Protein AF-A0A8S3RGH5-F1 (afdb_monomer_lite)

InterPro domains:
  IPR052387 Fibrocystin [PTHR46769] (108-368)

Organism: Mytilus edulis (NCBI:txid6550)

Radius of gyration: 41.74 Å; chains: 1; bounding box: 97×54×116 Å

Structure (mmCIF, N/CA/C/O backbone):
data_AF-A0A8S3RGH5-F1
#
_entry.id   AF-A0A8S3RGH5-F1
#
loop_
_atom_site.group_PDB
_atom_site.id
_atom_site.type_symbol
_atom_site.label_atom_id
_atom_site.label_alt_id
_atom_site.label_comp_id
_atom_site.label_asym_id
_atom_site.label_entity_id
_atom_site.label_seq_id
_atom_site.pdbx_PDB_ins_code
_atom_site.Cartn_x
_atom_site.Cartn_y
_atom_site.Cartn_z
_atom_site.occupancy
_atom_site.B_iso_or_equiv
_atom_site.auth_seq_id
_atom_site.auth_comp_id
_atom_site.auth_asym_id
_atom_site.auth_atom_id
_atom_site.pdbx_PDB_model_num
ATOM 1 N N . MET A 1 1 ? 25.984 -30.548 -32.272 1.00 23.84 1 MET A N 1
ATOM 2 C CA . MET A 1 1 ? 27.019 -29.523 -32.543 1.00 23.84 1 MET A CA 1
ATOM 3 C C . MET A 1 1 ? 27.060 -28.577 -31.352 1.00 23.84 1 MET A C 1
ATOM 5 O O . MET A 1 1 ? 26.000 -28.393 -30.760 1.00 23.84 1 MET A O 1
ATOM 9 N N . PRO A 1 2 ? 28.222 -28.032 -30.956 1.00 25.22 2 PRO A N 1
ATOM 10 C CA . PRO A 1 2 ? 28.280 -27.006 -29.917 1.00 25.22 2 PRO A CA 1
ATOM 11 C C . PRO A 1 2 ? 27.635 -25.709 -30.428 1.00 25.22 2 PRO A C 1
ATOM 13 O O . PRO A 1 2 ? 27.922 -25.274 -31.542 1.00 25.22 2 PRO A O 1
ATOM 16 N N . LEU A 1 3 ? 26.748 -25.113 -29.630 1.00 28.52 3 LEU A N 1
ATOM 17 C CA . LEU A 1 3 ? 26.069 -23.859 -29.961 1.00 28.52 3 LEU A CA 1
ATOM 18 C C . LEU A 1 3 ? 26.864 -22.680 -29.391 1.00 28.52 3 LEU A C 1
ATOM 20 O O . LEU A 1 3 ? 26.852 -22.428 -28.185 1.00 28.52 3 LEU A O 1
ATOM 24 N N . PHE A 1 4 ? 27.568 -21.961 -30.264 1.00 30.80 4 PHE A N 1
ATOM 25 C CA . PHE A 1 4 ? 28.218 -20.703 -29.898 1.00 30.80 4 PHE A CA 1
ATOM 26 C C . PHE A 1 4 ? 27.169 -19.620 -29.616 1.00 30.80 4 PHE A C 1
ATOM 28 O O . PHE A 1 4 ? 26.112 -19.594 -30.244 1.00 30.80 4 PHE A O 1
ATOM 35 N N . HIS A 1 5 ? 27.445 -18.754 -28.641 1.00 34.25 5 HIS A N 1
ATOM 36 C CA . HIS A 1 5 ? 26.517 -17.709 -28.197 1.00 34.25 5 HIS A CA 1
ATOM 37 C C . HIS A 1 5 ? 26.607 -16.506 -29.148 1.00 34.25 5 HIS A C 1
ATOM 39 O O . HIS A 1 5 ? 27.719 -16.071 -29.451 1.00 34.25 5 HIS A O 1
ATOM 45 N N . ARG A 1 6 ? 25.461 -16.010 -29.640 1.00 36.88 6 ARG A N 1
ATOM 46 C CA . ARG A 1 6 ? 25.374 -15.086 -30.785 1.00 36.88 6 ARG A CA 1
ATOM 47 C C . ARG A 1 6 ? 24.217 -14.076 -30.656 1.00 36.88 6 ARG A C 1
ATOM 49 O O . ARG A 1 6 ? 23.070 -14.441 -30.903 1.00 36.88 6 ARG A O 1
ATOM 56 N N . SER A 1 7 ? 24.504 -12.811 -30.344 1.00 32.81 7 SER A N 1
ATOM 57 C CA . SER A 1 7 ? 23.564 -11.682 -30.557 1.00 32.81 7 SER A CA 1
ATOM 58 C C . SER A 1 7 ? 23.490 -11.306 -32.049 1.00 32.81 7 SER A C 1
ATOM 60 O O . SER A 1 7 ? 24.319 -11.780 -32.811 1.00 32.81 7 SER A O 1
ATOM 62 N N . ASN A 1 8 ? 22.551 -10.466 -32.516 1.00 37.69 8 ASN A N 1
ATOM 63 C CA . ASN A 1 8 ? 22.485 -10.045 -33.937 1.00 37.69 8 ASN A CA 1
ATOM 64 C C . ASN A 1 8 ? 21.727 -8.689 -34.133 1.00 37.69 8 ASN A C 1
ATOM 66 O O . ASN A 1 8 ? 20.501 -8.668 -34.213 1.00 37.69 8 ASN A O 1
ATOM 70 N N . TYR A 1 9 ? 22.430 -7.541 -34.203 1.00 38.34 9 TYR A N 1
ATOM 71 C CA . TYR A 1 9 ? 21.860 -6.178 -34.026 1.00 38.34 9 TYR A CA 1
ATOM 72 C C . TYR A 1 9 ? 21.554 -5.341 -35.284 1.00 38.34 9 TYR A C 1
ATOM 74 O O . TYR A 1 9 ? 22.350 -5.276 -36.218 1.00 38.34 9 TYR A O 1
ATOM 82 N N . SER A 1 10 ? 20.424 -4.618 -35.217 1.00 35.62 10 SER A N 1
ATOM 83 C CA . SER A 1 10 ? 19.813 -3.729 -36.227 1.00 35.62 10 SER A CA 1
ATOM 84 C C . SER A 1 10 ? 20.419 -2.323 -36.525 1.00 35.62 10 SER A C 1
ATOM 86 O O . SER A 1 10 ? 20.189 -1.438 -35.705 1.00 35.62 10 SER A O 1
ATOM 88 N N . VAL A 1 11 ? 21.056 -2.012 -37.681 1.00 38.09 11 VAL A N 1
ATOM 89 C CA . VAL A 1 11 ? 21.415 -0.599 -38.092 1.00 38.09 11 VAL A CA 1
ATOM 90 C C . VAL A 1 11 ? 21.276 -0.323 -39.621 1.00 38.09 11 VAL A C 1
ATOM 92 O O . VAL A 1 11 ? 21.762 -1.131 -40.392 1.00 38.09 11 VAL A O 1
ATOM 95 N N . TYR A 1 12 ? 20.626 0.752 -40.131 1.00 39.12 12 TYR A N 1
ATOM 96 C CA . TYR A 1 12 ? 20.130 0.823 -41.549 1.00 39.12 12 TYR A CA 1
ATOM 97 C C . TYR A 1 12 ? 20.396 2.160 -42.366 1.00 39.12 12 TYR A C 1
ATOM 99 O O . TYR A 1 12 ? 19.944 3.219 -41.948 1.00 39.12 12 TYR A O 1
ATOM 107 N N . PHE A 1 13 ? 21.055 2.129 -43.567 1.00 38.34 13 PHE A N 1
ATOM 108 C CA . PHE A 1 13 ? 21.366 3.280 -44.511 1.00 38.34 13 PHE A CA 1
ATOM 109 C C . PHE A 1 13 ? 20.245 3.687 -45.519 1.00 38.34 13 PHE A C 1
ATOM 111 O O . PHE A 1 13 ? 19.287 2.952 -45.669 1.00 38.34 13 PHE A O 1
ATOM 118 N N . THR A 1 14 ? 20.364 4.791 -46.293 1.00 39.22 14 THR A N 1
ATOM 119 C CA . THR A 1 14 ? 19.200 5.434 -46.966 1.00 39.22 14 THR A CA 1
ATOM 120 C C . THR A 1 14 ? 19.248 5.767 -48.485 1.00 39.22 14 THR A C 1
ATOM 122 O O . THR A 1 14 ? 18.370 6.494 -48.950 1.00 39.22 14 THR A O 1
ATOM 125 N N . SER A 1 15 ? 20.195 5.289 -49.311 1.00 43.91 15 SER A N 1
ATOM 126 C CA . SER A 1 15 ? 20.224 5.632 -50.763 1.00 43.91 15 SER A CA 1
ATOM 127 C C . SER A 1 15 ? 21.034 4.644 -51.635 1.00 43.91 15 SER A C 1
ATOM 129 O O . SER A 1 15 ? 21.316 3.527 -51.212 1.00 43.91 15 SER A O 1
ATOM 131 N N . THR A 1 16 ? 21.390 5.048 -52.862 1.00 44.56 16 THR A N 1
ATOM 132 C CA . THR A 1 16 ? 22.330 4.373 -53.779 1.00 44.56 16 THR A CA 1
ATOM 133 C C . THR A 1 16 ? 23.601 3.910 -53.064 1.00 44.56 16 THR A C 1
ATOM 135 O O . THR A 1 16 ? 24.194 4.678 -52.306 1.00 44.56 16 THR A O 1
ATOM 138 N N . SER A 1 17 ? 24.056 2.688 -53.364 1.00 43.72 17 SER A N 1
ATOM 139 C CA . SER A 1 17 ? 25.315 2.117 -52.871 1.00 43.72 17 SER A CA 1
ATOM 140 C C . SER A 1 17 ? 26.488 3.094 -53.072 1.00 43.72 17 SER A C 1
ATOM 142 O O . SER A 1 17 ? 26.769 3.455 -54.220 1.00 43.72 17 SER A O 1
ATOM 144 N N . PRO A 1 18 ? 27.192 3.535 -52.011 1.00 48.62 18 PRO A N 1
ATOM 145 C CA . PRO A 1 18 ? 28.349 4.407 -52.172 1.00 48.62 18 PRO A CA 1
ATOM 146 C C . PRO A 1 18 ? 29.470 3.668 -52.911 1.00 48.62 18 PRO A C 1
ATOM 148 O O . PRO A 1 18 ? 29.864 2.578 -52.506 1.00 48.62 18 PRO A O 1
ATOM 151 N N . GLN A 1 19 ? 30.018 4.275 -53.969 1.00 47.53 19 GLN A N 1
ATOM 152 C CA . GLN A 1 19 ? 31.101 3.678 -54.773 1.00 47.53 19 GLN A CA 1
ATOM 153 C C . GLN A 1 19 ? 32.383 3.416 -53.964 1.00 47.53 19 GLN A C 1
ATOM 155 O O . GLN A 1 19 ? 33.195 2.573 -54.339 1.00 47.53 19 GLN A O 1
ATOM 160 N N . HIS A 1 20 ? 32.554 4.120 -52.843 1.00 50.00 20 HIS A N 1
ATOM 161 C CA . HIS A 1 20 ? 33.618 3.888 -51.878 1.00 50.00 20 HIS A CA 1
ATOM 162 C C . HIS A 1 20 ? 33.025 3.850 -50.468 1.00 50.00 20 HIS A C 1
ATOM 164 O O . HIS A 1 20 ? 32.566 4.870 -49.953 1.00 50.00 20 HIS A O 1
ATOM 170 N N . LEU A 1 21 ? 33.068 2.677 -49.839 1.00 54.34 21 LEU A N 1
ATOM 171 C CA . LEU A 1 21 ? 32.770 2.488 -48.422 1.00 54.34 21 LEU A CA 1
ATOM 172 C C . LEU A 1 21 ? 34.065 2.260 -47.641 1.00 54.34 21 LEU A C 1
ATOM 174 O O . LEU A 1 21 ? 35.040 1.717 -48.159 1.00 54.34 21 LEU A O 1
ATOM 178 N N . ARG A 1 22 ? 34.080 2.711 -46.386 1.00 59.66 22 ARG A N 1
ATOM 179 C CA . ARG A 1 22 ? 35.169 2.476 -45.436 1.00 59.66 22 ARG A CA 1
ATOM 180 C C . ARG A 1 22 ? 34.560 2.141 -44.091 1.00 59.66 22 ARG A C 1
ATOM 182 O O . ARG A 1 22 ? 33.944 2.999 -43.465 1.00 59.66 22 ARG A O 1
ATOM 189 N N . TYR A 1 23 ? 34.756 0.906 -43.667 1.00 59.31 23 TYR A N 1
ATOM 190 C CA . TYR A 1 23 ? 34.338 0.431 -42.360 1.00 59.31 23 TYR A CA 1
ATOM 191 C C . TYR A 1 23 ? 35.530 0.478 -41.401 1.00 59.31 23 TYR A C 1
ATOM 193 O O . TYR A 1 23 ? 36.686 0.443 -41.826 1.00 59.31 23 TYR A O 1
ATOM 201 N N . ARG A 1 24 ? 35.253 0.593 -40.103 1.00 59.47 24 ARG A N 1
ATOM 202 C CA . ARG A 1 24 ? 36.266 0.709 -39.052 1.00 59.47 24 ARG A CA 1
ATOM 203 C C . ARG A 1 24 ? 35.654 0.285 -37.725 1.00 59.47 24 ARG A C 1
ATOM 205 O O . ARG A 1 24 ? 34.559 0.726 -37.396 1.00 59.47 24 ARG A O 1
ATOM 212 N N . MET A 1 25 ? 36.401 -0.486 -36.944 1.00 54.09 25 MET A N 1
ATOM 213 C CA . MET A 1 25 ? 36.100 -0.693 -35.531 1.00 54.09 25 MET A CA 1
ATOM 214 C C . MET A 1 25 ? 36.577 0.499 -34.685 1.00 54.09 25 MET A C 1
ATOM 216 O O . MET A 1 25 ? 37.604 1.124 -34.976 1.00 54.09 25 MET A O 1
ATOM 220 N N . LEU A 1 26 ? 35.833 0.814 -33.626 1.00 46.81 26 LEU A N 1
ATOM 221 C CA . LEU A 1 26 ? 36.223 1.794 -32.613 1.00 46.81 26 LEU A CA 1
ATOM 222 C C . LEU A 1 26 ? 36.700 1.060 -31.356 1.00 46.81 26 LEU A C 1
ATOM 224 O O . LEU A 1 26 ? 36.092 0.080 -30.946 1.00 46.81 26 LEU A O 1
ATOM 228 N N . ASN A 1 27 ? 37.789 1.553 -30.759 1.00 46.53 27 ASN A N 1
ATOM 229 C CA . ASN A 1 27 ? 38.380 1.050 -29.511 1.00 46.53 27 ASN A CA 1
ATOM 230 C C . ASN A 1 27 ? 38.724 -0.463 -29.474 1.00 46.53 27 ASN A C 1
ATOM 232 O O . ASN A 1 27 ? 38.830 -1.058 -28.405 1.00 46.53 27 ASN A O 1
ATOM 236 N N . SER A 1 28 ? 38.911 -1.070 -30.646 1.00 49.81 28 SER A N 1
ATOM 237 C CA . SER A 1 28 ? 39.378 -2.441 -30.867 1.00 49.81 28 SER A CA 1
ATOM 238 C C . SER A 1 28 ? 40.906 -2.550 -30.883 1.00 49.81 28 SER A C 1
ATOM 240 O O . SER A 1 28 ? 41.613 -1.558 -31.059 1.00 49.81 28 SER A O 1
ATOM 242 N N . ASP A 1 29 ? 41.406 -3.783 -30.801 1.00 53.47 29 ASP A N 1
ATOM 243 C CA . ASP A 1 29 ? 42.773 -4.170 -31.159 1.00 53.47 29 ASP A CA 1
ATOM 244 C C . ASP A 1 29 ? 42.777 -5.119 -32.383 1.00 53.47 29 ASP A C 1
ATOM 246 O O . ASP A 1 29 ? 41.737 -5.390 -32.989 1.00 53.47 29 ASP A O 1
ATOM 250 N N . ASN A 1 30 ? 43.951 -5.637 -32.757 1.00 51.53 30 ASN A N 1
ATOM 251 C CA . ASN A 1 30 ? 44.121 -6.554 -33.894 1.00 51.53 30 ASN A CA 1
ATOM 252 C C . ASN A 1 30 ? 43.647 -7.999 -33.632 1.00 51.53 30 ASN A C 1
ATOM 254 O O . ASN A 1 30 ? 43.697 -8.815 -34.550 1.00 51.53 30 ASN A O 1
ATOM 258 N N . THR A 1 31 ? 43.163 -8.319 -32.427 1.00 50.56 31 THR A N 1
ATOM 259 C CA . THR A 1 31 ? 42.526 -9.610 -32.107 1.00 50.56 31 THR A CA 1
ATOM 260 C C . THR A 1 31 ? 41.028 -9.608 -32.410 1.00 50.56 31 THR A C 1
ATOM 262 O O . THR A 1 31 ? 40.456 -10.667 -32.661 1.00 50.56 31 THR A O 1
ATOM 265 N N . LYS A 1 32 ? 40.379 -8.435 -32.416 1.00 50.78 32 LYS A N 1
ATOM 266 C CA . LYS A 1 32 ? 38.932 -8.324 -32.641 1.00 50.78 32 LYS A CA 1
ATOM 267 C C . LYS A 1 32 ? 38.593 -8.402 -34.127 1.00 50.78 32 LYS A C 1
ATOM 269 O O . LYS A 1 32 ? 39.278 -7.807 -34.960 1.00 50.78 32 LYS A O 1
ATOM 274 N N . ALA A 1 33 ? 37.515 -9.120 -34.434 1.00 58.19 33 ALA A N 1
ATOM 275 C CA . ALA A 1 33 ? 36.996 -9.319 -35.780 1.00 58.19 33 ALA A CA 1
ATOM 276 C C . ALA A 1 33 ? 35.470 -9.175 -35.814 1.00 58.19 33 ALA A C 1
ATOM 278 O O . ALA A 1 33 ? 34.803 -9.471 -34.826 1.00 58.19 33 ALA A O 1
ATOM 279 N N . VAL A 1 34 ? 34.923 -8.708 -36.937 1.00 58.47 34 VAL A N 1
ATOM 280 C CA . VAL A 1 34 ? 33.475 -8.702 -37.193 1.00 58.47 34 VAL A CA 1
ATOM 281 C C . VAL A 1 34 ? 33.222 -8.933 -38.677 1.00 58.47 34 VAL A C 1
ATOM 283 O O . VAL A 1 34 ? 33.941 -8.395 -39.525 1.00 58.47 34 VAL A O 1
ATOM 286 N N . GLY A 1 35 ? 32.207 -9.738 -38.984 1.00 56.47 35 GLY A N 1
ATOM 287 C CA . GLY A 1 35 ? 31.678 -9.886 -40.333 1.00 56.47 35 GLY A CA 1
ATOM 288 C C . GLY A 1 35 ? 30.554 -8.880 -40.532 1.00 56.47 35 GLY A C 1
ATOM 289 O O . GLY A 1 35 ? 29.617 -8.846 -39.739 1.00 56.47 35 GLY A O 1
ATOM 290 N N . ILE A 1 36 ? 30.645 -8.049 -41.568 1.00 59.25 36 ILE A N 1
ATOM 291 C CA . ILE A 1 36 ? 29.578 -7.115 -41.946 1.00 59.25 36 ILE A CA 1
ATOM 292 C C . ILE A 1 36 ? 28.974 -7.577 -43.265 1.00 59.25 36 ILE A C 1
ATOM 294 O O . ILE A 1 36 ? 29.672 -7.617 -44.275 1.00 59.25 36 ILE A O 1
ATOM 298 N N . ALA A 1 37 ? 27.672 -7.864 -43.266 1.00 55.59 37 ALA A N 1
ATOM 299 C CA . ALA A 1 37 ? 26.874 -8.032 -44.478 1.00 55.59 37 ALA A CA 1
ATOM 300 C C . ALA A 1 37 ? 26.210 -6.695 -44.843 1.00 55.59 37 ALA A C 1
ATOM 302 O O . ALA A 1 37 ? 25.433 -6.151 -44.061 1.00 55.59 37 ALA A O 1
ATOM 303 N N . THR A 1 38 ? 26.522 -6.147 -46.019 1.00 53.84 38 THR A N 1
ATOM 304 C CA . THR A 1 38 ? 25.979 -4.868 -46.507 1.00 53.84 38 THR A CA 1
ATOM 305 C C . THR A 1 38 ? 25.034 -5.104 -47.681 1.00 53.84 38 THR A C 1
ATOM 307 O O . THR A 1 38 ? 25.485 -5.514 -48.749 1.00 53.84 38 THR A O 1
ATOM 310 N N . TYR A 1 39 ? 23.739 -4.817 -47.519 1.00 54.03 39 TYR A N 1
ATOM 311 C CA . TYR A 1 39 ? 22.771 -4.913 -48.618 1.00 54.03 39 TYR A CA 1
ATOM 312 C C . TYR A 1 39 ? 22.917 -3.775 -49.638 1.00 54.03 39 TYR A C 1
ATOM 314 O O . TYR A 1 39 ? 22.907 -2.590 -49.277 1.00 54.03 39 TYR A O 1
ATOM 322 N N . TYR A 1 40 ? 22.950 -4.134 -50.926 1.00 52.81 40 TYR A N 1
ATOM 323 C CA . TYR A 1 40 ? 22.956 -3.204 -52.055 1.00 52.81 40 TYR A CA 1
ATOM 324 C C . TYR A 1 40 ? 21.780 -3.447 -53.002 1.00 52.81 40 TYR A C 1
ATOM 326 O O . TYR A 1 40 ? 21.605 -4.528 -53.548 1.00 52.81 40 TYR A O 1
ATOM 334 N N . ASN A 1 41 ? 21.006 -2.403 -53.314 1.00 46.94 41 ASN A N 1
ATOM 335 C CA . ASN A 1 41 ? 19.850 -2.551 -54.210 1.00 46.94 41 ASN A CA 1
ATOM 336 C C . ASN A 1 41 ? 20.237 -2.977 -55.649 1.00 46.94 41 ASN A C 1
ATOM 338 O O . ASN A 1 41 ? 19.467 -3.668 -56.325 1.00 46.94 41 ASN A O 1
ATOM 342 N N . VAL A 1 42 ? 21.440 -2.595 -56.093 1.00 54.97 42 VAL A N 1
ATOM 343 C CA . VAL A 1 42 ? 22.078 -3.041 -57.341 1.00 54.97 42 VAL A CA 1
ATOM 344 C C . VAL A 1 42 ? 23.474 -3.585 -56.993 1.00 54.97 42 VAL A C 1
ATOM 346 O O . VAL A 1 42 ? 24.334 -2.783 -56.616 1.00 54.97 42 VAL A O 1
ATOM 349 N N . PRO A 1 43 ? 23.719 -4.907 -57.094 1.00 53.72 43 PRO A N 1
ATOM 350 C CA . PRO A 1 43 ? 25.019 -5.514 -56.813 1.00 53.72 43 PRO A CA 1
ATOM 351 C C . PRO A 1 43 ? 25.979 -5.312 -57.998 1.00 53.72 43 PRO A C 1
ATOM 353 O O . PRO A 1 43 ? 26.227 -6.205 -58.807 1.00 53.72 43 PRO A O 1
ATOM 356 N N . ASN A 1 44 ? 26.524 -4.102 -58.116 1.00 54.78 44 ASN A N 1
ATOM 357 C CA . ASN A 1 44 ? 27.730 -3.884 -58.914 1.00 54.78 44 ASN A CA 1
ATOM 358 C C . ASN A 1 44 ? 28.923 -4.514 -58.180 1.00 54.78 44 ASN A C 1
ATOM 360 O O . ASN A 1 44 ? 28.989 -4.429 -56.955 1.00 54.78 44 ASN A O 1
ATOM 364 N N . ARG A 1 45 ? 29.894 -5.081 -58.911 1.00 55.53 45 ARG A N 1
ATOM 365 C CA . ARG A 1 45 ? 31.163 -5.515 -58.306 1.00 55.53 45 ARG A CA 1
ATOM 366 C C . ARG A 1 45 ? 31.836 -4.317 -57.630 1.00 55.53 45 ARG A C 1
ATOM 368 O O . ARG A 1 45 ? 32.087 -3.304 -58.282 1.00 55.53 45 ARG A O 1
ATOM 375 N N . LEU A 1 46 ? 32.152 -4.464 -56.348 1.00 60.09 46 LEU A N 1
ATOM 376 C CA . LEU A 1 46 ? 32.952 -3.518 -55.579 1.00 60.09 46 LEU A CA 1
ATOM 377 C C . LEU A 1 46 ? 34.288 -4.175 -55.252 1.00 60.09 46 LEU A C 1
ATOM 379 O O . LEU A 1 46 ? 34.327 -5.257 -54.675 1.00 60.09 46 LEU A O 1
ATOM 383 N N . ASP A 1 47 ? 35.383 -3.519 -55.627 1.00 61.75 47 ASP A N 1
ATOM 384 C CA . ASP A 1 47 ? 36.714 -4.002 -55.284 1.00 61.75 47 ASP A CA 1
ATOM 385 C C . ASP A 1 47 ? 37.070 -3.578 -53.856 1.00 61.75 47 ASP A C 1
ATOM 387 O O . ASP A 1 47 ? 37.029 -2.396 -53.505 1.00 61.75 47 ASP A O 1
ATOM 391 N N . ILE A 1 48 ? 37.381 -4.568 -53.019 1.00 62.75 48 ILE A N 1
ATOM 392 C CA . ILE A 1 48 ? 37.590 -4.404 -51.581 1.00 62.75 48 ILE A CA 1
ATOM 393 C C . ILE A 1 48 ? 39.081 -4.385 -51.266 1.00 62.75 48 ILE A C 1
ATOM 395 O O . ILE A 1 48 ? 39.870 -5.132 -51.841 1.00 62.75 48 ILE A O 1
ATOM 399 N N . TYR A 1 49 ? 39.458 -3.505 -50.339 1.00 54.94 49 TYR A N 1
ATOM 400 C CA . TYR A 1 49 ? 40.843 -3.275 -49.956 1.00 54.94 49 TYR A CA 1
ATOM 401 C C . TYR A 1 49 ? 40.975 -3.262 -48.431 1.00 54.94 49 TYR A C 1
ATOM 403 O O . TYR A 1 49 ? 40.323 -2.447 -47.776 1.00 54.94 49 TYR A O 1
ATOM 411 N N . CYS A 1 50 ? 41.854 -4.100 -47.873 1.00 60.16 50 CYS A N 1
ATOM 412 C CA . CYS A 1 50 ? 42.344 -3.942 -46.498 1.00 60.16 50 CYS A CA 1
ATOM 413 C C . CYS A 1 50 ? 43.783 -3.408 -46.543 1.00 60.16 50 CYS A C 1
ATOM 415 O O . CYS A 1 50 ? 44.578 -3.828 -47.381 1.00 60.16 50 CYS A O 1
ATOM 417 N N . ASP A 1 51 ? 44.083 -2.395 -45.722 1.00 61.31 51 ASP A N 1
ATOM 418 C CA . ASP A 1 51 ? 45.363 -1.660 -45.680 1.00 61.31 51 ASP A CA 1
ATOM 419 C C . ASP A 1 51 ? 45.928 -1.193 -47.044 1.00 61.31 51 ASP A C 1
ATOM 421 O O . ASP A 1 51 ? 47.115 -0.909 -47.194 1.00 61.31 51 ASP A O 1
ATOM 425 N N . GLY A 1 52 ? 45.052 -1.041 -48.046 1.00 52.56 52 GLY A N 1
ATOM 426 C CA . GLY A 1 52 ? 45.394 -0.621 -49.409 1.00 52.56 52 GLY A CA 1
ATOM 427 C C . GLY A 1 52 ? 45.723 -1.760 -50.382 1.00 52.56 52 GLY A C 1
ATOM 428 O O . GLY A 1 52 ? 45.870 -1.495 -51.573 1.00 52.56 52 GLY A O 1
ATOM 429 N N . ALA A 1 53 ? 45.782 -3.013 -49.923 1.00 51.22 53 ALA A N 1
ATOM 430 C CA . ALA A 1 53 ? 45.904 -4.192 -50.780 1.00 51.22 53 ALA A CA 1
ATOM 431 C C . ALA A 1 53 ? 44.517 -4.691 -51.218 1.00 51.22 53 ALA A C 1
ATOM 433 O O . ALA A 1 53 ? 43.609 -4.786 -50.394 1.00 51.22 53 ALA A O 1
ATOM 434 N N . TYR A 1 54 ? 44.353 -5.010 -52.506 1.00 56.66 54 TYR A N 1
ATOM 435 C CA . TYR A 1 54 ? 43.114 -5.586 -53.041 1.00 56.66 54 TYR A CA 1
ATOM 436 C C . TYR A 1 54 ? 42.911 -7.016 -52.529 1.00 56.66 54 TYR A C 1
ATOM 438 O O . TYR A 1 54 ? 43.836 -7.827 -52.597 1.00 56.66 54 TYR A O 1
ATOM 446 N N . VAL A 1 55 ? 41.696 -7.333 -52.077 1.00 64.38 55 VAL A N 1
ATOM 447 C CA . VAL A 1 55 ? 41.306 -8.673 -51.628 1.00 64.38 55 VAL A CA 1
ATOM 448 C C . VAL A 1 55 ? 40.233 -9.229 -52.561 1.00 64.38 55 VAL A C 1
ATOM 450 O O . VAL A 1 55 ? 39.137 -8.679 -52.680 1.00 64.38 55 VAL A O 1
ATOM 453 N N . LEU A 1 56 ? 40.568 -10.334 -53.229 1.00 62.56 56 LEU A N 1
ATOM 454 C CA . LEU A 1 56 ? 39.668 -11.056 -54.126 1.00 62.56 56 LEU A CA 1
ATOM 455 C C . LEU A 1 56 ? 38.462 -11.619 -53.339 1.00 62.56 56 LEU A C 1
ATOM 457 O O . LEU A 1 56 ? 38.660 -12.077 -52.211 1.00 62.56 56 LEU A O 1
ATOM 461 N N . PRO A 1 57 ? 37.238 -11.625 -53.902 1.00 73.06 57 PRO A N 1
ATOM 462 C CA . PRO A 1 57 ? 36.104 -12.307 -53.283 1.00 73.06 57 PRO A CA 1
ATOM 463 C C . PRO A 1 57 ? 36.361 -13.808 -53.091 1.00 73.06 57 PRO A C 1
ATOM 465 O O . PRO A 1 57 ? 37.047 -14.427 -53.902 1.00 73.06 57 PRO A O 1
ATOM 468 N N . SER A 1 58 ? 35.761 -14.412 -52.067 1.00 75.81 58 SER A N 1
ATOM 469 C CA . SER A 1 58 ? 35.872 -15.840 -51.721 1.00 75.81 58 SER A CA 1
ATOM 470 C C . SER A 1 58 ? 35.346 -16.783 -52.811 1.00 75.81 58 SER A C 1
ATOM 472 O O . SER A 1 58 ? 35.865 -17.884 -52.980 1.00 75.81 58 SER A O 1
ATOM 474 N N . ASN A 1 59 ? 34.356 -16.342 -53.593 1.00 76.12 59 ASN A N 1
ATOM 475 C CA . ASN A 1 59 ? 33.881 -17.037 -54.792 1.00 76.12 59 ASN A CA 1
ATOM 476 C C . ASN A 1 59 ? 34.633 -16.627 -56.074 1.00 76.12 59 ASN A C 1
ATOM 478 O O . ASN A 1 59 ? 34.315 -17.127 -57.155 1.00 76.12 59 ASN A O 1
ATOM 482 N N . GLY A 1 60 ? 35.596 -15.709 -55.982 1.00 70.00 60 GLY A N 1
ATOM 483 C CA . GLY A 1 60 ? 36.306 -15.130 -57.115 1.00 70.00 60 GLY A CA 1
ATOM 484 C C . GLY A 1 60 ? 37.516 -15.942 -57.570 1.00 70.00 60 GLY A C 1
ATOM 485 O O . GLY A 1 60 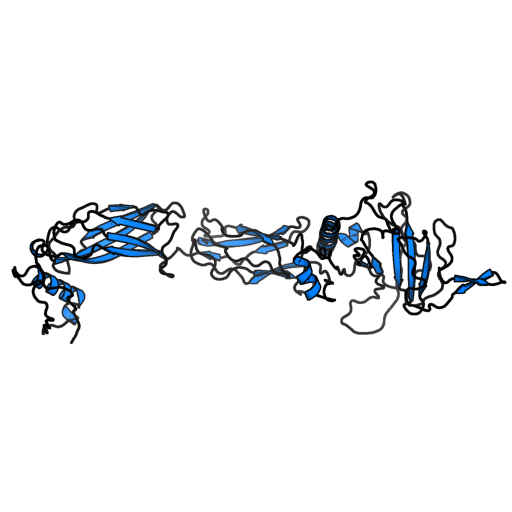? 38.272 -16.487 -56.772 1.00 70.00 60 GLY A O 1
ATOM 486 N N . TYR A 1 61 ? 37.738 -15.969 -58.881 1.00 72.31 61 TYR A N 1
ATOM 487 C CA . TYR A 1 61 ? 38.944 -16.504 -59.509 1.00 72.31 61 TYR A CA 1
ATOM 488 C C . TYR A 1 61 ? 39.388 -15.599 -60.662 1.00 72.31 61 TYR A C 1
ATOM 490 O O . TYR A 1 61 ? 38.637 -14.733 -61.109 1.00 72.31 61 TYR A O 1
ATOM 498 N N . LYS A 1 62 ? 40.619 -15.785 -61.141 1.00 72.25 62 LYS A N 1
ATOM 499 C CA . LYS A 1 62 ? 41.155 -15.088 -62.316 1.00 72.25 62 LYS A CA 1
ATOM 500 C C . LYS A 1 62 ? 41.279 -16.049 -63.491 1.00 72.25 62 LYS A C 1
ATOM 502 O O . LYS A 1 62 ? 41.692 -17.192 -63.300 1.00 72.25 62 LYS A O 1
ATOM 507 N N . ASP A 1 63 ? 40.924 -15.590 -64.687 1.00 71.06 63 ASP A N 1
ATOM 508 C CA . ASP A 1 63 ? 41.127 -16.344 -65.926 1.00 71.06 63 ASP A CA 1
ATOM 509 C C . ASP A 1 63 ? 42.515 -16.094 -66.552 1.00 71.06 63 ASP A C 1
ATOM 511 O O . ASP A 1 63 ? 43.356 -15.377 -66.005 1.00 71.06 63 ASP A O 1
ATOM 515 N N . SER A 1 64 ? 42.772 -16.697 -67.717 1.00 70.44 64 SER A N 1
ATOM 516 C CA . SER A 1 64 ? 44.036 -16.556 -68.457 1.00 70.44 64 SER A CA 1
ATOM 517 C C . SER A 1 64 ? 44.298 -15.153 -69.030 1.00 70.44 64 SER A C 1
ATOM 519 O O . SER A 1 64 ? 45.360 -14.928 -69.604 1.00 70.44 64 SER A O 1
ATOM 521 N N . GLU A 1 65 ? 43.350 -14.223 -68.899 1.00 73.62 65 GLU A N 1
ATOM 522 C CA . GLU A 1 65 ? 43.456 -12.813 -69.298 1.00 73.62 65 GLU A CA 1
ATOM 523 C C . GLU A 1 65 ? 43.458 -11.878 -68.063 1.00 73.62 65 GLU A C 1
ATOM 525 O O . GLU A 1 65 ? 43.229 -10.676 -68.184 1.00 73.62 65 GLU A O 1
ATOM 530 N N . ASP A 1 66 ? 43.722 -12.433 -66.869 1.00 64.25 66 ASP A N 1
ATOM 531 C CA . ASP A 1 66 ? 43.712 -11.776 -65.549 1.00 64.25 66 ASP A CA 1
ATOM 532 C C . ASP A 1 66 ? 42.346 -11.193 -65.122 1.00 64.25 66 ASP A C 1
ATOM 534 O O . ASP A 1 66 ? 42.240 -10.481 -64.115 1.00 64.25 66 ASP A O 1
ATOM 538 N N . ARG A 1 67 ? 41.264 -11.521 -65.844 1.00 60.19 67 ARG A N 1
ATOM 539 C CA . ARG A 1 67 ? 39.911 -11.041 -65.534 1.00 60.19 67 ARG A CA 1
ATOM 540 C C . ARG A 1 67 ? 39.369 -11.791 -64.325 1.00 60.19 67 ARG A C 1
ATOM 542 O O . ARG A 1 67 ? 39.369 -13.020 -64.298 1.00 60.19 67 ARG A O 1
ATOM 549 N N . VAL A 1 68 ? 38.863 -11.047 -63.341 1.00 62.78 68 VAL A N 1
ATOM 550 C CA . VAL A 1 68 ? 38.172 -11.637 -62.187 1.00 62.78 68 VAL A CA 1
ATOM 551 C C . VAL A 1 68 ? 36.767 -12.074 -62.598 1.00 62.78 68 VAL A C 1
ATOM 553 O O . VAL A 1 68 ? 35.940 -11.242 -62.979 1.00 62.78 68 VAL A O 1
ATOM 556 N N . LEU A 1 69 ? 36.515 -13.372 -62.475 1.00 63.78 69 LEU A N 1
ATOM 557 C CA . LEU A 1 69 ? 35.230 -14.040 -62.649 1.00 63.78 69 LEU A CA 1
ATOM 558 C C . LEU A 1 69 ? 34.768 -14.595 -61.296 1.00 63.78 69 LEU A C 1
ATOM 560 O O . LEU A 1 69 ? 35.579 -14.803 -60.394 1.00 63.78 69 LEU A O 1
ATOM 564 N N . LEU A 1 70 ? 33.463 -14.819 -61.141 1.00 70.31 70 LEU A N 1
ATOM 565 C CA . LEU A 1 70 ? 32.855 -15.254 -59.882 1.00 70.31 70 LEU A CA 1
ATOM 566 C C . LEU A 1 70 ? 32.135 -16.592 -60.073 1.00 70.31 70 LEU A C 1
ATOM 568 O O . LEU A 1 70 ? 31.401 -16.774 -61.045 1.00 70.31 70 LEU A O 1
ATOM 572 N N . ASN A 1 71 ? 32.335 -17.518 -59.139 1.00 71.88 71 ASN A N 1
ATOM 573 C CA . ASN A 1 71 ? 31.587 -18.767 -59.060 1.00 71.88 71 ASN A CA 1
ATOM 574 C C . ASN A 1 71 ? 30.207 -18.526 -58.435 1.00 71.88 71 ASN A C 1
ATOM 576 O O . ASN A 1 71 ? 30.069 -17.740 -57.493 1.00 71.88 71 ASN A O 1
ATOM 580 N N . ALA A 1 72 ? 29.192 -19.227 -58.940 1.00 62.91 72 ALA A N 1
ATOM 581 C CA . ALA A 1 72 ? 27.870 -19.245 -58.324 1.00 62.91 72 ALA A CA 1
ATOM 582 C C . ALA A 1 72 ? 27.879 -20.113 -57.046 1.00 62.91 72 ALA A C 1
ATOM 584 O O . ALA A 1 72 ? 28.544 -21.155 -57.037 1.00 62.91 72 ALA A O 1
ATOM 585 N N . PRO A 1 73 ? 27.153 -19.722 -55.983 1.00 66.06 73 PRO A N 1
ATOM 586 C CA . PRO A 1 73 ? 26.959 -20.563 -54.806 1.00 66.06 73 PRO A CA 1
ATOM 587 C C . PRO A 1 73 ? 26.157 -21.830 -55.142 1.00 66.06 73 PRO A C 1
ATOM 589 O O . PRO A 1 73 ? 25.255 -21.818 -55.979 1.00 66.06 73 PRO A O 1
ATOM 592 N N . THR A 1 74 ? 26.468 -22.925 -54.450 1.00 68.00 74 THR A N 1
ATOM 593 C CA . THR A 1 74 ? 25.687 -24.178 -54.458 1.00 68.00 74 THR A CA 1
ATOM 594 C C . THR A 1 74 ? 24.891 -24.379 -53.166 1.00 68.00 74 THR A C 1
ATOM 596 O O . THR A 1 74 ? 23.866 -25.060 -53.178 1.00 68.00 74 THR A O 1
ATOM 599 N N . THR A 1 75 ? 25.301 -23.721 -52.078 1.00 55.12 75 THR A N 1
ATOM 600 C CA . THR A 1 75 ? 24.509 -23.486 -50.863 1.00 55.12 75 THR A CA 1
ATOM 601 C C . THR A 1 75 ? 24.580 -22.002 -50.493 1.00 55.12 75 THR A C 1
ATOM 603 O O . THR A 1 75 ? 25.532 -21.314 -50.861 1.00 55.12 75 THR A O 1
ATOM 606 N N . TRP A 1 76 ? 23.560 -21.495 -49.794 1.00 51.12 76 TRP A N 1
ATOM 607 C CA . TRP A 1 76 ? 23.391 -20.064 -49.479 1.00 51.12 76 TRP A CA 1
ATOM 608 C C . TRP A 1 76 ? 24.509 -19.470 -48.601 1.00 51.12 76 TRP A C 1
ATOM 610 O O . TRP A 1 76 ? 24.685 -18.259 -48.552 1.00 51.12 76 TRP A O 1
ATOM 620 N N . ASP A 1 77 ? 25.257 -20.330 -47.916 1.00 61.09 77 ASP A N 1
ATOM 621 C CA . ASP A 1 77 ? 26.326 -20.024 -46.971 1.00 61.09 77 ASP A CA 1
ATOM 622 C C . ASP A 1 77 ? 27.740 -20.263 -47.533 1.00 61.09 77 ASP A C 1
ATOM 624 O O . ASP A 1 77 ? 28.700 -19.743 -46.970 1.00 61.09 77 ASP A O 1
ATOM 628 N N . GLN A 1 78 ? 27.880 -20.989 -48.654 1.00 69.75 78 GLN A N 1
ATOM 629 C CA . GLN A 1 78 ? 29.139 -21.591 -49.140 1.00 69.75 78 GLN A CA 1
ATOM 630 C C . GLN A 1 78 ? 30.359 -20.657 -49.162 1.00 69.75 78 GLN A C 1
ATOM 632 O O . GLN A 1 78 ? 31.493 -21.111 -48.999 1.00 69.75 78 GLN A O 1
ATOM 637 N N . PHE A 1 79 ? 30.133 -19.377 -49.445 1.00 69.94 79 PHE A N 1
ATOM 638 C CA . PHE A 1 79 ? 31.178 -18.384 -49.663 1.00 69.94 79 PHE A CA 1
ATOM 639 C C . PHE A 1 79 ? 31.139 -17.228 -48.654 1.00 69.94 79 PHE A C 1
ATOM 641 O O . PHE A 1 79 ? 31.976 -16.330 -48.752 1.00 69.94 79 PHE A O 1
ATOM 648 N N . ILE A 1 80 ? 30.211 -17.233 -47.688 1.00 70.12 80 ILE A N 1
ATOM 649 C CA . ILE A 1 80 ? 30.119 -16.190 -46.659 1.00 70.12 80 ILE A CA 1
ATOM 650 C C . ILE A 1 80 ? 31.387 -16.243 -45.781 1.00 70.12 80 ILE A C 1
ATOM 652 O O . ILE A 1 80 ? 31.628 -17.272 -45.154 1.00 70.12 80 ILE A O 1
ATOM 656 N N . PRO A 1 81 ? 32.194 -15.163 -45.707 1.00 65.31 81 PRO A N 1
ATOM 657 C CA . PRO A 1 81 ? 33.413 -15.145 -44.906 1.00 65.31 81 PRO A CA 1
ATOM 658 C C . PRO A 1 81 ? 33.127 -15.298 -43.412 1.00 65.31 81 PRO A C 1
ATOM 660 O O . PRO A 1 81 ? 32.206 -14.662 -42.885 1.00 65.31 81 PRO A O 1
ATOM 663 N N . ASP A 1 82 ? 33.957 -16.073 -42.720 1.00 66.19 82 ASP A N 1
ATOM 664 C CA . ASP A 1 82 ? 33.834 -16.317 -41.282 1.00 66.19 82 ASP A CA 1
ATOM 665 C C . ASP A 1 82 ? 34.712 -15.331 -40.482 1.00 66.19 82 ASP A C 1
ATOM 667 O O . ASP A 1 82 ? 35.942 -15.368 -40.594 1.00 66.19 82 ASP A O 1
ATOM 671 N N . PRO A 1 83 ? 34.140 -14.454 -39.631 1.00 57.31 83 PRO A N 1
ATOM 672 C CA . PRO A 1 83 ? 34.930 -13.558 -38.789 1.00 57.31 83 PRO A CA 1
ATOM 673 C C . PRO A 1 83 ? 35.830 -14.276 -37.775 1.00 57.31 83 PRO A C 1
ATOM 675 O O . PRO A 1 83 ? 36.754 -13.644 -37.257 1.00 57.31 83 PRO A O 1
ATOM 678 N N . ALA A 1 84 ? 35.616 -15.564 -37.484 1.00 51.06 84 ALA A N 1
ATOM 679 C CA . ALA A 1 84 ? 36.547 -16.335 -36.670 1.00 51.06 84 ALA A CA 1
ATOM 680 C C . ALA A 1 84 ? 37.851 -16.612 -37.439 1.00 51.06 84 ALA A C 1
ATOM 682 O O . ALA A 1 84 ? 38.922 -16.208 -36.970 1.00 51.06 84 ALA A O 1
ATOM 683 N N . THR A 1 85 ? 37.781 -17.220 -38.630 1.00 62.03 85 THR A N 1
ATOM 684 C CA . THR A 1 85 ? 38.964 -17.678 -39.388 1.00 62.03 85 THR A CA 1
ATOM 685 C C . THR A 1 85 ? 39.561 -16.648 -40.344 1.00 62.03 85 THR A C 1
ATOM 687 O O . THR A 1 85 ? 40.782 -16.597 -40.491 1.00 62.03 85 THR A O 1
ATOM 690 N N . ASP A 1 86 ? 38.744 -15.816 -40.990 1.00 65.50 86 ASP A N 1
ATOM 691 C CA . ASP A 1 86 ? 39.161 -15.148 -42.226 1.00 65.50 86 ASP A CA 1
ATOM 692 C C . ASP A 1 86 ? 39.878 -13.809 -42.005 1.00 65.50 86 ASP A C 1
ATOM 694 O O . ASP A 1 86 ? 39.650 -13.077 -41.035 1.00 65.50 86 ASP A O 1
ATOM 698 N N . ALA A 1 87 ? 40.780 -13.466 -42.925 1.00 71.38 87 ALA A N 1
ATOM 699 C CA . ALA A 1 87 ? 41.601 -12.261 -42.842 1.00 71.38 87 ALA A CA 1
ATOM 700 C C . ALA A 1 87 ? 40.794 -10.970 -43.087 1.00 71.38 87 ALA A C 1
ATOM 702 O O . ALA A 1 87 ? 39.727 -10.987 -43.703 1.00 71.38 87 ALA A O 1
ATOM 703 N N . CYS A 1 88 ? 41.332 -9.824 -42.657 1.00 69.19 88 CYS A N 1
ATOM 704 C CA . CYS A 1 88 ? 40.750 -8.515 -42.968 1.00 69.19 88 CYS A CA 1
ATOM 705 C C . CYS A 1 88 ? 40.571 -8.319 -44.484 1.00 69.19 88 CYS A C 1
ATOM 707 O O . CYS A 1 88 ? 41.484 -8.576 -45.266 1.00 69.19 88 CYS A O 1
ATOM 709 N N . GLY A 1 89 ? 39.397 -7.840 -44.893 1.00 64.31 89 GLY A N 1
ATOM 710 C CA . GLY A 1 89 ? 39.033 -7.636 -46.293 1.00 64.31 89 GLY A CA 1
ATOM 711 C C . GLY A 1 89 ? 38.567 -8.898 -47.024 1.00 64.31 89 GLY A C 1
ATOM 712 O O . GLY A 1 89 ? 38.110 -8.767 -48.158 1.00 64.31 89 GLY A O 1
ATOM 713 N N . THR A 1 90 ? 38.619 -10.090 -46.412 1.00 74.69 90 THR A N 1
ATOM 714 C CA . THR A 1 90 ? 37.989 -11.295 -46.989 1.00 74.69 90 THR A CA 1
ATOM 715 C C . THR A 1 90 ? 36.501 -11.027 -47.162 1.00 74.69 90 THR A C 1
ATOM 717 O O . THR A 1 90 ? 35.856 -10.505 -46.249 1.00 74.69 90 THR A O 1
ATOM 720 N N . ASN A 1 91 ? 35.979 -11.284 -48.359 1.00 71.38 91 ASN A N 1
ATOM 721 C CA . ASN A 1 91 ? 34.695 -10.745 -48.785 1.00 71.38 91 ASN A CA 1
ATOM 722 C C . ASN A 1 91 ? 33.946 -11.680 -49.739 1.00 71.38 91 ASN A C 1
ATOM 724 O O . ASN A 1 91 ? 34.558 -12.510 -50.401 1.00 71.38 91 ASN A O 1
ATOM 728 N N . TYR A 1 92 ? 32.629 -11.515 -49.827 1.00 74.94 92 TYR A N 1
ATOM 729 C CA . TYR A 1 92 ? 31.752 -12.240 -50.749 1.00 74.94 92 TYR A CA 1
ATOM 730 C C . TYR A 1 92 ? 30.641 -11.315 -51.227 1.00 74.94 92 TYR A C 1
ATOM 732 O O . TYR A 1 92 ? 30.016 -10.649 -50.402 1.00 74.94 92 TYR A O 1
ATOM 740 N N . LEU A 1 93 ? 30.400 -11.276 -52.538 1.00 67.06 93 LEU A N 1
ATOM 741 C CA . LEU A 1 93 ? 29.233 -10.610 -53.107 1.00 67.06 93 LEU A CA 1
ATOM 742 C C . LEU A 1 93 ? 28.190 -11.665 -53.472 1.00 67.06 93 LEU A C 1
ATOM 744 O O . LEU A 1 93 ? 28.277 -12.307 -54.519 1.00 67.06 93 LEU A O 1
ATOM 748 N N . ASP A 1 94 ? 27.206 -11.810 -52.595 1.00 66.00 94 ASP A N 1
ATOM 749 C CA . ASP A 1 94 ? 25.977 -12.533 -52.876 1.00 66.00 94 ASP A CA 1
ATOM 750 C C . ASP A 1 94 ? 25.133 -11.711 -53.864 1.00 66.00 94 ASP A C 1
ATOM 752 O O . ASP A 1 94 ? 24.890 -10.523 -53.636 1.00 66.00 94 ASP A O 1
ATOM 756 N N . TYR A 1 95 ? 24.694 -12.320 -54.966 1.00 59.47 95 TYR A N 1
ATOM 757 C CA . TYR A 1 95 ? 23.868 -11.661 -55.986 1.00 59.47 95 TYR A CA 1
ATOM 758 C C . TYR A 1 95 ? 22.364 -11.906 -55.810 1.00 59.47 95 TYR A C 1
ATOM 760 O O . TYR A 1 95 ? 21.567 -11.088 -56.280 1.00 59.47 95 TYR A O 1
ATOM 768 N N . ASP A 1 96 ? 21.980 -12.983 -55.126 1.00 60.19 96 ASP A N 1
ATOM 769 C CA . ASP A 1 96 ? 20.590 -13.405 -54.941 1.00 60.19 96 ASP A CA 1
ATOM 770 C C . ASP A 1 96 ? 19.952 -12.639 -53.771 1.00 60.19 96 ASP A C 1
ATOM 772 O O . ASP A 1 96 ? 18.877 -12.047 -53.907 1.00 60.19 96 ASP A O 1
ATOM 776 N N . TRP A 1 97 ? 20.679 -12.545 -52.656 1.00 57.44 97 TRP A N 1
ATOM 777 C CA . TRP A 1 97 ? 20.361 -11.719 -51.485 1.00 57.44 97 TRP A CA 1
ATOM 778 C C . TRP A 1 97 ? 20.947 -10.303 -51.583 1.00 57.44 97 TRP A C 1
ATOM 780 O O . TRP A 1 97 ? 20.553 -9.413 -50.829 1.00 57.44 97 TRP A O 1
ATOM 790 N N . LYS A 1 98 ? 21.844 -10.061 -52.552 1.00 57.81 98 LYS A N 1
ATOM 791 C CA . LYS A 1 98 ? 22.511 -8.769 -52.814 1.00 57.81 98 LYS A CA 1
ATOM 792 C C . LYS A 1 98 ? 23.340 -8.240 -51.635 1.00 57.81 98 LYS A C 1
ATOM 794 O O . LYS A 1 98 ? 23.419 -7.026 -51.409 1.00 57.81 98 LYS A O 1
ATOM 799 N N . HIS A 1 99 ? 23.936 -9.147 -50.869 1.00 61.00 99 HIS A N 1
ATOM 800 C CA . HIS A 1 99 ? 24.770 -8.831 -49.716 1.00 61.00 99 HIS A CA 1
ATOM 801 C C . HIS A 1 99 ? 26.253 -8.847 -50.086 1.00 61.00 99 HIS A C 1
ATOM 803 O O . HIS A 1 99 ? 26.784 -9.851 -50.549 1.00 61.00 99 HIS A O 1
ATOM 809 N N . GLN A 1 100 ? 26.951 -7.750 -49.801 1.00 65.19 100 GLN A N 1
ATOM 810 C CA . GLN A 1 100 ? 28.407 -7.744 -49.739 1.00 65.19 100 GLN A CA 1
ATOM 811 C C . GLN A 1 100 ? 28.840 -8.041 -48.305 1.00 65.19 100 GLN A C 1
ATOM 813 O O . GLN A 1 100 ? 28.752 -7.179 -47.428 1.00 65.19 100 GLN A O 1
ATOM 818 N N . HIS A 1 101 ? 29.312 -9.259 -48.075 1.00 68.06 101 HIS A N 1
ATOM 819 C CA . HIS A 1 101 ? 29.947 -9.668 -46.829 1.00 68.06 101 HIS A CA 1
ATOM 820 C C . HIS A 1 101 ? 31.417 -9.236 -46.840 1.00 68.06 101 HIS A C 1
ATOM 822 O O . HIS A 1 101 ? 32.068 -9.344 -47.884 1.00 68.06 101 HIS A O 1
ATOM 828 N N . ILE A 1 102 ? 31.936 -8.745 -45.710 1.00 68.25 102 ILE A N 1
ATOM 829 C CA . ILE A 1 102 ? 33.340 -8.334 -45.522 1.00 68.25 102 ILE A CA 1
ATOM 830 C C . ILE A 1 102 ? 33.770 -8.593 -44.070 1.00 68.25 102 ILE A C 1
ATOM 832 O O . ILE A 1 102 ? 33.046 -8.213 -43.149 1.00 68.25 102 ILE A O 1
ATOM 836 N N . ILE A 1 103 ? 34.964 -9.152 -43.852 1.00 69.38 103 ILE A N 1
ATOM 837 C CA . ILE A 1 103 ? 35.593 -9.217 -42.522 1.00 69.38 103 ILE A CA 1
ATOM 838 C C . ILE A 1 103 ? 36.429 -7.969 -42.242 1.00 69.38 103 ILE A C 1
ATOM 840 O O . ILE A 1 103 ? 37.263 -7.560 -43.053 1.00 69.38 103 ILE A O 1
ATOM 844 N N . LEU A 1 104 ? 36.265 -7.400 -41.050 1.00 64.25 104 LEU A N 1
ATOM 845 C CA . LEU A 1 104 ? 37.106 -6.326 -40.519 1.00 64.25 104 LEU A CA 1
ATOM 846 C C . LEU A 1 104 ? 37.881 -6.824 -39.305 1.00 64.25 104 LEU A C 1
ATOM 848 O O . LEU A 1 104 ? 37.324 -7.557 -38.491 1.00 64.25 104 LEU A O 1
ATOM 852 N N . ARG A 1 105 ? 39.126 -6.367 -39.151 1.00 65.19 105 ARG A N 1
ATOM 853 C CA . ARG A 1 105 ? 39.947 -6.568 -37.948 1.00 65.19 105 ARG A CA 1
ATOM 854 C C . ARG A 1 105 ? 40.745 -5.294 -37.645 1.00 65.19 105 ARG A C 1
ATOM 856 O O . ARG A 1 105 ? 41.069 -4.554 -38.573 1.00 65.19 105 ARG A O 1
ATOM 863 N N . GLY A 1 106 ? 41.109 -5.064 -36.384 1.00 59.31 106 GLY A N 1
ATOM 864 C CA . GLY A 1 106 ? 42.160 -4.100 -36.025 1.00 59.31 106 GLY A CA 1
ATOM 865 C C . GLY A 1 106 ? 41.751 -2.702 -35.564 1.00 59.31 106 GLY A C 1
ATOM 866 O O . GLY A 1 106 ? 40.581 -2.314 -35.556 1.00 59.31 106 GLY A O 1
ATOM 867 N N . ALA A 1 107 ? 42.775 -1.961 -35.133 1.00 47.34 107 ALA A N 1
ATOM 868 C CA . ALA A 1 107 ? 42.687 -0.645 -34.503 1.00 47.34 107 ALA A CA 1
ATOM 869 C C . ALA A 1 107 ? 43.088 0.502 -35.444 1.00 47.34 107 ALA A C 1
ATOM 871 O O . ALA A 1 107 ? 44.017 0.380 -36.241 1.00 47.34 107 ALA A O 1
ATOM 872 N N . VAL A 1 108 ? 42.494 1.687 -35.258 1.00 38.12 108 VAL A N 1
ATOM 873 C CA . VAL A 1 108 ? 43.021 2.949 -35.812 1.00 38.12 108 VAL A CA 1
ATOM 874 C C . VAL A 1 108 ? 42.930 4.051 -34.742 1.00 38.12 108 VAL A C 1
ATOM 876 O O . VAL A 1 108 ? 41.877 4.170 -34.111 1.00 38.12 108 VAL A O 1
ATOM 879 N N . PRO A 1 109 ? 43.960 4.902 -34.547 1.00 37.66 109 PRO A N 1
ATOM 880 C CA . PRO A 1 109 ? 43.899 6.033 -33.613 1.00 37.66 109 PRO A CA 1
ATOM 881 C C . PRO A 1 109 ? 42.853 7.103 -33.975 1.00 37.66 109 PRO A C 1
ATOM 883 O O . PRO A 1 109 ? 42.449 7.255 -35.134 1.00 37.66 109 PRO A O 1
ATOM 886 N N . ALA A 1 110 ? 42.440 7.910 -32.994 1.00 33.34 110 ALA A N 1
ATOM 887 C CA . ALA A 1 110 ? 41.494 9.016 -33.200 1.00 33.34 110 ALA A CA 1
ATOM 888 C C . ALA A 1 110 ? 42.014 10.089 -34.187 1.00 33.34 110 ALA A C 1
ATOM 890 O O . ALA A 1 110 ? 41.248 10.648 -34.967 1.00 33.34 110 ALA A O 1
ATOM 891 N N . SER A 1 111 ? 43.331 10.312 -34.242 1.00 32.25 111 SER A N 1
ATOM 892 C CA . SER A 1 111 ? 43.983 11.351 -35.060 1.00 32.25 111 SER A CA 1
ATOM 893 C C . SER A 1 111 ? 43.938 11.142 -36.585 1.00 32.25 111 SER A C 1
ATOM 895 O O . SER A 1 111 ? 44.444 11.982 -37.327 1.00 32.25 111 SER A O 1
ATOM 897 N N . LYS A 1 112 ? 43.330 10.052 -37.081 1.00 31.45 112 LYS A N 1
ATOM 898 C CA . LYS A 1 112 ? 43.144 9.779 -38.524 1.00 31.45 112 LYS A CA 1
ATOM 899 C C . LYS A 1 112 ? 41.689 9.913 -39.012 1.00 31.45 112 LYS A C 1
ATOM 901 O O . LYS A 1 112 ? 41.372 9.475 -40.115 1.00 31.45 112 LYS A O 1
ATOM 906 N N . ILE A 1 113 ? 40.793 10.507 -38.218 1.00 33.72 113 ILE A N 1
ATOM 907 C CA . ILE A 1 113 ? 39.397 10.761 -38.619 1.00 33.72 113 ILE A CA 1
ATOM 908 C C . ILE A 1 113 ? 39.325 11.912 -39.642 1.00 33.72 113 ILE A C 1
ATOM 910 O O . ILE A 1 113 ? 39.878 12.987 -39.421 1.00 33.72 113 ILE A O 1
ATOM 914 N N . ARG A 1 114 ? 38.599 11.699 -40.749 1.00 27.52 114 ARG A N 1
ATOM 915 C CA . ARG A 1 114 ? 38.090 12.751 -41.650 1.00 27.52 114 ARG A CA 1
ATOM 916 C C . ARG A 1 114 ? 36.695 12.359 -42.141 1.00 27.52 114 ARG A C 1
ATOM 918 O O . ARG A 1 114 ? 36.523 11.257 -42.651 1.00 27.52 114 ARG A O 1
ATOM 925 N N . VAL A 1 115 ? 35.731 13.267 -42.005 1.00 29.20 115 VAL A N 1
ATOM 926 C CA . VAL A 1 115 ? 34.329 13.114 -42.436 1.00 29.20 115 VAL A CA 1
ATOM 927 C C . VAL A 1 115 ? 34.104 13.970 -43.683 1.00 29.20 115 VAL A C 1
ATOM 929 O O . VAL A 1 115 ? 34.527 15.121 -43.673 1.00 29.20 115 VAL A O 1
ATOM 932 N N . MET A 1 116 ? 33.440 13.454 -44.728 1.00 23.67 116 MET A N 1
ATOM 933 C CA . MET A 1 116 ? 33.011 14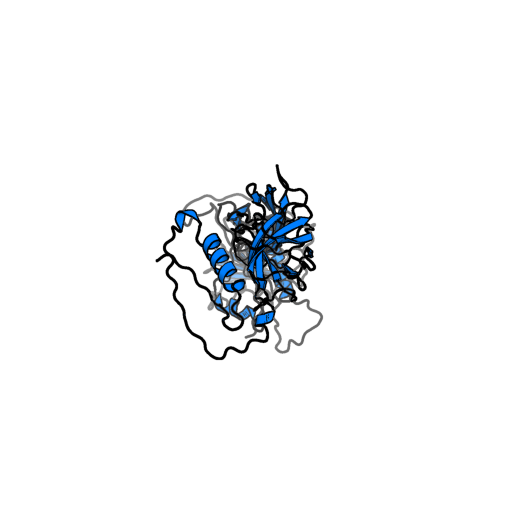.256 -45.891 1.00 23.67 116 MET A CA 1
ATOM 934 C C . MET A 1 116 ? 31.704 13.755 -46.539 1.00 23.67 116 MET A C 1
ATOM 936 O O . MET A 1 116 ? 31.738 12.911 -47.423 1.00 23.67 116 MET A O 1
ATOM 940 N N . ASN A 1 117 ? 30.603 14.398 -46.135 1.00 22.45 117 ASN A N 1
ATOM 941 C CA . ASN A 1 117 ? 29.444 14.859 -46.927 1.00 22.45 117 ASN A CA 1
ATOM 942 C C . ASN A 1 117 ? 28.546 13.891 -47.751 1.00 22.45 117 ASN A C 1
ATOM 944 O O . ASN A 1 117 ? 28.935 12.812 -48.179 1.00 22.45 117 ASN A O 1
ATOM 948 N N . VAL A 1 118 ? 27.299 14.335 -47.979 1.00 27.97 118 VAL A N 1
ATOM 949 C CA . VAL A 1 118 ? 26.151 13.570 -48.521 1.00 27.97 118 VAL A CA 1
ATOM 950 C C . VAL A 1 118 ? 25.389 14.405 -49.564 1.00 27.97 118 VAL A C 1
ATOM 952 O O . VAL A 1 118 ? 25.315 15.621 -49.417 1.00 27.97 118 VAL A O 1
ATOM 955 N N . GLN A 1 119 ? 24.743 13.767 -50.555 1.00 23.36 119 GLN A N 1
ATOM 956 C CA . GLN A 1 119 ? 23.531 14.290 -51.221 1.00 23.36 119 GLN A CA 1
ATOM 957 C C . GLN A 1 119 ? 22.545 13.164 -51.607 1.00 23.36 119 GLN A C 1
ATOM 959 O O . GLN A 1 119 ? 22.831 11.982 -51.422 1.00 23.36 119 GLN A O 1
ATOM 964 N N . THR A 1 120 ? 21.334 13.543 -52.025 1.00 24.06 120 THR A N 1
ATOM 965 C CA . THR A 1 120 ? 20.088 12.773 -51.849 1.00 24.06 120 THR A CA 1
ATOM 966 C C . THR A 1 120 ? 19.496 12.179 -53.138 1.00 24.06 120 THR A C 1
ATOM 968 O O . THR A 1 120 ? 19.844 12.574 -54.248 1.00 24.06 120 THR A O 1
ATOM 971 N N . GLY A 1 121 ? 18.567 11.222 -52.991 1.00 26.12 121 GLY A N 1
ATOM 972 C CA . GLY A 1 121 ? 17.798 10.610 -54.087 1.00 26.12 121 GLY A CA 1
ATOM 973 C C . GLY A 1 121 ? 16.289 10.637 -53.814 1.00 26.12 121 GLY A C 1
ATOM 974 O O . GLY A 1 121 ? 15.871 10.570 -52.658 1.00 26.12 121 GLY A O 1
ATOM 975 N N . ALA A 1 122 ? 15.463 10.762 -54.860 1.00 25.94 122 ALA A N 1
ATOM 976 C CA . ALA A 1 122 ? 14.048 11.123 -54.721 1.00 25.94 122 ALA A CA 1
ATOM 977 C C . ALA A 1 122 ? 13.033 10.067 -55.221 1.00 25.94 122 ALA A C 1
ATOM 979 O O . ALA A 1 122 ? 12.873 9.868 -56.422 1.00 25.94 122 ALA A O 1
ATOM 980 N N . ASP A 1 123 ? 12.219 9.589 -54.269 1.00 32.12 123 ASP A N 1
ATOM 981 C CA . ASP A 1 123 ? 10.757 9.385 -54.383 1.00 32.12 123 ASP A CA 1
ATOM 982 C C . ASP A 1 123 ? 10.169 8.173 -55.172 1.00 32.12 123 ASP A C 1
ATOM 984 O O . ASP A 1 123 ? 10.732 7.656 -56.128 1.00 32.12 123 ASP A O 1
ATOM 988 N N . LYS A 1 124 ? 8.933 7.806 -54.776 1.00 33.53 124 LYS A N 1
ATOM 989 C CA . LYS A 1 124 ? 7.972 6.809 -55.312 1.00 33.53 124 LYS A CA 1
ATOM 990 C C . LYS A 1 124 ? 8.327 5.314 -55.116 1.00 33.53 124 LYS A C 1
ATOM 992 O O . LYS A 1 124 ? 9.403 4.868 -55.462 1.00 33.53 124 LYS A O 1
ATOM 997 N N . ARG A 1 125 ? 7.425 4.438 -54.624 1.00 32.09 125 ARG A N 1
ATOM 998 C CA . ARG A 1 125 ? 6.010 4.573 -54.174 1.00 32.09 125 ARG A CA 1
ATOM 999 C C . ARG A 1 125 ? 5.643 3.488 -53.121 1.00 32.09 125 ARG A C 1
ATOM 1001 O O . ARG A 1 125 ? 6.037 2.346 -53.283 1.00 32.09 125 ARG A O 1
ATOM 1008 N N . ARG A 1 126 ? 4.854 3.880 -52.096 1.00 34.09 126 ARG A N 1
ATOM 1009 C CA . ARG A 1 126 ? 3.712 3.196 -51.393 1.00 34.09 126 ARG A CA 1
ATOM 1010 C C . ARG A 1 126 ? 3.772 1.679 -51.004 1.00 34.09 126 ARG A C 1
ATOM 1012 O O . ARG A 1 126 ? 4.357 0.878 -51.706 1.00 34.09 126 ARG A O 1
ATOM 1019 N N . ARG A 1 127 ? 3.110 1.168 -49.941 1.00 32.50 127 ARG A N 1
ATOM 1020 C CA . ARG A 1 127 ? 2.562 1.764 -48.685 1.00 32.50 127 ARG A CA 1
ATOM 1021 C C . ARG A 1 127 ? 2.197 0.684 -47.616 1.00 32.50 127 ARG A C 1
ATOM 1023 O O . ARG A 1 127 ? 1.020 0.483 -47.338 1.00 32.50 127 ARG A O 1
ATOM 1030 N N . ARG A 1 128 ? 3.172 0.073 -46.922 1.00 32.53 128 ARG A N 1
ATOM 1031 C CA . ARG A 1 128 ? 3.015 -0.133 -45.451 1.00 32.53 128 ARG A CA 1
ATOM 1032 C C . ARG A 1 128 ? 3.199 1.262 -44.814 1.00 32.53 128 ARG A C 1
ATOM 1034 O O . ARG A 1 128 ? 3.798 2.107 -45.483 1.00 32.53 128 ARG A O 1
ATOM 1041 N N . ARG A 1 129 ? 2.639 1.587 -43.640 1.00 34.19 129 ARG A N 1
ATOM 1042 C CA . ARG A 1 129 ? 2.678 2.971 -43.095 1.00 34.19 129 ARG A CA 1
ATOM 1043 C C . ARG A 1 129 ? 4.152 3.353 -42.843 1.00 34.19 129 ARG A C 1
ATOM 1045 O O . ARG A 1 129 ? 4.787 2.775 -41.975 1.00 34.19 129 ARG A O 1
ATOM 1052 N N . ARG A 1 130 ? 4.723 4.199 -43.712 1.00 30.38 130 ARG A N 1
ATOM 1053 C CA . ARG A 1 130 ? 6.178 4.316 -43.937 1.00 30.38 130 ARG A CA 1
ATOM 1054 C C . ARG A 1 130 ? 6.668 5.694 -43.498 1.00 30.38 130 ARG A C 1
ATOM 1056 O O . ARG A 1 130 ? 6.119 6.685 -43.979 1.00 30.38 130 ARG A O 1
ATOM 1063 N N . SER A 1 131 ? 7.725 5.744 -42.686 1.00 29.94 131 SER A N 1
ATOM 1064 C CA . SER A 1 131 ? 8.603 6.921 -42.673 1.00 29.94 131 SER A CA 1
ATOM 1065 C C . SER A 1 131 ? 9.230 7.087 -44.066 1.00 29.94 131 SER A C 1
ATOM 1067 O O . SER A 1 131 ? 9.419 6.106 -44.794 1.00 29.94 131 SER A O 1
ATOM 1069 N N . THR A 1 132 ? 9.461 8.320 -44.504 1.00 28.91 132 THR A N 1
ATOM 1070 C CA . THR A 1 132 ? 9.748 8.633 -45.912 1.00 28.91 132 THR A CA 1
ATOM 1071 C C . THR A 1 132 ? 11.240 8.609 -46.235 1.00 28.91 132 THR A C 1
ATOM 1073 O O . THR A 1 132 ? 11.853 9.652 -46.441 1.00 28.91 132 THR A O 1
ATOM 1076 N N . GLY A 1 133 ? 11.798 7.404 -46.349 1.00 34.62 133 GLY A N 1
ATOM 1077 C CA . GLY A 1 133 ? 13.141 7.155 -46.881 1.00 34.62 133 GLY A CA 1
ATOM 1078 C C . GLY A 1 133 ? 13.375 5.666 -47.182 1.00 34.62 133 GLY A C 1
ATOM 1079 O O . GLY A 1 133 ? 12.590 4.823 -46.733 1.00 34.62 133 GLY A O 1
ATOM 1080 N N . PRO A 1 134 ? 14.414 5.312 -47.959 1.00 38.69 134 PRO A N 1
ATOM 1081 C CA . PRO A 1 134 ? 14.995 3.971 -47.943 1.00 38.69 134 PRO A CA 1
ATOM 1082 C C . PRO A 1 134 ? 15.686 3.696 -46.596 1.00 38.69 134 PRO A C 1
ATOM 1084 O O . PRO A 1 134 ? 16.150 4.630 -45.953 1.00 38.69 134 PRO A O 1
ATOM 1087 N N . ASN A 1 135 ? 15.782 2.422 -46.213 1.00 41.34 135 ASN A N 1
ATOM 1088 C CA . ASN A 1 135 ? 16.530 1.894 -45.065 1.00 41.34 135 ASN A CA 1
ATOM 1089 C C . ASN A 1 135 ? 17.245 0.603 -45.573 1.00 41.34 135 ASN A C 1
ATOM 1091 O O . ASN A 1 135 ? 16.555 -0.210 -46.185 1.00 41.34 135 ASN A O 1
ATOM 1095 N N . THR A 1 136 ? 18.559 0.386 -45.356 1.00 39.81 136 THR A N 1
ATOM 1096 C CA . THR A 1 136 ? 19.367 -0.698 -46.010 1.00 39.81 136 THR A CA 1
ATOM 1097 C C . THR A 1 136 ? 19.564 -1.976 -45.181 1.00 39.81 136 THR A C 1
ATOM 1099 O O . THR A 1 136 ? 19.365 -3.058 -45.711 1.00 39.81 136 THR A O 1
ATOM 1102 N N . VAL A 1 137 ? 19.871 -1.782 -43.893 1.00 43.75 137 VAL A N 1
ATOM 1103 C CA . VAL A 1 137 ? 19.622 -2.647 -42.654 1.00 43.75 137 VAL A CA 1
ATOM 1104 C C . VAL A 1 137 ? 20.858 -3.686 -42.665 1.00 43.75 137 VAL A C 1
ATOM 1106 O O . VAL A 1 137 ? 21.027 -4.501 -43.565 1.00 43.75 137 VAL A O 1
ATOM 1109 N N . TYR A 1 138 ? 21.745 -3.570 -41.653 1.00 44.19 138 TYR A N 1
ATOM 1110 C CA . TYR A 1 138 ? 22.899 -4.402 -41.260 1.00 44.19 138 TYR A CA 1
ATOM 1111 C C . TYR A 1 138 ? 22.540 -5.287 -40.057 1.00 44.19 138 TYR A C 1
ATOM 1113 O O . TYR A 1 138 ? 21.810 -4.807 -39.190 1.00 44.19 138 TYR A O 1
ATOM 1121 N N . THR A 1 139 ? 23.152 -6.470 -39.928 1.00 43.06 139 THR A N 1
ATOM 1122 C CA . THR A 1 139 ? 23.113 -7.301 -38.704 1.00 43.06 139 THR A CA 1
ATOM 1123 C C . THR A 1 139 ? 24.516 -7.423 -38.087 1.00 43.06 139 THR A C 1
ATOM 1125 O O . THR A 1 139 ? 25.484 -7.593 -38.828 1.00 43.06 139 THR A O 1
ATOM 1128 N N . VAL A 1 140 ? 24.650 -7.316 -36.756 1.00 50.06 140 VAL A N 1
ATOM 1129 C CA . VAL A 1 140 ? 25.948 -7.322 -36.037 1.00 50.06 140 VAL A CA 1
ATOM 1130 C C . VAL A 1 140 ? 25.943 -8.300 -34.862 1.00 50.06 140 VAL A C 1
ATOM 1132 O O . VAL A 1 140 ? 25.116 -8.169 -33.968 1.00 50.06 140 VAL A O 1
ATOM 1135 N N . GLU A 1 141 ? 26.888 -9.233 -34.813 1.00 52.03 141 GLU A N 1
ATOM 1136 C CA . GLU A 1 141 ? 26.954 -10.265 -33.771 1.00 52.03 141 GLU A CA 1
ATOM 1137 C C . GLU A 1 141 ? 27.941 -9.912 -32.644 1.00 52.03 141 GLU A C 1
ATOM 1139 O O . GLU A 1 141 ? 29.066 -9.482 -32.901 1.00 52.03 141 GLU A O 1
ATOM 1144 N N . ILE A 1 142 ? 27.516 -10.103 -31.390 1.00 53.31 142 ILE A N 1
ATOM 1145 C CA . ILE A 1 142 ? 28.378 -10.103 -30.198 1.00 53.31 142 ILE A CA 1
ATOM 1146 C C . ILE A 1 142 ? 28.275 -11.488 -29.556 1.00 53.31 142 ILE A C 1
ATOM 1148 O O . ILE A 1 142 ? 27.193 -12.067 -29.466 1.00 53.31 142 ILE A O 1
ATOM 1152 N N . GLY A 1 143 ? 29.417 -12.030 -29.140 1.00 53.00 143 GLY A N 1
ATOM 1153 C CA . GLY A 1 143 ? 29.531 -13.392 -28.641 1.00 53.00 143 GLY A CA 1
ATOM 1154 C C . GLY A 1 143 ? 30.986 -13.796 -28.421 1.00 53.00 143 GLY A C 1
ATOM 1155 O O . GLY A 1 143 ? 31.910 -13.014 -28.655 1.00 53.00 143 GLY A O 1
ATOM 1156 N N . ASN A 1 144 ? 31.194 -15.032 -27.971 1.00 49.97 144 ASN A N 1
ATOM 1157 C CA . ASN A 1 144 ? 32.533 -15.610 -27.867 1.00 49.97 144 ASN A CA 1
ATOM 1158 C C . ASN A 1 144 ? 33.033 -16.103 -29.225 1.00 49.97 144 ASN A C 1
ATOM 1160 O O . ASN A 1 144 ? 32.262 -16.629 -30.026 1.00 49.97 144 ASN A O 1
ATOM 1164 N N . GLN A 1 145 ? 34.346 -16.001 -29.446 1.00 44.97 145 GLN A N 1
ATOM 1165 C CA . GLN A 1 145 ? 34.987 -16.606 -30.609 1.00 44.97 145 GLN A CA 1
ATOM 1166 C C . GLN A 1 145 ? 34.750 -18.133 -30.617 1.00 44.97 145 GLN A C 1
ATOM 1168 O O . GLN A 1 145 ? 34.920 -18.773 -29.574 1.00 44.97 145 GLN A O 1
ATOM 1173 N N . PRO A 1 146 ? 34.399 -18.738 -31.767 1.00 38.94 146 PRO A N 1
ATOM 1174 C CA . PRO A 1 146 ? 34.307 -20.187 -31.906 1.00 38.94 146 PRO A CA 1
ATOM 1175 C C . PRO A 1 146 ? 35.602 -20.919 -31.516 1.00 38.94 146 PRO A C 1
ATOM 1177 O O . PRO A 1 146 ? 36.683 -20.578 -31.997 1.00 38.94 146 PRO A O 1
ATOM 1180 N N . CYS A 1 147 ? 35.494 -21.965 -30.688 1.00 41.12 147 CYS A N 1
ATOM 1181 C CA . CYS A 1 147 ? 36.586 -22.923 -30.472 1.00 41.12 147 CYS A CA 1
ATOM 1182 C C . CYS A 1 147 ? 36.788 -23.749 -31.750 1.00 41.12 147 CYS A C 1
ATOM 1184 O O . CYS A 1 147 ? 35.889 -24.489 -32.150 1.00 41.12 147 CYS A O 1
ATOM 1186 N N . SER A 1 148 ? 37.969 -23.646 -32.361 1.00 43.62 148 SER A N 1
ATOM 1187 C CA . SER A 1 148 ? 38.360 -24.406 -33.557 1.00 43.62 148 SER A CA 1
ATOM 1188 C C . SER A 1 148 ? 38.893 -25.813 -33.261 1.00 43.62 148 SER A C 1
ATOM 1190 O O . SER A 1 148 ? 38.947 -26.641 -34.166 1.00 43.62 148 SER A O 1
ATOM 1192 N N . ASP A 1 149 ? 39.285 -26.092 -32.013 1.00 39.12 149 ASP A N 1
ATOM 1193 C CA . ASP A 1 149 ? 39.983 -27.320 -31.625 1.00 39.12 149 ASP A CA 1
ATOM 1194 C C . ASP A 1 149 ? 39.130 -28.277 -30.782 1.00 39.12 149 ASP A C 1
ATOM 1196 O O . ASP A 1 149 ? 38.397 -27.881 -29.875 1.00 39.12 149 ASP A O 1
ATOM 1200 N N . ILE A 1 150 ? 39.308 -29.578 -31.033 1.00 45.41 150 ILE A N 1
ATOM 1201 C CA . ILE A 1 150 ? 38.592 -30.681 -30.363 1.00 45.41 150 ILE A CA 1
ATOM 1202 C C . ILE A 1 150 ? 38.886 -30.754 -28.849 1.00 45.41 150 ILE A C 1
ATOM 1204 O O . ILE A 1 150 ? 38.060 -31.254 -28.089 1.00 45.41 150 ILE A O 1
ATOM 1208 N N . ASN A 1 151 ? 40.027 -30.220 -28.398 1.00 40.91 151 ASN A N 1
ATOM 1209 C CA . ASN A 1 151 ? 40.497 -30.284 -27.009 1.00 40.91 151 ASN A CA 1
ATOM 1210 C C . ASN A 1 151 ? 40.547 -28.896 -26.331 1.00 40.91 151 ASN A C 1
ATOM 1212 O O . ASN A 1 151 ? 41.557 -28.545 -25.722 1.00 40.91 151 ASN A O 1
ATOM 1216 N N . CYS A 1 152 ? 39.475 -28.098 -26.414 1.00 46.78 152 CYS A N 1
ATOM 1217 C CA . CYS A 1 152 ? 39.360 -26.818 -25.692 1.00 46.78 152 CYS A CA 1
ATOM 1218 C C . CYS A 1 152 ? 39.263 -26.999 -24.151 1.00 46.78 152 CYS A C 1
ATOM 1220 O O . CYS A 1 152 ? 38.219 -26.770 -23.541 1.00 46.78 152 CYS A O 1
ATOM 1222 N N . THR A 1 153 ? 40.368 -27.368 -23.493 1.00 40.50 153 THR A N 1
ATOM 1223 C CA . THR A 1 153 ? 40.568 -27.130 -22.051 1.00 40.50 153 THR A CA 1
ATOM 1224 C C . THR A 1 153 ? 40.954 -25.668 -21.833 1.00 40.50 153 THR A C 1
ATOM 1226 O O . THR A 1 153 ? 41.861 -25.174 -22.499 1.00 40.50 153 THR A O 1
ATOM 1229 N N . THR A 1 154 ? 40.280 -24.983 -20.908 1.00 41.56 154 THR A N 1
ATOM 1230 C CA . THR A 1 154 ? 40.335 -23.523 -20.704 1.00 41.56 154 THR A CA 1
ATOM 1231 C C . THR A 1 154 ? 41.753 -22.935 -20.668 1.00 41.56 154 THR A C 1
ATOM 1233 O O . THR A 1 154 ? 42.451 -23.044 -19.657 1.00 41.56 154 THR A O 1
ATOM 1236 N N . SER A 1 155 ? 42.150 -22.236 -21.737 1.00 38.72 155 SER A N 1
ATOM 1237 C CA . SER A 1 155 ? 43.329 -21.364 -21.719 1.00 38.72 155 SER A CA 1
ATOM 1238 C C . SER A 1 155 ? 42.998 -20.076 -20.964 1.00 38.72 155 SER A C 1
ATOM 1240 O O . SER A 1 155 ? 42.150 -19.297 -21.396 1.00 38.72 155 SER A O 1
ATOM 1242 N N . THR A 1 156 ? 43.681 -19.825 -19.850 1.00 43.62 156 THR A N 1
ATOM 1243 C CA . THR A 1 156 ? 43.434 -18.700 -18.925 1.00 43.62 156 THR A CA 1
ATOM 1244 C C . THR A 1 156 ? 43.863 -17.319 -19.447 1.00 43.62 156 THR A C 1
ATOM 1246 O O . THR A 1 156 ? 43.957 -16.371 -18.671 1.00 43.62 156 THR A O 1
ATOM 1249 N N . THR A 1 157 ? 44.124 -17.176 -20.750 1.00 42.69 157 THR A N 1
ATOM 1250 C CA . THR A 1 157 ? 44.639 -15.943 -21.379 1.00 42.69 157 THR A CA 1
ATOM 1251 C C . THR A 1 157 ? 43.698 -15.301 -22.404 1.00 42.69 157 THR A C 1
ATOM 1253 O O . THR A 1 157 ? 44.059 -14.286 -22.997 1.00 42.69 157 THR A O 1
ATOM 1256 N N . VAL A 1 158 ? 42.490 -15.843 -22.604 1.00 47.28 158 VAL A N 1
ATOM 1257 C CA . VAL A 1 158 ? 41.453 -15.242 -23.462 1.00 47.28 158 VAL A CA 1
ATOM 1258 C C . VAL A 1 158 ? 40.280 -14.797 -22.593 1.00 47.28 158 VAL A C 1
ATOM 1260 O O . VAL A 1 158 ? 39.668 -15.615 -21.911 1.00 47.28 158 VAL A O 1
ATOM 1263 N N . SER A 1 159 ? 39.947 -13.505 -22.623 1.00 46.25 159 SER A N 1
ATOM 1264 C CA . SER A 1 159 ? 38.747 -12.979 -21.969 1.00 46.25 159 SER A CA 1
ATOM 1265 C C . SER A 1 159 ? 37.496 -13.353 -22.766 1.00 46.25 159 SER A C 1
ATOM 1267 O O . SER A 1 159 ? 37.146 -12.708 -23.755 1.00 46.25 159 SER A O 1
ATOM 1269 N N . THR A 1 160 ? 36.829 -14.420 -22.333 1.00 58.47 160 THR A N 1
ATOM 1270 C CA . THR A 1 160 ? 35.509 -14.823 -22.828 1.00 58.47 160 THR A CA 1
ATOM 1271 C C . THR A 1 160 ? 34.416 -13.963 -22.202 1.00 58.47 160 THR A C 1
ATOM 1273 O O . THR A 1 160 ? 34.388 -13.820 -20.980 1.00 58.47 160 THR A O 1
ATOM 1276 N N . LEU A 1 161 ? 33.484 -13.465 -23.017 1.00 61.25 161 LEU A N 1
ATOM 1277 C CA . LEU A 1 161 ? 32.235 -12.869 -22.546 1.00 61.25 161 LEU A CA 1
ATOM 1278 C C . LEU A 1 161 ? 31.416 -13.943 -21.823 1.00 61.25 161 LEU A C 1
ATOM 1280 O O . LEU A 1 161 ? 31.070 -14.973 -22.408 1.00 61.25 161 LEU A O 1
ATOM 1284 N N . THR A 1 162 ? 31.114 -13.725 -20.550 1.00 76.25 162 THR A N 1
ATOM 1285 C CA . THR A 1 162 ? 30.166 -14.553 -19.804 1.00 76.25 162 THR A CA 1
ATOM 1286 C C . THR A 1 162 ? 28.727 -14.180 -20.170 1.00 76.25 162 THR A C 1
ATOM 1288 O O . THR A 1 162 ? 28.468 -13.146 -20.786 1.00 76.25 162 THR A O 1
ATOM 1291 N N . PHE A 1 163 ? 27.764 -15.001 -19.746 1.00 72.69 163 PHE A N 1
ATOM 1292 C CA . PHE A 1 163 ? 26.344 -14.652 -19.837 1.00 72.69 163 PHE A CA 1
ATOM 1293 C C . PHE A 1 163 ? 26.031 -13.303 -19.153 1.00 72.69 163 PHE A C 1
ATOM 1295 O O . PHE A 1 163 ? 25.306 -12.487 -19.714 1.00 72.69 163 PHE A O 1
ATOM 1302 N N . SER A 1 164 ? 26.664 -13.028 -18.005 1.00 80.75 164 SER A N 1
ATOM 1303 C CA . SER A 1 164 ? 26.535 -11.752 -17.286 1.00 80.75 164 SER A CA 1
ATOM 1304 C C . SER A 1 164 ? 27.091 -10.565 -18.087 1.00 80.75 164 SER A C 1
ATOM 1306 O O . SER A 1 164 ? 26.492 -9.493 -18.096 1.00 80.75 164 SER A O 1
ATOM 1308 N N . ASP A 1 165 ? 28.197 -10.745 -18.821 1.00 79.69 165 ASP A N 1
ATOM 1309 C CA . ASP A 1 165 ? 28.761 -9.672 -19.656 1.00 79.69 165 ASP A CA 1
ATOM 1310 C C . ASP A 1 165 ? 27.839 -9.330 -20.837 1.00 79.69 165 ASP A C 1
ATOM 1312 O O . ASP A 1 165 ? 27.666 -8.157 -21.164 1.00 79.69 165 ASP A O 1
ATOM 1316 N N . LEU A 1 166 ? 27.205 -10.339 -21.449 1.00 72.81 166 LEU A N 1
ATOM 1317 C CA . LEU A 1 166 ? 26.193 -10.130 -22.492 1.00 72.81 166 LEU A CA 1
ATOM 1318 C C . LEU A 1 166 ? 24.962 -9.401 -21.927 1.00 72.81 166 LEU A C 1
ATOM 1320 O O . LEU A 1 166 ? 24.544 -8.393 -22.490 1.00 72.81 166 LEU A O 1
ATOM 1324 N N . GLN A 1 167 ? 24.467 -9.824 -20.761 1.00 82.06 167 GLN A N 1
ATOM 1325 C CA . GLN A 1 167 ? 23.381 -9.146 -20.046 1.00 82.06 167 GLN A CA 1
ATOM 1326 C C . GLN A 1 167 ? 23.693 -7.665 -19.747 1.00 82.06 167 GLN A C 1
ATOM 1328 O O . GLN A 1 167 ? 22.839 -6.804 -19.953 1.00 82.06 167 GLN A O 1
ATOM 1333 N N . GLN A 1 168 ? 24.912 -7.328 -19.309 1.00 85.06 168 GLN A N 1
ATOM 1334 C CA . GLN A 1 168 ? 25.310 -5.928 -19.077 1.00 85.06 168 GLN A CA 1
ATOM 1335 C C . GLN A 1 168 ? 25.470 -5.122 -20.380 1.00 85.06 168 GLN A C 1
ATOM 1337 O O . GLN A 1 168 ? 25.235 -3.908 -20.392 1.00 85.06 168 GLN A O 1
ATOM 1342 N N . LEU A 1 169 ? 25.821 -5.769 -21.497 1.00 80.50 169 LEU A N 1
ATOM 1343 C CA . LEU A 1 169 ? 25.813 -5.131 -22.816 1.00 80.50 169 LEU A CA 1
ATOM 1344 C C . LEU A 1 169 ? 24.388 -4.831 -23.293 1.00 80.50 169 LEU A C 1
ATOM 1346 O O . LEU A 1 169 ? 24.166 -3.737 -23.811 1.00 80.50 169 LEU A O 1
ATOM 1350 N N . ASP A 1 170 ? 23.418 -5.716 -23.054 1.00 82.75 170 ASP A N 1
ATOM 1351 C CA . ASP A 1 170 ? 22.010 -5.448 -23.378 1.00 82.75 170 ASP A CA 1
ATOM 1352 C C . ASP A 1 170 ? 21.468 -4.259 -22.574 1.00 82.75 170 ASP A C 1
ATOM 1354 O O . ASP A 1 170 ? 20.914 -3.331 -23.164 1.00 82.75 170 ASP A O 1
ATOM 1358 N N . VAL A 1 171 ? 21.730 -4.204 -21.259 1.00 90.25 171 VAL A N 1
ATOM 1359 C CA . VAL A 1 171 ? 21.423 -3.031 -20.411 1.00 90.25 171 VAL A CA 1
ATOM 1360 C C . VAL A 1 171 ? 22.018 -1.754 -21.007 1.00 90.25 171 VAL A C 1
ATOM 1362 O O . VAL A 1 171 ? 21.321 -0.747 -21.153 1.00 90.25 171 VAL A O 1
ATOM 1365 N N . THR A 1 172 ? 23.294 -1.802 -21.399 1.00 88.50 172 THR A N 1
ATOM 1366 C CA . THR A 1 172 ? 24.011 -0.651 -21.963 1.00 88.50 172 THR A CA 1
ATOM 1367 C C . THR A 1 172 ? 23.396 -0.193 -23.289 1.00 88.50 172 THR A C 1
ATOM 1369 O O . THR A 1 172 ? 23.147 1.000 -23.471 1.00 88.50 172 THR A O 1
ATOM 1372 N N . ILE A 1 173 ? 23.125 -1.117 -24.217 1.00 83.19 173 ILE A N 1
ATOM 1373 C CA . ILE A 1 173 ? 22.602 -0.818 -25.560 1.00 83.19 173 ILE A CA 1
ATOM 1374 C C . ILE A 1 173 ? 21.150 -0.333 -25.485 1.00 83.19 173 ILE A C 1
ATOM 1376 O O . ILE A 1 173 ? 20.817 0.685 -26.098 1.00 83.19 173 ILE A O 1
ATOM 1380 N N . ILE A 1 174 ? 20.299 -1.018 -24.714 1.00 90.56 174 ILE A N 1
ATOM 1381 C CA . ILE A 1 174 ? 18.875 -0.691 -24.584 1.00 90.56 174 ILE A CA 1
ATOM 1382 C C . ILE A 1 174 ? 18.714 0.673 -23.908 1.00 90.56 174 ILE A C 1
ATOM 1384 O O . ILE A 1 174 ? 18.071 1.552 -24.485 1.00 90.56 174 ILE A O 1
ATOM 1388 N N . ASN A 1 175 ? 19.375 0.922 -22.770 1.00 93.56 175 ASN A N 1
ATOM 1389 C CA . ASN A 1 175 ? 19.295 2.229 -22.106 1.00 93.56 175 ASN A CA 1
ATOM 1390 C C . ASN A 1 175 ? 19.917 3.352 -22.951 1.00 93.56 175 ASN A C 1
ATOM 1392 O O . ASN A 1 175 ? 19.354 4.447 -23.009 1.00 93.56 175 ASN A O 1
ATOM 1396 N N . SER A 1 176 ? 21.013 3.097 -23.677 1.00 88.19 176 SER A N 1
ATOM 1397 C CA . SER A 1 176 ? 21.584 4.089 -24.605 1.00 88.19 176 SER A CA 1
ATOM 1398 C C . SER A 1 176 ? 20.615 4.442 -25.736 1.00 88.19 176 SER A C 1
ATOM 1400 O O . SER A 1 176 ? 20.525 5.606 -26.123 1.00 88.19 176 SER A O 1
ATOM 1402 N N . TYR A 1 177 ? 19.880 3.467 -26.284 1.00 88.88 177 TYR A N 1
ATOM 1403 C CA . TYR A 1 177 ? 18.900 3.737 -27.336 1.00 88.88 177 TYR A CA 1
ATOM 1404 C C . TYR A 1 177 ? 17.655 4.444 -26.790 1.00 88.88 177 TYR A C 1
ATOM 1406 O O . TYR A 1 177 ? 17.214 5.441 -27.360 1.00 88.88 177 TYR A O 1
ATOM 1414 N N . GLN A 1 178 ? 17.107 3.970 -25.669 1.00 94.00 178 GLN A N 1
ATOM 1415 C CA . GLN A 1 178 ? 15.891 4.527 -25.074 1.00 94.00 178 GLN A CA 1
ATOM 1416 C C . GLN A 1 178 ? 16.108 5.923 -24.471 1.00 94.00 178 GLN A C 1
ATOM 1418 O O . GLN A 1 178 ? 15.194 6.739 -24.504 1.00 94.00 178 GLN A O 1
ATOM 1423 N N . SER A 1 179 ? 17.324 6.258 -24.031 1.00 91.00 179 SER A N 1
ATOM 1424 C CA . SER A 1 179 ? 17.702 7.639 -23.685 1.00 91.00 179 SER A CA 1
ATOM 1425 C C . SER A 1 179 ? 18.017 8.532 -24.899 1.00 91.00 179 SER A C 1
ATOM 1427 O O . SER A 1 179 ? 18.341 9.703 -24.730 1.00 91.00 179 SER A O 1
ATOM 1429 N N . GLY A 1 180 ? 17.951 8.003 -26.127 1.00 87.06 180 GLY A N 1
ATOM 1430 C CA . GLY A 1 180 ? 18.284 8.700 -27.378 1.00 87.06 180 GLY A CA 1
ATOM 1431 C C . GLY A 1 180 ? 19.787 8.800 -27.685 1.00 87.06 180 GLY A C 1
ATOM 1432 O O . GLY A 1 180 ? 20.168 8.924 -28.852 1.00 87.06 180 GLY A O 1
ATOM 1433 N N . ASN A 1 181 ? 20.641 8.667 -26.667 1.00 86.50 181 ASN A N 1
ATOM 1434 C CA . ASN A 1 181 ? 22.087 8.902 -26.733 1.00 86.50 181 ASN A CA 1
ATOM 1435 C C . ASN A 1 181 ? 22.859 7.961 -27.681 1.00 86.50 181 ASN A C 1
ATOM 1437 O O . ASN A 1 181 ? 23.948 8.315 -28.131 1.00 86.50 181 ASN A O 1
ATOM 1441 N N . LEU A 1 182 ? 22.332 6.776 -28.026 1.00 79.56 182 LEU A N 1
ATOM 1442 C CA . LEU A 1 182 ? 23.051 5.795 -28.860 1.00 79.56 182 LEU A CA 1
ATOM 1443 C C . LEU A 1 182 ? 23.439 6.342 -30.246 1.00 79.56 182 LEU A C 1
ATOM 1445 O O . LEU A 1 182 ? 24.479 5.955 -30.780 1.00 79.56 182 LEU A O 1
ATOM 1449 N N . SER A 1 183 ? 22.644 7.260 -30.812 1.00 76.06 183 SER A N 1
ATOM 1450 C CA . SER A 1 183 ? 22.978 7.905 -32.094 1.00 76.06 183 SER A CA 1
ATOM 1451 C C . SER A 1 183 ? 24.247 8.760 -31.991 1.00 76.06 183 SER A C 1
ATOM 1453 O O . SER A 1 183 ? 25.086 8.727 -32.891 1.00 76.06 183 SER A O 1
ATOM 1455 N N . ASP A 1 184 ? 24.425 9.469 -30.875 1.00 76.19 184 ASP A N 1
ATOM 1456 C CA . ASP A 1 184 ? 25.586 10.329 -30.632 1.00 76.19 184 ASP A CA 1
ATOM 1457 C C . ASP A 1 184 ? 26.812 9.505 -30.209 1.00 76.19 184 ASP A C 1
ATOM 1459 O O . ASP A 1 184 ? 27.911 9.729 -30.717 1.00 76.19 184 ASP A O 1
ATOM 1463 N N . ILE A 1 185 ? 26.616 8.481 -29.365 1.00 73.50 185 ILE A N 1
ATOM 1464 C CA . ILE A 1 185 ? 27.658 7.524 -28.943 1.00 73.50 185 ILE A CA 1
ATOM 1465 C C . ILE A 1 185 ? 28.291 6.820 -30.154 1.00 73.50 185 ILE A C 1
ATOM 1467 O O . ILE A 1 185 ? 29.512 6.664 -30.214 1.00 73.50 185 ILE A O 1
ATOM 1471 N N . LEU A 1 186 ? 27.476 6.408 -31.131 1.00 67.00 186 LEU A N 1
ATOM 1472 C CA . LEU A 1 186 ? 27.944 5.756 -32.359 1.00 67.00 186 LEU A CA 1
ATOM 1473 C C . LEU A 1 186 ? 28.213 6.743 -33.514 1.00 67.00 186 LEU A C 1
ATOM 1475 O O . LEU A 1 186 ? 28.718 6.329 -34.559 1.00 67.00 186 LEU A O 1
ATOM 1479 N N . ASN A 1 187 ? 27.910 8.035 -33.333 1.00 73.12 187 ASN A N 1
ATOM 1480 C CA . ASN A 1 187 ? 28.010 9.102 -34.338 1.00 73.12 187 ASN A CA 1
ATOM 1481 C C . ASN A 1 187 ? 27.325 8.743 -35.682 1.00 73.12 187 ASN A C 1
ATOM 1483 O O . ASN A 1 187 ? 27.879 8.952 -36.767 1.00 73.12 187 ASN A O 1
ATOM 1487 N N . ILE A 1 188 ? 26.120 8.168 -35.602 1.00 67.75 188 ILE A N 1
ATOM 1488 C CA . ILE A 1 188 ? 25.268 7.767 -36.734 1.00 67.75 188 ILE A CA 1
ATOM 1489 C C . ILE A 1 188 ? 23.788 8.008 -36.412 1.00 67.75 188 ILE A C 1
ATOM 1491 O O . ILE A 1 188 ? 23.356 7.864 -35.276 1.00 67.75 188 ILE A O 1
ATOM 1495 N N . THR A 1 189 ? 22.968 8.320 -37.417 1.00 71.38 189 THR A N 1
ATOM 1496 C CA . THR A 1 189 ? 21.513 8.453 -37.224 1.00 71.38 189 THR A CA 1
ATOM 1497 C C . THR A 1 189 ? 20.847 7.078 -37.139 1.00 71.38 189 THR A C 1
ATOM 1499 O O . THR A 1 189 ? 20.843 6.334 -38.121 1.00 71.38 189 THR A O 1
ATOM 1502 N N . ILE A 1 190 ? 20.254 6.743 -35.988 1.00 68.62 190 ILE A N 1
ATOM 1503 C CA . ILE A 1 190 ? 19.608 5.443 -35.754 1.00 68.62 190 ILE A CA 1
ATOM 1504 C C . ILE A 1 190 ? 18.082 5.583 -35.856 1.00 68.62 190 ILE A C 1
ATOM 1506 O O . ILE A 1 190 ? 17.417 6.056 -34.939 1.00 68.62 190 ILE A O 1
ATOM 1510 N N . ASN A 1 191 ? 17.511 5.127 -36.976 1.00 68.19 191 ASN A N 1
ATOM 1511 C CA . ASN A 1 191 ? 16.066 5.211 -37.255 1.00 68.19 191 ASN A CA 1
ATOM 1512 C C . ASN A 1 191 ? 15.196 4.213 -36.456 1.00 68.19 191 ASN A C 1
ATOM 1514 O O . ASN A 1 191 ? 13.971 4.277 -36.537 1.00 68.19 191 ASN A O 1
ATOM 1518 N N . GLY A 1 192 ? 15.811 3.261 -35.753 1.00 71.44 192 GLY A N 1
ATOM 1519 C CA . GLY A 1 192 ? 15.152 2.164 -35.046 1.00 71.44 192 GLY A CA 1
ATOM 1520 C C . GLY A 1 192 ? 16.171 1.107 -34.625 1.00 71.44 192 GLY A C 1
ATOM 1521 O O . GLY A 1 192 ? 17.182 0.941 -35.308 1.00 71.44 192 GLY A O 1
ATOM 1522 N N . VAL A 1 193 ? 15.900 0.403 -33.527 1.00 75.75 193 VAL A N 1
ATOM 1523 C CA . VAL A 1 193 ? 16.679 -0.752 -33.054 1.00 75.75 193 VAL A CA 1
ATOM 1524 C C . VAL A 1 193 ? 15.713 -1.879 -32.708 1.00 75.75 193 VAL A C 1
ATOM 1526 O O . VAL A 1 193 ? 14.610 -1.645 -32.220 1.00 75.75 193 VAL A O 1
ATOM 1529 N N . SER A 1 194 ? 16.146 -3.110 -32.936 1.00 77.44 194 SER A N 1
ATOM 1530 C CA . SER A 1 194 ? 15.522 -4.318 -32.402 1.00 77.44 194 SER A CA 1
ATOM 1531 C C . SER A 1 194 ? 16.602 -5.188 -31.774 1.00 77.44 194 SER A C 1
ATOM 1533 O O . SER A 1 194 ? 17.715 -5.259 -32.307 1.00 77.44 194 SER A O 1
ATOM 1535 N N . VAL A 1 195 ? 16.269 -5.828 -30.659 1.00 72.38 195 VAL A N 1
ATOM 1536 C CA . VAL A 1 195 ? 17.184 -6.599 -29.818 1.00 72.38 195 VAL A CA 1
ATOM 1537 C C . VAL A 1 195 ? 16.601 -7.983 -29.546 1.00 72.38 195 VAL A C 1
ATOM 1539 O O . VAL A 1 195 ? 15.409 -8.122 -29.286 1.00 72.38 195 VAL A O 1
ATOM 1542 N N . ALA A 1 196 ? 17.456 -8.997 -29.610 1.00 74.38 196 ALA A N 1
ATOM 1543 C CA . ALA A 1 196 ? 17.279 -10.238 -28.870 1.00 74.38 196 ALA A CA 1
ATOM 1544 C C . ALA A 1 196 ? 18.278 -10.166 -27.713 1.00 74.38 196 ALA A C 1
ATOM 1546 O O . ALA A 1 196 ? 19.468 -9.966 -27.966 1.00 74.38 196 ALA A O 1
ATOM 1547 N N . GLU A 1 197 ? 17.793 -10.244 -26.475 1.00 77.12 197 GLU A N 1
ATOM 1548 C CA . GLU A 1 197 ? 18.648 -10.193 -25.282 1.00 77.12 197 GLU A CA 1
ATOM 1549 C C . GLU A 1 197 ? 19.445 -11.497 -25.123 1.00 77.12 197 GLU A C 1
ATOM 1551 O O . GLU A 1 197 ? 19.136 -12.520 -25.743 1.00 77.12 197 GLU A O 1
ATOM 1556 N N . ALA A 1 198 ? 20.459 -11.497 -24.264 1.00 72.69 198 ALA A N 1
ATOM 1557 C CA . ALA A 1 198 ? 21.232 -12.680 -23.925 1.00 72.69 198 ALA A CA 1
ATOM 1558 C C . ALA A 1 198 ? 20.311 -13.831 -23.478 1.00 72.69 198 ALA A C 1
ATOM 1560 O O . ALA A 1 198 ? 19.655 -13.756 -22.439 1.00 72.69 198 ALA A O 1
ATOM 1561 N N . MET A 1 199 ? 20.277 -14.918 -24.255 1.00 70.25 199 MET A N 1
ATOM 1562 C CA . MET A 1 199 ? 19.545 -16.126 -23.870 1.00 70.25 199 MET A CA 1
ATOM 1563 C C . MET A 1 199 ? 20.241 -16.808 -22.677 1.00 70.25 199 MET A C 1
ATOM 1565 O O . MET A 1 199 ? 21.459 -17.012 -22.743 1.00 70.25 199 MET A O 1
ATOM 1569 N N . PRO A 1 200 ? 19.512 -17.187 -21.608 1.00 70.00 200 PRO A N 1
ATOM 1570 C CA . PRO A 1 200 ? 20.075 -17.931 -20.484 1.00 70.00 200 PRO A CA 1
ATOM 1571 C C . PRO A 1 200 ? 20.666 -19.290 -20.905 1.00 70.00 200 PRO A C 1
ATOM 1573 O O . PRO A 1 200 ? 20.293 -19.842 -21.943 1.00 70.00 200 PRO A O 1
ATOM 1576 N N . PRO A 1 201 ? 21.581 -19.873 -20.109 1.00 66.38 201 PRO A N 1
ATOM 1577 C CA . PRO A 1 201 ? 22.093 -21.220 -20.354 1.00 66.38 201 PRO A CA 1
ATOM 1578 C C . PRO A 1 201 ? 20.982 -22.280 -20.353 1.00 66.38 201 PRO A C 1
ATOM 1580 O O . PRO A 1 201 ? 20.049 -22.205 -19.563 1.00 66.38 201 PRO A O 1
ATOM 1583 N N . VAL A 1 202 ? 21.139 -23.355 -21.133 1.00 65.75 202 VAL A N 1
ATOM 1584 C CA . VAL A 1 202 ? 20.159 -24.470 -21.206 1.00 65.75 202 VAL A CA 1
ATOM 1585 C C . VAL A 1 202 ? 19.961 -25.250 -19.892 1.00 65.75 202 VAL A C 1
ATOM 1587 O O . VAL A 1 202 ? 19.125 -26.147 -19.815 1.00 65.75 202 VAL A O 1
ATOM 1590 N N . THR A 1 203 ? 20.775 -24.955 -18.877 1.00 66.75 203 THR A N 1
ATOM 1591 C CA . THR A 1 203 ? 20.713 -25.504 -17.514 1.00 66.75 203 THR A CA 1
ATOM 1592 C C . THR A 1 203 ? 20.013 -24.572 -16.520 1.00 66.75 203 THR A C 1
ATOM 1594 O O . THR A 1 203 ? 19.862 -24.936 -15.356 1.00 66.75 203 THR A O 1
ATOM 1597 N N . ASP A 1 204 ? 19.647 -23.364 -16.945 1.00 68.56 204 ASP A N 1
ATOM 1598 C CA . ASP A 1 204 ? 18.931 -22.374 -16.146 1.00 68.56 204 ASP A CA 1
ATOM 1599 C C . ASP A 1 204 ? 17.414 -22.658 -16.191 1.00 68.56 204 ASP A C 1
ATOM 1601 O O . ASP A 1 204 ? 16.894 -22.949 -17.273 1.00 68.56 204 ASP A O 1
ATOM 1605 N N . PRO A 1 205 ? 16.672 -22.572 -15.070 1.00 72.00 205 PRO A N 1
ATOM 1606 C CA . PRO A 1 205 ? 15.213 -22.694 -15.076 1.00 72.00 205 PRO A CA 1
ATOM 1607 C C . PRO A 1 205 ? 14.503 -21.768 -16.080 1.00 72.00 205 PRO A C 1
ATOM 1609 O O . PRO A 1 205 ? 13.507 -22.180 -16.675 1.00 72.00 205 PRO A O 1
ATOM 1612 N N . LEU A 1 206 ? 15.038 -20.565 -16.327 1.00 66.56 206 LEU A N 1
ATOM 1613 C CA . LEU A 1 206 ? 14.486 -19.575 -17.264 1.00 66.56 206 LEU A CA 1
ATOM 1614 C C . LEU A 1 206 ? 14.593 -20.005 -18.740 1.00 66.56 206 LEU A C 1
ATOM 1616 O O . LEU A 1 206 ? 13.944 -19.423 -19.607 1.00 66.56 206 LEU A O 1
ATOM 1620 N N . TRP A 1 207 ? 15.360 -21.056 -19.056 1.00 67.50 207 TRP A N 1
ATOM 1621 C CA . TRP A 1 207 ? 15.397 -21.633 -20.405 1.00 67.50 207 TRP A CA 1
ATOM 1622 C C . TRP A 1 207 ? 14.021 -22.148 -20.866 1.00 67.50 207 TRP A C 1
ATOM 1624 O O . TRP A 1 207 ? 13.727 -22.142 -22.062 1.00 67.50 207 TRP A O 1
ATOM 1634 N N . ALA A 1 208 ? 13.150 -22.554 -19.934 1.00 65.69 208 ALA A N 1
ATOM 1635 C CA . ALA A 1 208 ? 11.788 -22.984 -20.250 1.00 65.69 208 ALA A CA 1
ATOM 1636 C C . ALA A 1 208 ? 10.950 -21.863 -20.898 1.00 65.69 208 ALA A C 1
ATOM 1638 O O . ALA A 1 208 ? 10.174 -22.130 -21.821 1.00 65.69 208 ALA A O 1
ATOM 1639 N N . ASP A 1 209 ? 11.151 -20.614 -20.474 1.00 65.06 209 ASP A N 1
ATOM 1640 C CA . ASP A 1 209 ? 10.436 -19.454 -21.010 1.00 65.06 209 ASP A CA 1
ATOM 1641 C C . ASP A 1 209 ? 10.936 -19.105 -22.423 1.00 65.06 209 ASP A C 1
ATOM 1643 O O . ASP A 1 209 ? 10.130 -18.865 -23.322 1.00 65.06 209 ASP A O 1
ATOM 1647 N N . VAL A 1 210 ? 12.251 -19.202 -22.667 1.00 63.59 210 VAL A N 1
ATOM 1648 C CA . VAL A 1 210 ? 12.864 -19.032 -24.005 1.00 63.59 210 VAL A CA 1
ATOM 1649 C C . VAL A 1 210 ? 12.307 -20.053 -25.002 1.00 63.59 210 VAL A C 1
ATOM 1651 O O . VAL A 1 210 ? 11.896 -19.694 -26.106 1.00 63.59 210 VAL A O 1
ATOM 1654 N N . VAL A 1 211 ? 12.239 -21.328 -24.603 1.00 60.66 211 VAL A N 1
ATOM 1655 C CA . VAL A 1 211 ? 11.671 -22.413 -25.426 1.00 60.66 211 VAL A CA 1
ATOM 1656 C C . VAL A 1 211 ? 10.177 -22.199 -25.700 1.00 60.66 211 VAL A C 1
ATOM 1658 O O . VAL A 1 211 ? 9.682 -22.627 -26.742 1.00 60.66 211 VAL A O 1
ATOM 1661 N N . THR A 1 212 ? 9.465 -21.517 -24.801 1.00 62.84 212 THR A N 1
ATOM 1662 C CA . THR A 1 212 ? 8.038 -21.194 -24.955 1.00 62.84 212 THR A CA 1
ATOM 1663 C C . THR A 1 212 ? 7.805 -19.970 -25.854 1.00 62.84 212 THR A C 1
ATOM 1665 O O . THR A 1 212 ? 6.792 -19.921 -26.549 1.00 62.84 212 THR A O 1
ATOM 1668 N N . ALA A 1 213 ? 8.737 -19.009 -25.891 1.00 58.94 213 ALA A N 1
ATOM 1669 C CA . ALA A 1 213 ? 8.656 -17.805 -26.727 1.00 58.94 213 ALA A CA 1
ATOM 1670 C C . ALA A 1 213 ? 8.955 -18.061 -28.221 1.00 58.94 213 ALA A C 1
ATOM 1672 O O . ALA A 1 213 ? 8.344 -17.438 -29.091 1.00 58.94 213 ALA A O 1
ATOM 1673 N N . GLY A 1 214 ? 9.869 -18.987 -28.533 1.00 56.84 214 GLY A N 1
ATOM 1674 C CA . GLY A 1 214 ? 10.207 -19.349 -29.915 1.00 56.84 214 GLY A CA 1
ATOM 1675 C C . GLY A 1 214 ? 10.798 -18.187 -30.730 1.00 56.84 214 GLY A C 1
ATOM 1676 O O . GLY A 1 214 ? 11.645 -17.443 -30.240 1.00 56.84 214 GLY A O 1
ATOM 1677 N N . ASP A 1 215 ? 10.357 -18.034 -31.983 1.00 44.03 215 ASP A N 1
ATOM 1678 C CA . ASP A 1 215 ? 10.879 -17.021 -32.919 1.00 44.03 215 ASP A CA 1
ATOM 1679 C C . ASP A 1 215 ? 10.541 -15.562 -32.525 1.00 44.03 215 ASP A C 1
ATOM 1681 O O . ASP A 1 215 ? 11.139 -14.631 -33.065 1.00 44.03 215 ASP A O 1
ATOM 1685 N N . ASP A 1 216 ? 9.609 -15.332 -31.588 1.00 53.22 216 ASP A N 1
ATOM 1686 C CA . ASP A 1 216 ? 9.115 -13.990 -31.207 1.00 53.22 216 ASP A CA 1
ATOM 1687 C C . ASP A 1 216 ? 9.997 -13.295 -30.138 1.00 53.22 216 ASP A C 1
ATOM 1689 O O . ASP A 1 216 ? 9.625 -12.291 -29.536 1.00 53.22 216 ASP A O 1
ATOM 1693 N N . TYR A 1 217 ? 11.208 -13.814 -29.910 1.00 62.66 217 TYR A N 1
ATOM 1694 C CA . TYR A 1 217 ? 12.190 -13.330 -28.926 1.00 62.66 217 TYR A CA 1
ATOM 1695 C C . TYR A 1 217 ? 12.901 -12.008 -29.331 1.00 62.66 217 TYR A C 1
ATOM 1697 O O . TYR A 1 217 ? 13.818 -11.545 -28.652 1.00 62.66 217 TYR A O 1
ATOM 1705 N N . VAL A 1 218 ? 12.496 -11.368 -30.438 1.00 67.69 218 VAL A N 1
ATOM 1706 C CA . VAL A 1 218 ? 13.094 -10.116 -30.945 1.00 67.69 218 VAL A CA 1
ATOM 1707 C C . VAL A 1 218 ? 12.211 -8.910 -30.613 1.00 67.69 218 VAL A C 1
ATOM 1709 O O . VAL A 1 218 ? 11.248 -8.600 -31.316 1.00 67.69 218 VAL A O 1
ATOM 1712 N N . SER A 1 219 ? 12.585 -8.156 -29.580 1.00 77.00 219 SER A N 1
ATOM 1713 C CA . SER A 1 219 ? 11.888 -6.927 -29.186 1.00 77.00 219 SER A CA 1
ATOM 1714 C C . SER A 1 219 ? 12.310 -5.726 -30.036 1.00 77.00 219 SER A C 1
ATOM 1716 O O . SER A 1 219 ? 13.489 -5.378 -30.116 1.00 77.00 219 SER A O 1
ATOM 1718 N N . VAL A 1 220 ? 11.341 -5.030 -30.638 1.00 80.25 220 VAL A N 1
ATOM 1719 C CA . VAL A 1 220 ? 11.571 -3.722 -31.278 1.00 80.25 220 VAL A CA 1
ATOM 1720 C C . VAL A 1 220 ? 11.622 -2.645 -30.197 1.00 80.25 220 VAL A C 1
ATOM 1722 O O . VAL A 1 220 ? 10.628 -2.400 -29.512 1.00 80.25 220 VAL A O 1
ATOM 1725 N N . LEU A 1 221 ? 12.765 -1.974 -30.064 1.00 85.62 221 LEU A N 1
ATOM 1726 C CA . LEU A 1 221 ? 12.928 -0.900 -29.094 1.00 85.62 221 LEU A CA 1
ATOM 1727 C C . LEU A 1 221 ? 12.182 0.358 -29.541 1.00 85.62 221 LEU A C 1
ATOM 1729 O O . LEU A 1 221 ? 12.232 0.767 -30.704 1.00 85.62 221 LEU A O 1
ATOM 1733 N N . LYS A 1 222 ? 11.544 1.017 -28.575 1.00 88.75 222 LYS A N 1
ATOM 1734 C CA . LYS A 1 222 ? 10.924 2.337 -28.723 1.00 88.75 222 LYS A CA 1
ATOM 1735 C C . LYS A 1 222 ? 11.602 3.328 -27.785 1.00 88.75 222 LYS A C 1
ATOM 1737 O O . LYS A 1 222 ? 11.964 2.958 -26.670 1.00 88.75 222 LYS A O 1
ATOM 1742 N N . ILE A 1 223 ? 11.740 4.576 -28.230 1.00 91.44 223 ILE A N 1
ATOM 1743 C CA . ILE A 1 223 ? 12.260 5.687 -27.422 1.00 91.44 223 ILE A CA 1
ATOM 1744 C C . ILE A 1 223 ? 11.110 6.240 -26.559 1.00 91.44 223 ILE A C 1
ATOM 1746 O O . ILE A 1 223 ? 10.116 6.705 -27.132 1.00 91.44 223 ILE A O 1
ATOM 1750 N N . PRO A 1 224 ? 11.201 6.194 -25.217 1.00 95.50 224 PRO A N 1
ATOM 1751 C CA . PRO A 1 224 ? 10.194 6.764 -24.330 1.00 95.50 224 PRO A CA 1
ATOM 1752 C C . PRO A 1 224 ? 10.104 8.284 -24.450 1.00 95.50 224 PRO A C 1
ATOM 1754 O O . PRO A 1 224 ? 11.110 8.977 -24.579 1.00 95.50 224 PRO A O 1
ATOM 1757 N N . HIS A 1 225 ? 8.877 8.800 -24.411 1.00 94.62 225 HIS A N 1
ATOM 1758 C CA . HIS A 1 225 ? 8.583 10.223 -24.566 1.00 94.62 225 HIS A CA 1
ATOM 1759 C C . HIS A 1 225 ? 7.756 10.796 -23.410 1.00 94.62 225 HIS A C 1
ATOM 1761 O O . HIS A 1 225 ? 7.887 11.976 -23.087 1.00 94.62 225 HIS A O 1
ATOM 1767 N N . THR A 1 226 ? 6.896 9.997 -22.773 1.00 96.25 226 THR A N 1
ATOM 1768 C CA . THR A 1 226 ? 6.054 10.479 -21.667 1.00 96.25 226 THR A CA 1
ATOM 1769 C C . THR A 1 226 ? 5.746 9.356 -20.682 1.00 96.25 226 THR A C 1
ATOM 1771 O O . THR A 1 226 ? 5.290 8.289 -21.090 1.00 96.25 226 THR A O 1
ATOM 1774 N N . LEU A 1 227 ? 5.958 9.609 -19.387 1.00 98.00 227 LEU A N 1
ATOM 1775 C CA . LEU A 1 227 ? 5.426 8.772 -18.310 1.00 98.00 227 LEU A CA 1
ATOM 1776 C C . LEU A 1 227 ? 3.950 9.124 -18.118 1.00 98.00 227 LEU A C 1
ATOM 1778 O O . LEU A 1 227 ? 3.615 10.284 -17.888 1.00 98.00 227 LEU A O 1
ATOM 1782 N N . HIS A 1 228 ? 3.064 8.140 -18.242 1.00 97.44 228 HIS A N 1
ATOM 1783 C CA . HIS A 1 228 ? 1.624 8.366 -18.241 1.00 97.44 228 HIS A CA 1
ATOM 1784 C C . HIS A 1 228 ? 0.919 7.477 -17.210 1.00 97.44 228 HIS A C 1
ATOM 1786 O O . HIS A 1 228 ? 1.082 6.255 -17.186 1.00 97.44 228 HIS A O 1
ATOM 1792 N N . MET A 1 229 ? 0.111 8.115 -16.360 1.00 97.94 229 MET A N 1
ATOM 1793 C CA . MET A 1 229 ? -0.720 7.458 -15.354 1.00 97.94 229 MET A CA 1
ATOM 1794 C C . MET A 1 229 ? -2.013 6.976 -16.010 1.00 97.94 229 MET A C 1
ATOM 1796 O O . MET A 1 229 ? -2.868 7.775 -16.382 1.00 97.94 229 MET A O 1
ATOM 1800 N N . LYS A 1 230 ? -2.147 5.660 -16.186 1.00 97.06 230 LYS A N 1
ATOM 1801 C CA . LYS A 1 230 ? -3.310 5.046 -16.838 1.00 97.06 230 LYS A CA 1
ATOM 1802 C C . LYS A 1 230 ? -4.474 4.830 -15.878 1.00 97.06 230 LYS A C 1
ATOM 1804 O O . LYS A 1 230 ? -5.631 4.907 -16.290 1.00 97.06 230 LYS A O 1
ATOM 1809 N N . GLU A 1 231 ? -4.152 4.526 -14.630 1.00 98.00 231 GLU A N 1
ATOM 1810 C CA . GLU A 1 231 ? -5.102 4.312 -13.548 1.00 98.00 231 GLU A CA 1
ATOM 1811 C C . GLU A 1 231 ? -4.669 5.204 -12.389 1.00 98.00 231 GLU A C 1
ATOM 1813 O O . GLU A 1 231 ? -3.511 5.160 -11.968 1.00 98.00 231 GLU A O 1
ATOM 1818 N N . HIS A 1 232 ? -5.573 6.075 -11.947 1.00 97.00 232 HIS A N 1
ATOM 1819 C CA . HIS A 1 232 ? -5.294 7.072 -10.919 1.00 97.00 232 HIS A CA 1
ATOM 1820 C C . HIS A 1 232 ? -5.576 6.496 -9.531 1.00 97.00 232 HIS A C 1
ATOM 1822 O O . HIS A 1 232 ? -6.561 5.782 -9.346 1.00 97.00 232 HIS A O 1
ATOM 1828 N N . ALA A 1 233 ? -4.736 6.844 -8.555 1.00 97.19 233 ALA A N 1
ATOM 1829 C CA . ALA A 1 233 ? -4.935 6.432 -7.171 1.00 97.19 233 ALA A CA 1
ATOM 1830 C C . ALA A 1 233 ? -6.274 6.961 -6.621 1.00 97.19 233 ALA A C 1
ATOM 1832 O O . ALA A 1 233 ? -6.556 8.157 -6.719 1.00 97.19 233 ALA A O 1
ATOM 1833 N N . GLN A 1 234 ? -7.070 6.086 -6.004 1.00 97.06 234 GLN A N 1
ATOM 1834 C CA . GLN A 1 234 ? -8.247 6.468 -5.219 1.00 97.06 234 GLN A CA 1
ATOM 1835 C C . GLN A 1 234 ? -7.989 6.098 -3.756 1.00 97.06 234 GLN A C 1
ATOM 1837 O O . GLN A 1 234 ? -7.910 4.907 -3.449 1.00 97.06 234 GLN A O 1
ATOM 1842 N N . PRO A 1 235 ? -7.823 7.076 -2.847 1.00 95.38 235 PRO A N 1
ATOM 1843 C CA . PRO A 1 235 ? -7.560 6.793 -1.444 1.00 95.38 235 PRO A CA 1
ATOM 1844 C C . PRO A 1 235 ? -8.611 5.891 -0.794 1.00 95.38 235 PRO A C 1
ATOM 1846 O O . PRO A 1 235 ? -9.768 5.831 -1.214 1.00 95.38 235 PRO A O 1
ATOM 1849 N N . ALA A 1 236 ? -8.187 5.195 0.254 1.00 93.31 236 ALA A N 1
ATOM 1850 C CA . ALA A 1 236 ? -9.080 4.723 1.303 1.00 93.31 236 ALA A CA 1
ATOM 1851 C C . ALA A 1 236 ? -9.052 5.744 2.461 1.00 93.31 236 ALA A C 1
ATOM 1853 O O . ALA A 1 236 ? -8.629 6.892 2.287 1.00 93.31 236 ALA A O 1
ATOM 1854 N N . SER A 1 237 ? -9.475 5.327 3.653 1.00 93.94 237 SER A N 1
ATOM 1855 C CA . SER A 1 237 ? -9.136 6.047 4.880 1.00 93.94 237 SER A CA 1
ATOM 1856 C C . SER A 1 237 ? -7.636 5.979 5.187 1.00 93.94 237 SER A C 1
ATOM 1858 O O . SER A 1 237 ? -6.911 5.168 4.610 1.00 93.94 237 SER A O 1
ATOM 1860 N N . GLU A 1 238 ? -7.181 6.763 6.164 1.00 93.06 238 GLU A N 1
ATOM 1861 C CA . GLU A 1 238 ? -5.817 6.650 6.688 1.00 93.06 238 GLU A CA 1
ATOM 1862 C C . GLU A 1 238 ? -5.485 5.226 7.167 1.00 93.06 238 GLU A C 1
ATOM 1864 O O . GLU A 1 238 ? -6.362 4.480 7.620 1.00 93.06 238 GLU A O 1
ATOM 1869 N N . GLY A 1 239 ? -4.213 4.843 7.028 1.00 90.31 239 GLY A N 1
ATOM 1870 C CA . GLY A 1 239 ? -3.691 3.534 7.442 1.00 90.31 239 GLY A CA 1
ATOM 1871 C C . GLY A 1 239 ? -4.173 2.334 6.613 1.00 90.31 239 GLY A C 1
ATOM 1872 O O . GLY A 1 239 ? -3.757 1.214 6.890 1.00 90.31 239 GLY A O 1
ATOM 1873 N N . ASN A 1 240 ? -5.025 2.545 5.604 1.00 91.50 240 ASN A N 1
ATOM 1874 C CA . ASN A 1 240 ? -5.503 1.508 4.689 1.00 91.50 240 ASN A CA 1
ATOM 1875 C C . ASN A 1 240 ? -4.920 1.723 3.269 1.00 91.50 240 ASN A C 1
ATOM 1877 O O . ASN A 1 240 ? -4.840 2.870 2.814 1.00 91.50 240 ASN A O 1
ATOM 1881 N N . PRO A 1 241 ? -4.551 0.651 2.533 1.00 95.38 241 PRO A N 1
ATOM 1882 C CA . PRO A 1 241 ? -4.195 0.724 1.113 1.00 95.38 241 PRO A CA 1
ATOM 1883 C C . PRO A 1 241 ? -5.249 1.444 0.271 1.00 95.38 241 PRO A C 1
ATOM 1885 O O . PRO A 1 241 ? -6.450 1.267 0.483 1.00 95.38 241 PRO A O 1
ATOM 1888 N N . PHE A 1 242 ? -4.805 2.234 -0.710 1.00 97.25 242 PHE A N 1
ATOM 1889 C CA . PHE A 1 242 ? -5.691 2.905 -1.662 1.00 97.25 242 PHE A CA 1
ATOM 1890 C C . PHE A 1 242 ? -6.646 1.904 -2.330 1.00 97.25 242 PHE A C 1
ATOM 1892 O O . PHE A 1 242 ? -6.219 0.855 -2.816 1.00 97.25 242 PHE A O 1
ATOM 1899 N N . SER A 1 243 ? -7.933 2.261 -2.371 1.00 95.94 243 SER A N 1
ATOM 1900 C CA . SER A 1 243 ? -9.017 1.441 -2.929 1.00 95.94 243 SER A CA 1
ATOM 1901 C C . SER A 1 243 ? -8.868 1.199 -4.435 1.00 95.94 243 SER A C 1
ATOM 1903 O O . SER A 1 243 ? -9.266 0.148 -4.936 1.00 95.94 243 SER A O 1
ATOM 1905 N N . VAL A 1 244 ? -8.218 2.131 -5.138 1.00 97.94 244 VAL A N 1
ATOM 1906 C CA . VAL A 1 244 ? -7.628 1.913 -6.463 1.00 97.94 244 VAL A CA 1
ATOM 1907 C C . VAL A 1 244 ? -6.156 2.300 -6.397 1.00 97.94 244 VAL A C 1
ATOM 1909 O O . VAL A 1 244 ? -5.819 3.424 -6.020 1.00 97.94 244 VAL A O 1
ATOM 1912 N N . GLN A 1 245 ? -5.279 1.371 -6.771 1.00 98.31 245 GLN A N 1
ATOM 1913 C CA . GLN A 1 245 ? -3.831 1.570 -6.798 1.00 98.31 245 GLN A CA 1
ATOM 1914 C C . GLN A 1 245 ? -3.376 2.130 -8.159 1.00 98.31 245 GLN A C 1
ATOM 1916 O O . GLN A 1 245 ? -3.910 1.724 -9.196 1.00 98.31 245 GLN A O 1
ATOM 1921 N N . PRO A 1 246 ? -2.395 3.051 -8.189 1.00 98.19 246 PRO A N 1
ATOM 1922 C CA . PRO A 1 246 ? -1.972 3.702 -9.422 1.00 98.19 246 PRO A CA 1
ATOM 1923 C C . PRO A 1 246 ? -1.203 2.751 -10.349 1.00 98.19 246 PRO A C 1
ATOM 1925 O O . PRO A 1 246 ? -0.355 1.969 -9.908 1.00 98.19 246 PRO A O 1
ATOM 1928 N N . LYS A 1 247 ? -1.469 2.858 -11.657 1.00 98.31 247 LYS A N 1
ATOM 1929 C CA . LYS A 1 247 ? -0.778 2.090 -12.709 1.00 98.31 247 LYS A CA 1
ATOM 1930 C C . LYS A 1 247 ? -0.220 3.020 -13.779 1.00 98.31 247 LYS A C 1
ATOM 1932 O O . LYS A 1 247 ? -0.952 3.845 -14.338 1.00 98.31 247 LYS A O 1
ATOM 1937 N N . LEU A 1 248 ? 1.071 2.879 -14.067 1.00 98.50 248 LEU A N 1
ATOM 1938 C CA . LEU A 1 248 ? 1.826 3.725 -14.992 1.00 98.50 248 LEU A CA 1
ATOM 1939 C C . LEU A 1 248 ? 2.326 2.920 -16.196 1.00 98.50 248 LEU A C 1
ATOM 1941 O O . LEU A 1 248 ? 2.640 1.735 -16.075 1.00 98.50 248 LEU A O 1
ATOM 1945 N N . HIS A 1 249 ? 2.491 3.592 -17.331 1.00 97.69 249 HIS A N 1
ATOM 1946 C CA . HIS A 1 249 ? 3.275 3.098 -18.465 1.00 97.69 249 HIS A CA 1
ATOM 1947 C C . HIS A 1 249 ? 4.063 4.234 -19.125 1.00 97.69 249 HIS A C 1
ATOM 1949 O O . HIS A 1 249 ? 3.732 5.411 -18.957 1.00 97.69 249 HIS A O 1
ATOM 1955 N N . MET A 1 250 ? 5.081 3.886 -19.913 1.00 97.38 250 MET A N 1
ATOM 1956 C CA . MET A 1 250 ? 5.712 4.835 -20.831 1.00 97.38 250 MET A CA 1
ATOM 1957 C C . MET A 1 250 ? 5.016 4.805 -22.193 1.00 97.38 250 MET A C 1
ATOM 1959 O O . MET A 1 250 ? 4.745 3.733 -22.744 1.00 97.38 250 MET A O 1
ATOM 1963 N N . LEU A 1 251 ? 4.783 5.992 -22.747 1.00 95.94 251 LEU A N 1
ATOM 1964 C CA . LEU A 1 251 ? 4.352 6.200 -24.126 1.00 95.94 251 LEU A CA 1
ATOM 1965 C C . LEU A 1 251 ? 5.528 6.671 -24.988 1.00 95.94 251 LEU A C 1
ATOM 1967 O O . LEU A 1 251 ? 6.423 7.374 -24.506 1.00 95.94 251 LEU A O 1
ATOM 1971 N N . ASP A 1 252 ? 5.508 6.303 -26.267 1.00 92.62 252 ASP A N 1
ATOM 1972 C CA . ASP A 1 252 ? 6.409 6.849 -27.285 1.00 92.62 252 ASP A CA 1
ATOM 1973 C C . ASP A 1 252 ? 5.880 8.164 -27.900 1.00 92.62 252 ASP A C 1
ATOM 1975 O O . ASP A 1 252 ? 4.810 8.669 -27.555 1.00 92.62 252 ASP A O 1
ATOM 1979 N N . ILE A 1 253 ? 6.641 8.728 -28.843 1.00 91.19 253 ILE A N 1
ATOM 1980 C CA . ILE A 1 253 ? 6.326 9.993 -29.533 1.00 91.19 253 ILE A CA 1
ATOM 1981 C C . ILE A 1 253 ? 5.037 9.961 -30.386 1.00 91.19 253 ILE A C 1
ATOM 1983 O O . ILE A 1 253 ? 4.569 11.016 -30.815 1.00 91.19 253 ILE A O 1
ATOM 1987 N N . ILE A 1 254 ? 4.449 8.786 -30.653 1.00 89.38 254 ILE A N 1
ATOM 1988 C CA . ILE A 1 254 ? 3.154 8.656 -31.348 1.00 89.38 254 ILE A CA 1
ATOM 1989 C C . ILE A 1 254 ? 1.997 8.276 -30.410 1.00 89.38 254 ILE A C 1
ATOM 1991 O O . ILE A 1 254 ? 0.857 8.197 -30.870 1.00 89.38 254 ILE A O 1
ATOM 1995 N N . GLY A 1 255 ? 2.264 8.115 -29.109 1.00 89.56 255 GLY A N 1
ATOM 1996 C CA . GLY A 1 255 ? 1.267 7.794 -28.087 1.00 89.56 255 GLY A CA 1
ATOM 1997 C C . GLY A 1 255 ? 0.964 6.300 -27.937 1.00 89.56 255 GLY A C 1
ATOM 1998 O O . GLY A 1 255 ? 0.005 5.950 -27.250 1.00 89.56 255 GLY A O 1
ATOM 1999 N N . ASP A 1 256 ? 1.757 5.420 -28.553 1.00 90.44 256 ASP A N 1
ATOM 2000 C CA . ASP A 1 256 ? 1.673 3.982 -28.295 1.00 90.44 256 ASP A CA 1
ATOM 2001 C C . ASP A 1 256 ? 2.390 3.644 -26.975 1.00 90.44 256 ASP A C 1
ATOM 2003 O O . ASP A 1 256 ? 3.428 4.228 -26.650 1.00 90.44 256 ASP A O 1
ATOM 2007 N N . GLN A 1 257 ? 1.915 2.615 -26.268 1.00 93.31 257 GLN A N 1
ATOM 2008 C CA . GLN A 1 257 ? 2.652 2.033 -25.145 1.00 93.31 257 GLN A CA 1
ATOM 2009 C C . GLN A 1 257 ? 3.984 1.404 -25.599 1.00 93.31 257 GLN A C 1
ATOM 2011 O O . GLN A 1 257 ? 4.096 0.828 -26.689 1.00 93.31 257 GLN A O 1
ATOM 2016 N N . ILE A 1 258 ? 4.982 1.481 -24.719 1.00 93.06 258 ILE A N 1
ATOM 2017 C CA . ILE A 1 258 ? 6.260 0.773 -24.817 1.00 93.06 258 ILE A CA 1
ATOM 2018 C C . ILE A 1 258 ? 6.235 -0.437 -23.877 1.00 93.06 258 ILE A C 1
ATOM 2020 O O . ILE A 1 258 ? 5.935 -0.284 -22.697 1.00 93.06 258 ILE A O 1
ATOM 2024 N N . THR A 1 259 ? 6.538 -1.631 -24.395 1.00 90.12 259 THR A N 1
ATOM 2025 C CA . THR A 1 259 ? 6.482 -2.908 -23.654 1.00 90.12 259 THR A CA 1
ATOM 2026 C C . THR A 1 259 ? 7.821 -3.358 -23.065 1.00 90.12 259 THR A C 1
ATOM 2028 O O . THR A 1 259 ? 7.819 -4.043 -22.046 1.00 90.12 259 THR A O 1
ATOM 2031 N N . LEU A 1 260 ? 8.952 -2.955 -23.655 1.00 89.81 260 LEU A N 1
ATOM 2032 C CA . LEU A 1 260 ? 10.297 -3.186 -23.116 1.00 89.81 260 LEU A CA 1
ATOM 2033 C C . LEU A 1 260 ? 10.913 -1.846 -22.691 1.00 89.81 260 LEU A C 1
ATOM 2035 O O . LEU A 1 260 ? 11.018 -0.923 -23.502 1.00 89.81 260 LEU A O 1
ATOM 2039 N N . LEU A 1 261 ? 11.272 -1.729 -21.414 1.00 93.31 261 LEU A N 1
ATOM 2040 C CA . LEU A 1 261 ? 11.809 -0.521 -20.783 1.00 93.31 261 LEU A CA 1
ATOM 2041 C C . LEU A 1 261 ? 13.012 -0.931 -19.933 1.00 93.31 261 LEU A C 1
ATOM 2043 O O . LEU A 1 261 ? 12.839 -1.454 -18.833 1.00 93.31 261 LEU A O 1
ATOM 2047 N N . GLY A 1 262 ? 14.216 -0.732 -20.468 1.00 93.62 262 GLY A N 1
ATOM 2048 C CA . GLY A 1 262 ? 15.428 -1.394 -19.980 1.00 93.62 262 GLY A CA 1
ATOM 2049 C C . GLY A 1 262 ? 15.504 -2.852 -20.430 1.00 93.62 262 GLY A C 1
ATOM 2050 O O . GLY A 1 262 ? 14.571 -3.368 -21.044 1.00 93.62 262 GLY A O 1
ATOM 2051 N N . ALA A 1 263 ? 16.632 -3.501 -20.141 1.00 91.12 263 ALA A N 1
ATOM 2052 C CA . ALA A 1 263 ? 16.801 -4.932 -20.400 1.00 91.12 263 ALA A CA 1
ATOM 2053 C C . ALA A 1 263 ? 16.108 -5.765 -19.311 1.00 91.12 263 ALA A C 1
ATOM 2055 O O . ALA A 1 263 ? 15.998 -5.297 -18.177 1.00 91.12 263 ALA A O 1
ATOM 2056 N N . SER A 1 264 ? 15.741 -7.021 -19.575 1.00 87.75 264 SER A N 1
ATOM 2057 C CA . SER A 1 264 ? 15.027 -7.864 -18.589 1.00 87.75 264 SER A CA 1
ATOM 2058 C C . SER A 1 264 ? 15.771 -8.048 -17.253 1.00 87.75 264 SER A C 1
ATOM 2060 O O . SER A 1 264 ? 15.144 -8.255 -16.217 1.00 87.75 264 SER A O 1
ATOM 2062 N N . ILE A 1 265 ? 17.107 -7.944 -17.259 1.00 88.06 265 ILE A N 1
ATOM 2063 C CA . ILE A 1 265 ? 17.973 -8.037 -16.068 1.00 88.06 265 ILE A CA 1
ATOM 2064 C C . ILE A 1 265 ? 18.075 -6.726 -15.262 1.00 88.06 265 ILE A C 1
ATOM 2066 O O . ILE A 1 265 ? 18.388 -6.752 -14.074 1.00 88.06 265 ILE A O 1
ATOM 2070 N N . ALA A 1 266 ? 17.817 -5.580 -15.897 1.00 94.25 266 ALA A N 1
ATOM 2071 C CA . ALA A 1 266 ? 17.769 -4.261 -15.266 1.00 94.25 266 ALA A CA 1
ATOM 2072 C C . ALA A 1 266 ? 16.667 -3.417 -15.939 1.00 94.25 266 ALA A C 1
ATOM 2074 O O . ALA A 1 266 ? 16.961 -2.511 -16.730 1.00 94.25 266 ALA A O 1
ATOM 2075 N N . PRO A 1 267 ? 15.387 -3.740 -15.671 1.00 96.31 267 PRO A N 1
ATOM 2076 C CA . PRO A 1 267 ? 14.265 -2.955 -16.161 1.00 96.31 267 PRO A CA 1
ATOM 2077 C C . PRO A 1 267 ? 14.284 -1.553 -15.549 1.00 96.31 267 PRO A C 1
ATOM 2079 O O . PRO A 1 267 ? 14.803 -1.338 -14.450 1.00 96.31 267 PRO A O 1
ATOM 2082 N N . TRP A 1 268 ? 13.677 -0.597 -16.248 1.00 97.38 268 TRP A N 1
ATOM 2083 C CA . TRP A 1 268 ? 13.474 0.759 -15.738 1.00 97.38 268 TRP A CA 1
ATOM 2084 C C . TRP A 1 268 ? 12.675 0.718 -14.431 1.00 97.38 268 TRP A C 1
ATOM 2086 O O . TRP A 1 268 ? 11.826 -0.157 -14.240 1.00 97.38 268 TRP A O 1
ATOM 2096 N N . GLN A 1 269 ? 12.923 1.674 -13.539 1.00 98.19 269 GLN A N 1
ATOM 2097 C CA . GLN A 1 269 ? 12.260 1.776 -12.240 1.00 98.19 269 GLN A CA 1
ATOM 2098 C C . GLN A 1 269 ? 11.630 3.151 -12.044 1.00 98.19 269 GLN A C 1
ATOM 2100 O O . GLN A 1 269 ? 12.103 4.157 -12.579 1.00 98.19 269 GLN A O 1
ATOM 2105 N N . VAL A 1 270 ? 10.553 3.192 -11.265 1.00 98.50 270 VAL A N 1
ATOM 2106 C CA . VAL A 1 270 ? 9.844 4.417 -10.893 1.00 98.50 270 VAL A CA 1
ATOM 2107 C C . VAL A 1 270 ? 9.603 4.444 -9.388 1.00 98.50 270 VAL A C 1
ATOM 2109 O O . VAL A 1 270 ? 8.983 3.540 -8.821 1.00 98.50 270 VAL A O 1
ATOM 2112 N N . SER A 1 271 ? 10.073 5.519 -8.759 1.00 98.19 271 SER A N 1
ATOM 2113 C CA . SER A 1 271 ? 9.789 5.837 -7.363 1.00 98.19 271 SER A CA 1
ATOM 2114 C C . SER A 1 271 ? 8.569 6.746 -7.266 1.00 98.19 271 SER A C 1
ATOM 2116 O O . SER A 1 271 ? 8.385 7.639 -8.092 1.00 98.19 271 SER A O 1
ATOM 2118 N N . VAL A 1 272 ? 7.771 6.572 -6.216 1.00 98.62 272 VAL A N 1
ATOM 2119 C CA . VAL A 1 272 ? 6.718 7.507 -5.811 1.00 98.62 272 VAL A CA 1
ATOM 2120 C C . VAL A 1 272 ? 7.123 8.249 -4.538 1.00 98.62 272 VAL A C 1
ATOM 2122 O O . VAL A 1 272 ? 7.698 7.675 -3.613 1.00 98.62 272 VAL A O 1
ATOM 2125 N N . SER A 1 273 ? 6.807 9.539 -4.483 1.00 97.81 273 SER A N 1
ATOM 2126 C CA . SER A 1 273 ? 7.011 10.399 -3.320 1.00 97.81 273 SER A CA 1
ATOM 2127 C C . SER A 1 273 ? 5.760 11.226 -3.018 1.00 97.81 273 SER A C 1
ATOM 2129 O O . SER A 1 273 ? 4.906 11.432 -3.883 1.00 97.81 273 SER A O 1
ATOM 2131 N N . LEU A 1 274 ? 5.640 11.686 -1.770 1.00 97.88 274 LEU A N 1
ATOM 2132 C CA . LEU A 1 274 ? 4.511 12.489 -1.310 1.00 97.88 274 LEU A CA 1
ATOM 2133 C C . LEU A 1 274 ? 4.855 13.980 -1.333 1.00 97.88 274 LEU A C 1
ATOM 2135 O O . LEU A 1 274 ? 5.724 14.434 -0.588 1.00 97.88 274 LEU A O 1
ATOM 2139 N N . LYS A 1 275 ? 4.114 14.751 -2.126 1.00 96.12 275 LYS A N 1
ATOM 2140 C CA . LYS A 1 275 ? 4.071 16.212 -2.050 1.00 96.12 275 LYS A CA 1
ATOM 2141 C C . LYS A 1 275 ? 2.884 16.652 -1.197 1.00 96.12 275 LYS A C 1
ATOM 2143 O O . LYS A 1 275 ? 1.756 16.192 -1.380 1.00 96.12 275 LYS A O 1
ATOM 2148 N N . ALA A 1 276 ? 3.145 17.578 -0.279 1.00 91.06 276 ALA A N 1
ATOM 2149 C CA . ALA A 1 276 ? 2.105 18.268 0.472 1.00 91.06 276 ALA A CA 1
ATOM 2150 C C . ALA A 1 276 ? 1.475 19.377 -0.387 1.00 91.06 276 ALA A C 1
ATOM 2152 O O . ALA A 1 276 ? 2.187 20.167 -1.010 1.00 91.06 276 ALA A O 1
ATOM 2153 N N . GLY A 1 277 ? 0.146 19.454 -0.380 1.00 89.19 277 GLY A N 1
ATOM 2154 C CA . GLY A 1 277 ? -0.628 20.544 -0.964 1.00 89.19 277 GLY A CA 1
ATOM 2155 C C . GLY A 1 277 ? -1.451 21.291 0.086 1.00 89.19 277 GLY A C 1
ATOM 2156 O O . GLY A 1 277 ? -1.176 21.249 1.287 1.00 89.19 277 GLY A O 1
ATOM 2157 N N . SER A 1 278 ? -2.478 22.012 -0.366 1.00 88.62 278 SER A N 1
ATOM 2158 C CA . SER A 1 278 ? -3.352 22.763 0.541 1.00 88.62 278 SER A CA 1
ATOM 2159 C C . SER A 1 278 ? -4.224 21.811 1.364 1.00 88.62 278 SER A C 1
ATOM 2161 O O . SER A 1 278 ? -4.953 21.002 0.798 1.00 88.62 278 SER A O 1
ATOM 2163 N N . GLY A 1 279 ? -4.137 21.910 2.693 1.00 89.56 279 GLY A N 1
ATOM 2164 C CA . GLY A 1 279 ? -4.869 21.044 3.623 1.00 89.56 279 GLY A CA 1
ATOM 2165 C C . GLY A 1 279 ? -4.245 19.661 3.855 1.00 89.56 279 GLY A C 1
ATOM 2166 O O . GLY A 1 279 ? -4.907 18.800 4.436 1.00 89.56 279 GLY A O 1
ATOM 2167 N N . SER A 1 280 ? -2.999 19.435 3.427 1.00 94.12 280 SER A N 1
ATOM 2168 C CA . SER A 1 280 ? -2.258 18.200 3.715 1.00 94.12 280 SER A CA 1
ATOM 2169 C C . SER A 1 280 ? -1.723 18.210 5.146 1.00 94.12 280 SER A C 1
ATOM 2171 O O . SER A 1 280 ? -1.115 19.193 5.571 1.00 94.12 280 SER A O 1
ATOM 2173 N N . ASN A 1 281 ? -1.902 17.115 5.889 1.00 93.81 281 ASN A N 1
ATOM 2174 C CA . ASN A 1 281 ? -1.300 16.971 7.215 1.00 93.81 281 ASN A CA 1
ATOM 2175 C C . ASN A 1 281 ? 0.238 16.866 7.085 1.00 93.81 281 ASN A C 1
ATOM 2177 O O . ASN A 1 281 ? 0.705 15.993 6.348 1.00 93.81 281 ASN A O 1
ATOM 2181 N N . PRO A 1 282 ? 1.035 17.711 7.772 1.00 92.19 282 PRO A N 1
ATOM 2182 C CA . PRO A 1 282 ? 2.496 17.727 7.641 1.00 92.19 282 PRO A CA 1
ATOM 2183 C C . PRO A 1 282 ? 3.191 16.487 8.227 1.00 92.19 282 PRO A C 1
ATOM 2185 O O . PRO A 1 282 ? 4.359 16.259 7.924 1.00 92.19 282 PRO A O 1
ATOM 2188 N N . SER A 1 283 ? 2.496 15.690 9.042 1.00 91.44 283 SER A N 1
ATOM 2189 C CA . SER A 1 283 ? 2.992 14.418 9.589 1.00 91.44 283 SER A CA 1
ATOM 2190 C C . SER A 1 283 ? 2.634 13.203 8.720 1.00 91.44 283 SER A C 1
ATOM 2192 O O . SER A 1 283 ? 2.977 12.076 9.076 1.00 91.44 283 SER A O 1
ATOM 2194 N N . ALA A 1 284 ? 1.964 13.408 7.581 1.00 94.38 284 ALA A N 1
ATOM 2195 C CA . ALA A 1 284 ? 1.589 12.332 6.672 1.00 94.38 284 ALA A CA 1
ATOM 2196 C C . ALA A 1 284 ? 2.810 11.640 6.051 1.00 94.38 284 ALA A C 1
ATOM 2198 O O . ALA A 1 284 ? 3.715 12.281 5.520 1.00 94.38 284 ALA A O 1
ATOM 2199 N N . VAL A 1 285 ? 2.781 10.309 6.062 1.00 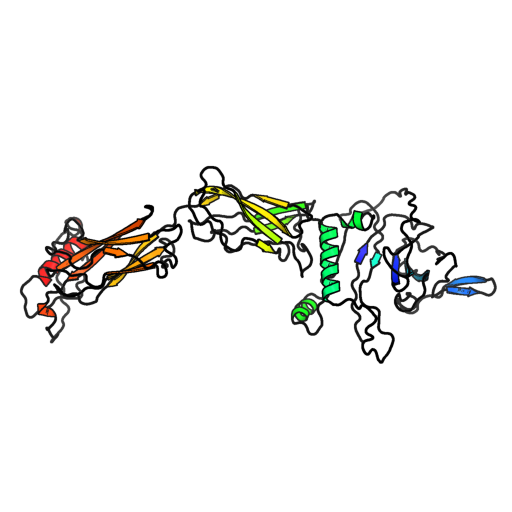94.19 285 VAL A N 1
ATOM 2200 C CA . VAL A 1 285 ? 3.794 9.443 5.456 1.00 94.19 285 VAL A CA 1
ATOM 2201 C C . VAL A 1 285 ? 3.120 8.592 4.386 1.00 94.19 285 VAL A C 1
ATOM 2203 O O . VAL A 1 285 ? 2.038 8.048 4.614 1.00 94.19 285 VAL A O 1
ATOM 2206 N N . LEU A 1 286 ? 3.767 8.481 3.225 1.00 96.81 286 LEU A N 1
ATOM 2207 C CA . LEU A 1 286 ? 3.437 7.496 2.198 1.00 96.81 286 LEU A CA 1
ATOM 2208 C C . LEU A 1 286 ? 4.135 6.179 2.545 1.00 96.81 286 LEU A C 1
ATOM 2210 O O . LEU A 1 286 ? 5.347 6.149 2.755 1.00 96.81 286 LEU A O 1
ATOM 2214 N N . SER A 1 287 ? 3.366 5.102 2.628 1.00 94.56 287 SER A N 1
ATOM 2215 C CA . SER A 1 287 ? 3.836 3.760 2.987 1.00 94.56 287 SER A CA 1
ATOM 2216 C C . SER A 1 287 ? 3.346 2.726 1.973 1.00 94.56 287 SER A C 1
ATOM 2218 O O . SER A 1 287 ? 2.510 3.045 1.128 1.00 94.56 287 SER A O 1
ATOM 2220 N N . GLY A 1 288 ? 3.895 1.512 2.041 1.00 96.31 288 GLY A N 1
ATOM 2221 C CA . GLY A 1 288 ? 3.822 0.516 0.967 1.00 96.31 288 GLY A CA 1
ATOM 2222 C C . GLY A 1 288 ? 5.107 0.502 0.131 1.00 96.31 288 GLY A C 1
ATOM 2223 O O . GLY A 1 288 ? 6.130 1.070 0.525 1.00 96.31 288 GLY A O 1
ATOM 2224 N N . THR A 1 289 ? 5.066 -0.141 -1.031 1.00 97.94 289 THR A N 1
ATOM 2225 C CA . THR A 1 289 ? 6.218 -0.365 -1.908 1.00 97.94 289 THR A CA 1
ATOM 2226 C C . THR A 1 289 ? 6.434 0.850 -2.810 1.00 97.94 289 THR A C 1
ATOM 2228 O O . THR A 1 289 ? 5.847 0.972 -3.883 1.00 97.94 289 THR A O 1
ATOM 2231 N N . THR A 1 290 ? 7.281 1.784 -2.371 1.00 98.12 290 THR A N 1
ATOM 2232 C CA . THR A 1 290 ? 7.429 3.108 -3.006 1.00 98.12 290 THR A CA 1
ATOM 2233 C C . THR A 1 290 ? 8.397 3.181 -4.193 1.00 98.12 290 THR A C 1
ATOM 2235 O O . THR A 1 290 ? 8.487 4.237 -4.811 1.00 98.12 290 THR A O 1
ATOM 2238 N N . ASN A 1 291 ? 9.088 2.099 -4.563 1.00 98.31 291 ASN A N 1
ATOM 2239 C CA . ASN A 1 291 ? 9.875 2.006 -5.800 1.00 98.31 291 ASN A CA 1
ATOM 2240 C C . ASN A 1 291 ? 9.660 0.636 -6.449 1.00 98.31 291 ASN A C 1
ATOM 2242 O O . ASN A 1 291 ? 9.820 -0.385 -5.779 1.00 98.31 291 ASN A O 1
ATOM 2246 N N . ILE A 1 292 ? 9.312 0.616 -7.737 1.00 98.50 292 ILE A N 1
ATOM 2247 C CA . ILE A 1 292 ? 9.011 -0.612 -8.489 1.00 98.50 292 ILE A CA 1
ATOM 2248 C C . ILE A 1 292 ? 9.613 -0.583 -9.896 1.00 98.50 292 ILE A C 1
ATOM 2250 O O . ILE A 1 292 ? 9.783 0.477 -10.498 1.00 98.50 292 ILE A O 1
ATOM 2254 N N . SER A 1 293 ? 9.893 -1.769 -10.435 1.00 97.88 293 SER A N 1
ATOM 2255 C CA . SER A 1 293 ? 10.323 -1.959 -11.824 1.00 97.88 293 SER A CA 1
ATOM 2256 C C . SER A 1 293 ? 9.140 -1.990 -12.796 1.00 97.88 293 SER A C 1
ATOM 2258 O O . SER A 1 293 ? 8.067 -2.494 -12.462 1.00 97.88 293 SER A O 1
ATOM 2260 N N . PHE A 1 294 ? 9.355 -1.535 -14.031 1.00 97.19 294 PHE A N 1
ATOM 2261 C CA . PHE A 1 294 ? 8.429 -1.781 -15.137 1.00 97.19 294 PHE A CA 1
ATOM 2262 C C . PHE A 1 294 ? 8.507 -3.247 -15.591 1.00 97.19 294 PHE A C 1
ATOM 2264 O O . PHE A 1 294 ? 9.585 -3.764 -15.873 1.00 97.19 294 PHE A O 1
ATOM 2271 N N . VAL A 1 295 ? 7.354 -3.903 -15.723 1.00 94.19 295 VAL A N 1
ATOM 2272 C CA . VAL A 1 295 ? 7.215 -5.277 -16.232 1.00 94.19 295 VAL A CA 1
ATOM 2273 C C . VAL A 1 295 ? 6.252 -5.257 -17.416 1.00 94.19 295 VAL A C 1
ATOM 2275 O O . VAL A 1 295 ? 5.127 -4.774 -17.298 1.00 94.19 295 VAL A O 1
ATOM 2278 N N . SER A 1 296 ? 6.689 -5.743 -18.584 1.00 89.19 296 SER A N 1
ATOM 2279 C CA . SER A 1 296 ? 5.919 -5.661 -19.845 1.00 89.19 296 SER A CA 1
ATOM 2280 C C . SER A 1 296 ? 5.383 -4.248 -20.156 1.00 89.19 296 SER A C 1
ATOM 2282 O O . SER A 1 296 ? 4.278 -4.080 -20.677 1.00 89.19 296 SER A O 1
ATOM 2284 N N . GLY A 1 297 ? 6.148 -3.211 -19.794 1.00 91.44 297 GLY A N 1
ATOM 2285 C CA . GLY A 1 297 ? 5.787 -1.810 -20.012 1.00 91.44 297 GLY A CA 1
ATOM 2286 C C . GLY A 1 297 ? 4.907 -1.173 -18.934 1.00 91.44 297 GLY A C 1
ATOM 2287 O O . GLY A 1 297 ? 4.524 -0.015 -19.096 1.00 91.44 297 GLY A O 1
ATOM 2288 N N . TRP A 1 298 ? 4.580 -1.897 -17.860 1.00 97.44 298 TRP A N 1
ATOM 2289 C CA . TRP A 1 298 ? 3.713 -1.438 -16.773 1.00 97.44 298 TRP A CA 1
ATOM 2290 C C . TRP A 1 298 ? 4.451 -1.359 -15.439 1.00 97.44 298 TRP A C 1
ATOM 2292 O O . TRP A 1 298 ? 5.100 -2.320 -15.036 1.00 97.44 298 TRP A O 1
ATOM 2302 N N . ALA A 1 299 ? 4.284 -0.252 -14.721 1.00 98.12 299 ALA A N 1
ATOM 2303 C CA . ALA A 1 299 ? 4.629 -0.144 -13.307 1.00 98.12 299 ALA A CA 1
ATOM 2304 C C . ALA A 1 299 ? 3.322 -0.052 -12.508 1.00 98.12 299 ALA A C 1
ATOM 2306 O O . ALA A 1 299 ? 2.612 0.956 -12.558 1.00 98.12 299 ALA A O 1
ATOM 2307 N N . ASN A 1 300 ? 2.985 -1.143 -11.820 1.00 98.00 300 ASN A N 1
ATOM 2308 C CA . ASN A 1 300 ? 1.732 -1.309 -11.089 1.00 98.00 300 ASN A CA 1
ATOM 2309 C C . ASN A 1 300 ? 2.014 -1.321 -9.586 1.00 98.00 300 ASN A C 1
ATOM 2311 O O . ASN A 1 300 ? 2.598 -2.278 -9.078 1.00 98.00 300 ASN A O 1
ATOM 2315 N N . PHE A 1 301 ? 1.573 -0.286 -8.878 1.00 98.50 301 PHE A N 1
ATOM 2316 C CA . PHE A 1 301 ? 1.591 -0.285 -7.418 1.00 98.50 301 PHE A CA 1
ATOM 2317 C C . PHE A 1 301 ? 0.451 -1.163 -6.874 1.00 98.50 301 PHE A C 1
ATOM 2319 O O . PHE A 1 301 ? -0.527 -1.429 -7.580 1.00 98.50 301 PHE A O 1
ATOM 2326 N N . THR A 1 302 ? 0.587 -1.661 -5.642 1.00 98.06 302 THR A N 1
ATOM 2327 C CA . THR A 1 302 ? -0.359 -2.641 -5.061 1.00 98.06 302 THR A CA 1
ATOM 2328 C C . THR A 1 302 ? -0.759 -2.360 -3.612 1.00 98.06 302 THR A C 1
ATOM 2330 O O . THR A 1 302 ? -1.815 -2.815 -3.180 1.00 98.06 302 THR A O 1
ATOM 2333 N N . ASP A 1 303 ? 0.042 -1.590 -2.881 1.00 97.81 303 ASP A N 1
ATOM 2334 C CA . ASP A 1 303 ? 0.007 -1.481 -1.423 1.00 97.81 303 ASP A CA 1
ATOM 2335 C C . ASP A 1 303 ? 0.206 -0.042 -0.909 1.00 97.81 303 ASP A C 1
ATOM 2337 O O . ASP A 1 303 ? 0.362 0.161 0.295 1.00 97.81 303 ASP A O 1
ATOM 2341 N N . LEU A 1 304 ? 0.193 0.970 -1.791 1.00 98.31 304 LEU A N 1
ATOM 2342 C CA . LEU A 1 304 ? 0.386 2.359 -1.373 1.00 98.31 304 LEU A CA 1
ATOM 2343 C C . LEU A 1 304 ? -0.747 2.816 -0.450 1.00 98.31 304 LEU A C 1
ATOM 2345 O O . LEU A 1 304 ? -1.928 2.606 -0.746 1.00 98.31 304 LEU A O 1
ATOM 2349 N N . MET A 1 305 ? -0.371 3.475 0.644 1.00 96.31 305 MET A N 1
ATOM 2350 C CA . MET A 1 305 ? -1.271 4.045 1.646 1.00 96.31 305 MET A CA 1
ATOM 2351 C C . MET A 1 305 ? -0.707 5.333 2.247 1.00 96.31 305 MET A C 1
ATOM 2353 O O . MET A 1 305 ? 0.502 5.569 2.227 1.00 96.31 305 MET A O 1
ATOM 2357 N N . LEU A 1 306 ? -1.586 6.153 2.826 1.00 96.00 306 LEU A N 1
ATOM 2358 C CA . LEU A 1 306 ? -1.217 7.368 3.553 1.00 96.00 306 LEU A CA 1
ATOM 2359 C C . LEU A 1 306 ? -1.557 7.214 5.038 1.00 96.00 306 LEU A C 1
ATOM 2361 O O . LEU A 1 306 ? -2.659 6.799 5.396 1.00 96.00 306 LEU A O 1
ATOM 2365 N N . SER A 1 307 ? -0.604 7.547 5.908 1.00 92.75 307 SER A N 1
ATOM 2366 C CA . SER A 1 307 ? -0.725 7.331 7.358 1.00 92.75 307 SER A CA 1
ATOM 2367 C C . SER A 1 307 ? -1.607 8.344 8.093 1.00 92.75 307 SER A C 1
ATOM 2369 O O . SER A 1 307 ? -1.851 8.165 9.281 1.00 92.75 307 SER A O 1
ATOM 2371 N N . HIS A 1 308 ? -2.046 9.414 7.423 1.00 93.31 308 HIS A N 1
ATOM 2372 C CA . HIS A 1 308 ? -2.844 10.490 8.011 1.00 93.31 308 HIS A CA 1
ATOM 2373 C C . HIS A 1 308 ? -3.967 10.933 7.070 1.00 93.31 308 HIS A C 1
ATOM 2375 O O . HIS A 1 308 ? -3.772 11.052 5.858 1.00 93.31 308 HIS A O 1
ATOM 2381 N N . GLU A 1 309 ? -5.109 11.259 7.663 1.00 94.44 309 GLU A N 1
ATOM 2382 C CA . GLU A 1 309 ? -6.162 12.076 7.072 1.00 94.44 309 GLU A CA 1
ATOM 2383 C C . GLU A 1 309 ? -5.664 13.466 6.635 1.00 94.44 309 GLU A C 1
ATOM 2385 O O . GLU A 1 309 ? -4.745 14.047 7.223 1.00 94.44 309 GLU A O 1
ATOM 2390 N N . GLY A 1 310 ? -6.310 14.021 5.612 1.00 95.75 310 GLY A N 1
ATOM 2391 C CA . GLY A 1 310 ? -5.979 15.329 5.053 1.00 95.75 310 GLY A CA 1
ATOM 2392 C C . GLY A 1 310 ? -6.401 15.451 3.593 1.00 95.75 310 GLY A C 1
ATOM 2393 O O . GLY A 1 310 ? -6.904 14.506 2.988 1.00 95.75 310 GLY A O 1
ATOM 2394 N N . SER A 1 311 ? -6.189 16.625 3.008 1.00 96.50 311 SER A N 1
ATOM 2395 C CA . SER A 1 311 ? -6.537 16.925 1.613 1.00 96.50 311 SER A CA 1
ATOM 2396 C C . SER A 1 311 ? -5.339 17.449 0.826 1.00 96.50 311 SER A C 1
ATOM 2398 O O . SER A 1 311 ? -4.287 17.752 1.388 1.00 96.50 311 SER A O 1
ATOM 2400 N N . GLY A 1 312 ? -5.475 17.535 -0.495 1.00 96.00 312 GLY A N 1
ATOM 2401 C CA . GLY A 1 312 ? -4.472 18.170 -1.347 1.00 96.00 312 GLY A CA 1
ATOM 2402 C C . GLY A 1 312 ? -3.168 17.386 -1.527 1.00 96.00 312 GLY A C 1
ATOM 2403 O O . GLY A 1 312 ? -2.243 17.928 -2.124 1.00 96.00 312 GLY A O 1
ATOM 2404 N N . TYR A 1 313 ? -3.075 16.144 -1.040 1.00 97.88 313 TYR A N 1
ATOM 2405 C CA . TYR A 1 313 ? -1.884 15.308 -1.209 1.00 97.88 313 TYR A CA 1
ATOM 2406 C C . TYR A 1 313 ? -1.635 15.027 -2.690 1.00 97.88 313 TYR A C 1
ATOM 2408 O O . TYR A 1 313 ? -2.560 14.644 -3.402 1.00 97.88 313 TYR A O 1
ATOM 2416 N N . VAL A 1 314 ? -0.398 15.158 -3.156 1.00 97.50 314 VAL A N 1
ATOM 2417 C CA . VAL A 1 314 ? -0.029 14.813 -4.535 1.00 97.50 314 VAL A CA 1
ATOM 2418 C C . VAL A 1 314 ? 1.048 13.739 -4.501 1.00 97.50 314 VAL A C 1
ATOM 2420 O O . VAL A 1 314 ? 2.045 13.869 -3.796 1.00 97.50 314 VAL A O 1
ATOM 2423 N N . LEU A 1 315 ? 0.844 12.669 -5.263 1.00 98.25 315 LEU A N 1
ATOM 2424 C CA . LEU A 1 315 ? 1.860 11.650 -5.492 1.00 98.25 315 LEU A CA 1
ATOM 2425 C C . LEU A 1 315 ? 2.678 12.069 -6.713 1.00 98.25 315 LEU A C 1
ATOM 2427 O O . LEU A 1 315 ? 2.138 12.120 -7.819 1.00 98.25 315 LEU A O 1
ATOM 2431 N N . GLU A 1 316 ? 3.960 12.375 -6.524 1.00 98.25 316 GLU A N 1
ATOM 2432 C CA . GLU A 1 316 ? 4.903 12.528 -7.634 1.00 98.25 316 GLU A CA 1
ATOM 2433 C C . GLU A 1 316 ? 5.563 11.178 -7.903 1.00 98.25 316 GLU A C 1
ATOM 2435 O O . GLU A 1 316 ? 6.267 10.640 -7.045 1.00 98.25 316 GLU A O 1
ATOM 2440 N N . PHE A 1 317 ? 5.346 10.654 -9.106 1.00 98.56 317 PHE A N 1
ATOM 2441 C CA . PHE A 1 317 ? 6.028 9.478 -9.627 1.00 98.56 317 PHE A CA 1
ATOM 2442 C C . PHE A 1 317 ? 7.161 9.951 -10.531 1.00 98.56 317 PHE A C 1
ATOM 2444 O O . PHE A 1 317 ? 6.899 10.639 -11.516 1.00 98.56 317 PHE A O 1
ATOM 2451 N N . THR A 1 318 ? 8.397 9.571 -10.221 1.00 98.06 318 THR A N 1
ATOM 2452 C CA . THR A 1 318 ? 9.604 9.983 -10.951 1.00 98.06 318 THR A CA 1
ATOM 2453 C C . THR A 1 318 ? 10.457 8.762 -11.261 1.00 98.06 318 THR A C 1
ATOM 2455 O O . THR A 1 318 ? 10.630 7.884 -10.412 1.00 98.06 318 THR A O 1
ATOM 2458 N N . LEU A 1 319 ? 10.991 8.694 -12.482 1.00 97.19 319 LEU A N 1
ATOM 2459 C CA . LEU A 1 319 ? 11.899 7.624 -12.889 1.00 97.19 319 LEU A CA 1
ATOM 2460 C C . LEU A 1 319 ? 13.127 7.591 -11.960 1.00 97.19 319 LEU A C 1
ATOM 2462 O O . LEU A 1 319 ? 13.801 8.604 -11.777 1.00 97.19 319 LEU A O 1
ATOM 2466 N N . SER A 1 320 ? 13.390 6.433 -11.360 1.00 96.69 320 SER A N 1
ATOM 2467 C CA . SER A 1 320 ? 14.489 6.205 -10.413 1.00 96.69 320 SER A CA 1
ATOM 2468 C C . SER A 1 320 ? 15.677 5.481 -11.054 1.00 96.69 320 SER A C 1
ATOM 2470 O O . SER A 1 320 ? 16.804 5.608 -10.575 1.00 96.69 320 SER A O 1
ATOM 2472 N N . TYR A 1 321 ? 15.441 4.767 -12.158 1.00 96.31 321 TYR A N 1
ATOM 2473 C CA . TYR A 1 321 ? 16.465 4.152 -13.002 1.00 96.31 321 TYR A CA 1
ATOM 2474 C C . TYR A 1 321 ? 15.939 3.972 -14.440 1.00 96.31 321 TYR A C 1
ATOM 2476 O O . TYR A 1 321 ? 14.791 3.541 -14.589 1.00 96.31 321 TYR A O 1
ATOM 2484 N N . PRO A 1 322 ? 16.746 4.198 -15.499 1.00 95.06 322 PRO A N 1
ATOM 2485 C CA . PRO A 1 322 ? 18.055 4.865 -15.533 1.00 95.06 322 PRO A CA 1
ATOM 2486 C C . PRO A 1 322 ? 18.011 6.305 -14.999 1.00 95.06 322 PRO A C 1
ATOM 2488 O O . PRO A 1 322 ? 16.942 6.896 -14.879 1.00 95.06 322 PRO A O 1
ATOM 2491 N N . THR A 1 323 ? 19.172 6.866 -14.652 1.00 91.81 323 THR A N 1
ATOM 2492 C CA . THR A 1 323 ? 19.289 8.218 -14.062 1.00 91.81 323 THR A CA 1
ATOM 2493 C C . THR A 1 323 ? 19.665 9.285 -15.093 1.00 91.81 323 THR A C 1
ATOM 2495 O O . THR A 1 323 ? 19.588 10.481 -14.818 1.00 91.81 323 THR A O 1
ATOM 2498 N N . GLU A 1 324 ? 20.036 8.859 -16.300 1.00 87.19 324 GLU A N 1
ATOM 2499 C CA . GLU A 1 324 ? 20.400 9.687 -17.450 1.00 87.19 324 GLU A CA 1
ATOM 2500 C C . GLU A 1 324 ? 19.189 10.351 -18.132 1.00 87.19 324 GLU A C 1
ATOM 2502 O O . GLU A 1 324 ? 19.360 11.262 -18.943 1.00 87.19 324 GLU A O 1
ATOM 2507 N N . VAL A 1 325 ? 17.967 9.913 -17.809 1.00 91.06 325 VAL A N 1
ATOM 2508 C CA . VAL A 1 325 ? 16.706 10.505 -18.278 1.00 91.06 325 VAL A CA 1
ATOM 2509 C C . VAL A 1 325 ? 15.776 10.794 -17.106 1.00 91.06 325 VAL A C 1
ATOM 2511 O O . VAL A 1 325 ? 15.687 10.020 -16.159 1.00 91.06 325 VAL A O 1
ATOM 2514 N N . VAL A 1 326 ? 15.041 11.902 -17.194 1.00 92.88 326 VAL A N 1
ATOM 2515 C CA . VAL A 1 326 ? 14.065 12.303 -16.177 1.00 92.88 326 VAL A CA 1
ATOM 2516 C C . VAL A 1 326 ? 12.680 12.329 -16.804 1.00 92.88 326 VAL A C 1
ATOM 2518 O O . VAL A 1 326 ? 12.391 13.159 -17.664 1.00 92.88 326 VAL A O 1
ATOM 2521 N N . PHE A 1 327 ? 11.814 11.438 -16.331 1.00 96.56 327 PHE A N 1
ATOM 2522 C CA . PHE A 1 327 ? 10.375 11.503 -16.558 1.00 96.56 327 PHE A CA 1
ATOM 2523 C C . PHE A 1 327 ? 9.673 11.530 -15.205 1.00 96.56 327 PHE A C 1
ATOM 2525 O O . PHE A 1 327 ? 10.022 10.748 -14.318 1.00 96.56 327 PHE A O 1
ATOM 2532 N N . SER A 1 328 ? 8.669 12.391 -15.065 1.00 97.4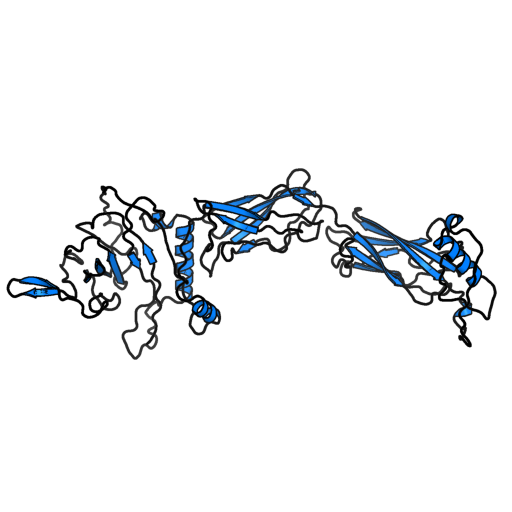4 328 SER A N 1
ATOM 2533 C CA . SER A 1 328 ? 7.776 12.388 -13.911 1.00 97.44 328 SER A CA 1
ATOM 2534 C C . SER A 1 328 ? 6.321 12.605 -14.319 1.00 97.44 328 SER A C 1
ATOM 2536 O O . SER A 1 328 ? 6.027 13.119 -15.401 1.00 97.44 328 SER A O 1
ATOM 2538 N N . VAL A 1 329 ? 5.404 12.171 -13.456 1.00 98.25 329 VAL A N 1
ATOM 2539 C CA . VAL A 1 329 ? 3.967 12.440 -13.548 1.00 98.25 329 VAL A CA 1
ATOM 2540 C C . VAL A 1 329 ? 3.405 12.617 -12.139 1.00 98.25 329 VAL A C 1
ATOM 2542 O O . VAL A 1 329 ? 3.771 11.890 -11.217 1.00 98.25 329 VAL A O 1
ATOM 2545 N N . GLU A 1 330 ? 2.512 13.586 -11.966 1.00 97.81 330 GLU A N 1
ATOM 2546 C CA . GLU A 1 330 ? 1.826 13.836 -10.697 1.00 97.81 330 GLU A CA 1
ATOM 2547 C C . GLU A 1 330 ? 0.409 13.249 -10.714 1.00 97.81 330 GLU A C 1
ATOM 2549 O O . GLU A 1 330 ? -0.245 13.188 -11.760 1.00 97.81 330 GLU A O 1
ATOM 2554 N N . SER A 1 331 ? -0.089 12.818 -9.554 1.00 97.50 331 SER A N 1
ATOM 2555 C CA . SER A 1 331 ? -1.512 12.517 -9.388 1.00 97.50 331 SER A CA 1
ATOM 2556 C C . SER A 1 331 ? -2.354 13.795 -9.384 1.00 97.50 331 SER A C 1
ATOM 2558 O O . SER A 1 331 ? -1.880 14.884 -9.062 1.00 97.50 331 SER A O 1
ATOM 2560 N N . SER A 1 332 ? -3.660 13.656 -9.624 1.00 94.81 332 SER A N 1
ATOM 2561 C CA . SER A 1 332 ? -4.615 14.643 -9.113 1.00 94.81 332 SER A CA 1
ATOM 2562 C C . SER A 1 332 ? -4.472 14.779 -7.586 1.00 94.81 332 SER A C 1
ATOM 2564 O O . SER A 1 332 ? -4.105 13.791 -6.938 1.00 94.81 332 SER A O 1
ATOM 2566 N N . PRO A 1 333 ? -4.797 15.939 -6.988 1.00 96.31 333 PRO A N 1
ATOM 2567 C CA . PRO A 1 333 ? -4.823 16.085 -5.537 1.00 96.31 333 PRO A CA 1
ATOM 2568 C C . PRO A 1 333 ? -5.766 15.068 -4.883 1.00 96.31 333 PRO A C 1
ATOM 2570 O O . PRO A 1 333 ? -6.907 14.896 -5.314 1.00 96.31 333 PRO A O 1
ATOM 2573 N N . LEU A 1 334 ? -5.273 14.394 -3.850 1.00 97.19 334 LEU A N 1
ATOM 2574 C CA . LEU A 1 334 ? -5.932 13.310 -3.134 1.00 97.19 334 LEU A CA 1
ATOM 2575 C C . LEU A 1 334 ? -6.427 13.793 -1.764 1.00 97.19 334 LEU A C 1
ATOM 2577 O O . LEU A 1 334 ? -5.797 14.637 -1.122 1.00 97.19 334 LEU A O 1
ATOM 2581 N N . THR A 1 335 ? -7.527 13.205 -1.298 1.00 96.81 335 THR A N 1
ATOM 2582 C CA . THR A 1 335 ? -8.069 13.419 0.050 1.00 96.81 335 THR A CA 1
ATOM 2583 C C . THR A 1 335 ? -8.226 12.075 0.747 1.00 96.81 335 THR A C 1
ATOM 2585 O O . THR A 1 335 ? -8.811 11.149 0.188 1.00 96.81 335 THR A O 1
ATOM 2588 N N . VAL A 1 336 ? -7.699 11.988 1.964 1.00 96.69 336 VAL A N 1
ATOM 2589 C CA . VAL A 1 336 ? -7.722 10.819 2.848 1.00 96.69 336 VAL A CA 1
ATOM 2590 C C . VAL A 1 336 ? -8.637 11.154 4.020 1.00 96.69 336 VAL A C 1
ATOM 2592 O O . VAL A 1 336 ? -8.476 12.204 4.645 1.00 96.69 336 VAL A O 1
ATOM 2595 N N . THR A 1 337 ? -9.599 10.286 4.324 1.00 94.94 337 THR A N 1
ATOM 2596 C CA . THR A 1 337 ? -10.480 10.458 5.489 1.00 94.94 337 THR A CA 1
ATOM 2597 C C . THR A 1 337 ? -9.892 9.796 6.731 1.00 94.94 337 THR A C 1
ATOM 2599 O O . THR A 1 337 ? -9.079 8.875 6.626 1.00 94.94 337 THR A O 1
ATOM 2602 N N . GLN A 1 338 ? -10.383 10.195 7.903 1.00 92.62 338 GLN A N 1
ATOM 2603 C CA . GLN A 1 338 ? -10.188 9.451 9.145 1.00 92.62 338 GLN A CA 1
ATOM 2604 C C . GLN A 1 338 ? -10.554 7.965 8.964 1.00 92.62 338 GLN A C 1
ATOM 2606 O O . GLN A 1 338 ? -11.442 7.626 8.167 1.00 92.62 338 GLN A O 1
ATOM 2611 N N . ARG A 1 339 ? -9.880 7.065 9.689 1.00 92.56 339 ARG A N 1
ATOM 2612 C CA . ARG A 1 339 ? -10.206 5.635 9.677 1.00 92.56 339 ARG A CA 1
ATOM 2613 C C . ARG A 1 339 ? -11.469 5.399 10.489 1.00 92.56 339 ARG A C 1
ATOM 2615 O O . ARG A 1 339 ? -11.526 5.738 11.660 1.00 92.56 339 ARG A O 1
ATOM 2622 N N . GLY A 1 340 ? -12.493 4.803 9.889 1.00 92.81 340 GLY A N 1
ATOM 2623 C CA . GLY A 1 340 ? -13.690 4.447 10.645 1.00 92.81 340 GLY A CA 1
ATOM 2624 C C . GLY A 1 340 ? -13.376 3.311 11.620 1.00 92.81 340 GLY A C 1
ATOM 2625 O O . GLY A 1 340 ? -13.047 2.214 11.168 1.00 92.81 340 GLY A O 1
ATOM 2626 N N . LEU A 1 341 ? -13.534 3.539 12.924 1.00 94.62 341 LEU A N 1
ATOM 2627 C CA . LEU A 1 341 ? -13.272 2.572 13.999 1.00 94.62 341 LEU A CA 1
ATOM 2628 C C . LEU A 1 341 ? -14.495 2.375 14.899 1.00 94.62 341 LEU A C 1
ATOM 2630 O O . LEU A 1 341 ? -15.423 3.181 14.890 1.00 94.62 341 LEU A O 1
ATOM 2634 N N . LYS A 1 342 ? -14.472 1.299 15.684 1.00 95.31 342 LYS A N 1
ATOM 2635 C CA . LYS A 1 342 ? -15.415 0.999 16.771 1.00 95.31 342 LYS A CA 1
ATOM 2636 C C . LYS A 1 342 ? -14.774 0.014 17.748 1.00 95.31 342 LYS A C 1
ATOM 2638 O O . LYS A 1 342 ? -13.902 -0.750 17.336 1.00 95.31 342 LYS A O 1
ATOM 2643 N N . ALA A 1 343 ? -15.258 -0.047 18.985 1.00 96.50 343 ALA A N 1
ATOM 2644 C CA . ALA A 1 343 ? -15.037 -1.224 19.823 1.00 96.50 343 ALA A CA 1
ATOM 2645 C C . ALA A 1 343 ? -16.135 -2.276 19.623 1.00 96.50 343 ALA A C 1
ATOM 2647 O O . ALA A 1 343 ? -17.223 -1.983 19.122 1.00 96.50 343 ALA A O 1
ATOM 2648 N N . GLY A 1 344 ? -15.858 -3.498 20.067 1.00 95.25 344 GLY A N 1
ATOM 2649 C CA . GLY A 1 344 ? -16.878 -4.485 20.403 1.00 95.25 344 GLY A CA 1
ATOM 2650 C C . GLY A 1 344 ? -16.454 -5.315 21.611 1.00 95.25 344 GLY A C 1
ATOM 2651 O O . GLY A 1 344 ? -15.263 -5.494 21.857 1.00 95.25 344 GLY A O 1
ATOM 2652 N N . VAL A 1 345 ? -17.422 -5.849 22.356 1.00 96.38 345 VAL A N 1
ATOM 2653 C CA . VAL A 1 345 ? -17.151 -6.921 23.323 1.00 96.38 345 VAL A CA 1
ATOM 2654 C C . VAL A 1 345 ? -16.852 -8.204 22.540 1.00 96.38 345 VAL A C 1
ATOM 2656 O O . VAL A 1 345 ? -17.601 -8.572 21.634 1.00 96.38 345 VAL A O 1
ATOM 2659 N N . VAL A 1 346 ? -15.746 -8.875 22.866 1.00 96.38 346 VAL A N 1
ATOM 2660 C CA . VAL A 1 346 ? -15.353 -10.172 22.275 1.00 96.38 346 VAL A CA 1
ATOM 2661 C C . VAL A 1 346 ? -15.471 -11.333 23.250 1.00 96.38 346 VAL A C 1
ATOM 2663 O O . VAL A 1 346 ? -15.642 -12.474 22.826 1.00 96.38 346 VAL A O 1
ATOM 2666 N N . PHE A 1 347 ? -15.406 -11.054 24.551 1.00 96.75 347 PHE A N 1
ATOM 2667 C CA . PHE A 1 347 ? -15.609 -12.045 25.597 1.00 96.75 347 PHE A CA 1
ATOM 2668 C C . PHE A 1 347 ? -16.263 -11.404 26.820 1.00 96.75 347 PHE A C 1
ATOM 2670 O O . PHE A 1 347 ? -15.962 -10.268 27.184 1.00 96.75 347 PHE A O 1
ATOM 2677 N N . LYS A 1 348 ? -17.132 -12.173 27.470 1.00 95.62 348 LYS A N 1
ATOM 2678 C CA . LYS A 1 348 ? -17.759 -11.883 28.757 1.00 95.62 348 LYS A CA 1
ATOM 2679 C C . LYS A 1 348 ? -17.796 -13.194 29.543 1.00 95.62 348 LYS A C 1
ATOM 2681 O O . LYS A 1 348 ? -17.994 -14.252 28.941 1.00 95.62 348 LYS A O 1
ATOM 2686 N N . SER A 1 349 ? -17.618 -13.142 30.863 1.00 93.62 349 SER A N 1
ATOM 2687 C CA . SER A 1 349 ? -17.870 -14.296 31.739 1.00 93.62 349 SER A CA 1
ATOM 2688 C C . SER A 1 349 ? -19.276 -14.880 31.508 1.00 93.62 349 SER A C 1
ATOM 2690 O O . SER A 1 349 ? -20.196 -14.153 31.148 1.00 93.62 349 SER A O 1
ATOM 2692 N N . GLY A 1 350 ? -19.435 -16.196 31.701 1.00 89.06 350 GLY A N 1
ATOM 2693 C CA . GLY A 1 350 ? -20.677 -16.928 31.407 1.00 89.06 350 GLY A CA 1
ATOM 2694 C C . GLY A 1 350 ? -21.823 -16.621 32.380 1.00 89.06 350 GLY A C 1
ATOM 2695 O O . GLY A 1 350 ? -22.482 -15.593 32.273 1.00 89.06 350 GLY A O 1
ATOM 2696 N N . ASN A 1 351 ? -22.078 -17.517 33.342 1.00 89.00 351 ASN A N 1
ATOM 2697 C CA . ASN A 1 351 ? -22.901 -17.145 34.497 1.00 89.00 351 ASN A CA 1
ATOM 2698 C C . ASN A 1 351 ? -22.133 -16.088 35.308 1.00 89.00 351 ASN A C 1
ATOM 2700 O O . ASN A 1 351 ? -20.982 -16.324 35.677 1.00 89.00 351 ASN A O 1
ATOM 2704 N N . ILE A 1 352 ? -22.768 -14.950 35.581 1.00 92.19 352 ILE A N 1
ATOM 2705 C CA . ILE A 1 352 ? -22.230 -13.870 36.413 1.00 92.19 352 ILE A CA 1
ATOM 2706 C C . ILE A 1 352 ? -23.114 -13.773 37.651 1.00 92.19 352 ILE A C 1
ATOM 2708 O O . ILE A 1 352 ? -24.316 -13.551 37.529 1.00 92.19 352 ILE A O 1
ATOM 2712 N N . PHE A 1 353 ? -22.537 -13.957 38.836 1.00 91.69 353 PHE A N 1
ATOM 2713 C CA . PHE A 1 353 ? -23.262 -13.859 40.103 1.00 91.69 353 PHE A CA 1
ATOM 2714 C C . PHE A 1 353 ? -22.968 -12.534 40.813 1.00 91.69 353 PHE A C 1
ATOM 2716 O O . PHE A 1 353 ? -21.908 -11.929 40.631 1.00 91.69 353 PHE A O 1
ATOM 2723 N N . ALA A 1 354 ? -23.899 -12.079 41.650 1.00 92.06 354 ALA A N 1
ATOM 2724 C CA . ALA A 1 354 ? -23.713 -10.870 42.444 1.00 92.06 354 ALA A CA 1
ATOM 2725 C C . ALA A 1 354 ? -22.477 -10.993 43.362 1.00 92.06 354 ALA A C 1
ATOM 2727 O O . ALA A 1 354 ? -22.376 -11.915 44.171 1.00 92.06 354 ALA A O 1
ATOM 2728 N N . ASN A 1 355 ? -21.584 -10.005 43.277 1.00 93.50 355 ASN A N 1
ATOM 2729 C CA . ASN A 1 355 ? -20.285 -9.855 43.948 1.00 93.50 355 ASN A CA 1
ATOM 2730 C C . ASN A 1 355 ? -19.131 -10.760 43.455 1.00 93.50 355 ASN A C 1
ATOM 2732 O O . ASN A 1 355 ? -17.999 -10.590 43.933 1.00 93.50 355 ASN A O 1
ATOM 2736 N N . ASP A 1 356 ? -19.363 -11.632 42.468 1.00 93.94 356 ASP A N 1
ATOM 2737 C CA . ASP A 1 356 ? -18.311 -12.436 41.828 1.00 93.94 356 ASP A CA 1
ATOM 2738 C C . ASP A 1 356 ? -17.462 -11.624 40.830 1.00 93.94 356 ASP A C 1
ATOM 2740 O O . ASP A 1 356 ? -17.852 -10.560 40.342 1.00 93.94 356 ASP A O 1
ATOM 2744 N N . LEU A 1 357 ? -16.265 -12.143 40.533 1.00 95.38 357 LEU A N 1
ATOM 2745 C CA . LEU A 1 357 ? -15.322 -11.563 39.572 1.00 95.38 357 LEU A CA 1
ATOM 2746 C C . LEU A 1 357 ? -15.789 -11.811 38.130 1.00 95.38 357 LEU A C 1
ATOM 2748 O O . LEU A 1 357 ? -15.794 -12.941 37.639 1.00 95.38 357 LEU A O 1
ATOM 2752 N N . THR A 1 358 ? -16.124 -10.732 37.432 1.00 95.56 358 THR A N 1
ATOM 2753 C CA . THR A 1 358 ? -16.514 -10.723 36.022 1.00 95.56 358 THR A CA 1
ATOM 2754 C C . THR A 1 358 ? -15.350 -10.254 35.159 1.00 95.56 358 THR A C 1
ATOM 2756 O O . THR A 1 358 ? -14.790 -9.183 35.382 1.00 95.56 358 THR A O 1
ATOM 2759 N N . THR A 1 359 ? -15.021 -11.033 34.128 1.00 97.44 359 THR A N 1
ATOM 2760 C CA . THR A 1 359 ? -14.141 -10.590 33.046 1.00 97.44 359 THR A CA 1
ATOM 2761 C C . THR A 1 359 ? -14.975 -10.137 31.854 1.00 97.44 359 THR A C 1
ATOM 2763 O O . THR A 1 359 ? -15.868 -10.861 31.412 1.00 97.44 359 THR A O 1
ATOM 2766 N N . VAL A 1 360 ? -14.649 -8.965 31.308 1.00 97.81 360 VAL A N 1
ATOM 2767 C CA . VAL A 1 360 ? -15.093 -8.516 29.982 1.00 97.81 360 VAL A CA 1
ATOM 2768 C C . VAL A 1 360 ? -13.871 -8.106 29.167 1.00 97.81 360 VAL A C 1
ATOM 2770 O O . VAL A 1 360 ? -13.031 -7.338 29.640 1.00 97.81 360 VAL A O 1
ATOM 2773 N N . THR A 1 361 ? -13.781 -8.609 27.939 1.00 97.88 361 THR A N 1
ATOM 2774 C CA . THR A 1 361 ? -12.731 -8.270 26.973 1.00 97.88 361 THR A CA 1
ATOM 2775 C C . THR A 1 361 ? -13.348 -7.519 25.803 1.00 97.88 361 THR A C 1
ATOM 2777 O O . THR A 1 361 ? -14.330 -7.981 25.213 1.00 97.88 361 THR A O 1
ATOM 2780 N N . LEU A 1 362 ? -12.750 -6.384 25.451 1.00 97.94 362 LEU A N 1
ATOM 2781 C CA . LEU A 1 362 ? -13.103 -5.587 24.282 1.00 97.94 362 LEU A CA 1
ATOM 2782 C C . LEU A 1 362 ? -11.954 -5.594 23.274 1.00 97.94 362 LEU A C 1
ATOM 2784 O O . LEU A 1 362 ? -10.789 -5.723 23.653 1.00 97.94 362 LEU A O 1
ATOM 2788 N N . ASP A 1 363 ? -12.286 -5.405 22.001 1.00 97.19 363 ASP A N 1
ATOM 2789 C CA . ASP A 1 363 ? -11.326 -5.148 20.930 1.00 97.19 363 ASP A CA 1
ATOM 2790 C C . ASP A 1 363 ? -11.642 -3.849 20.175 1.00 97.19 363 ASP A C 1
ATOM 2792 O O . ASP A 1 363 ? -12.748 -3.318 20.281 1.00 97.19 363 ASP A O 1
ATOM 2796 N N . ILE A 1 364 ? -10.668 -3.332 19.420 1.00 96.81 364 ILE A N 1
ATOM 2797 C CA . ILE A 1 364 ? -10.854 -2.240 18.456 1.00 96.81 364 ILE A CA 1
ATOM 2798 C C . ILE A 1 364 ? -10.898 -2.836 17.047 1.00 96.81 364 ILE A C 1
ATOM 2800 O O . ILE A 1 364 ? -9.971 -3.515 16.600 1.00 96.81 364 ILE A O 1
ATOM 2804 N N . LYS A 1 365 ? -11.986 -2.554 16.329 1.00 94.69 365 LYS A N 1
ATOM 2805 C CA . LYS A 1 365 ? -12.239 -3.021 14.966 1.00 94.69 365 LYS A CA 1
ATOM 2806 C C . LYS A 1 365 ? -12.290 -1.866 13.977 1.00 94.69 365 LYS A C 1
ATOM 2808 O O . LYS A 1 365 ? -12.866 -0.810 14.243 1.00 94.69 365 LYS A O 1
ATOM 2813 N N . ASP A 1 366 ? -11.796 -2.135 12.777 1.00 93.69 366 ASP A N 1
ATOM 2814 C CA . ASP A 1 366 ? -12.107 -1.348 11.591 1.00 93.69 366 ASP A CA 1
ATOM 2815 C C . ASP A 1 366 ? -13.624 -1.431 11.333 1.00 93.69 366 ASP A C 1
ATOM 2817 O O . ASP A 1 366 ? -14.215 -2.512 11.236 1.00 93.69 366 ASP A O 1
ATOM 2821 N N . SER A 1 367 ? -14.293 -0.280 11.302 1.00 92.56 367 SER A N 1
ATOM 2822 C CA . SER A 1 367 ? -15.760 -0.209 11.304 1.00 92.56 367 SER A CA 1
ATOM 2823 C C . SER A 1 367 ? -16.395 -0.805 10.045 1.00 92.56 367 SER A C 1
ATOM 2825 O O . SER A 1 367 ? -17.498 -1.351 10.147 1.00 92.56 367 SER A O 1
ATOM 2827 N N . THR A 1 368 ? -15.681 -0.742 8.912 1.00 90.06 368 THR A N 1
ATOM 2828 C CA . THR A 1 368 ? -16.144 -1.154 7.577 1.00 90.06 368 THR A CA 1
ATOM 2829 C C . THR A 1 368 ? -15.934 -2.647 7.357 1.00 90.06 368 THR A C 1
ATOM 2831 O O . THR A 1 368 ? -16.848 -3.341 6.922 1.00 90.06 368 THR A O 1
ATOM 2834 N N . THR A 1 369 ? -14.742 -3.156 7.674 1.00 90.88 369 THR A N 1
ATOM 2835 C CA . THR A 1 369 ? -14.396 -4.576 7.475 1.00 90.88 369 THR A CA 1
ATOM 2836 C C . THR A 1 369 ? -14.793 -5.469 8.652 1.00 90.88 369 THR A C 1
ATOM 2838 O O . THR A 1 369 ? -14.906 -6.680 8.485 1.00 90.88 369 THR A O 1
ATOM 2841 N N . ASN A 1 370 ? -15.029 -4.888 9.835 1.00 92.31 370 ASN A N 1
ATOM 2842 C CA . ASN A 1 370 ? -15.277 -5.594 11.097 1.00 92.31 370 ASN A CA 1
ATOM 2843 C C . ASN A 1 370 ? -14.107 -6.494 11.557 1.00 92.31 370 ASN A C 1
ATOM 2845 O O . ASN A 1 370 ? -14.303 -7.392 12.377 1.00 92.31 370 ASN A O 1
ATOM 2849 N N . ILE A 1 371 ? -12.899 -6.246 11.042 1.00 92.25 371 ILE A N 1
ATOM 2850 C CA . ILE A 1 371 ? -11.657 -6.940 11.408 1.00 92.25 371 ILE A CA 1
ATOM 2851 C C . ILE A 1 371 ? -10.970 -6.168 12.546 1.00 92.25 371 ILE A C 1
ATOM 2853 O O . ILE A 1 371 ? -11.027 -4.938 12.589 1.00 92.25 371 ILE A O 1
ATOM 2857 N N . VAL A 1 372 ? -10.340 -6.893 13.476 1.00 93.25 372 VAL A N 1
ATOM 2858 C CA . VAL A 1 372 ? -9.545 -6.317 14.577 1.00 93.25 372 VAL A CA 1
ATOM 2859 C C . VAL A 1 372 ? -8.325 -5.595 14.012 1.00 93.25 372 VAL A C 1
ATOM 2861 O O . VAL A 1 372 ? -7.653 -6.128 13.128 1.00 93.25 372 VAL A O 1
ATOM 2864 N N . VAL A 1 373 ? -8.027 -4.397 14.509 1.00 91.62 373 VAL A N 1
ATOM 2865 C CA . VAL A 1 373 ? -6.840 -3.652 14.071 1.00 91.62 373 VAL A CA 1
ATOM 2866 C C . VAL A 1 373 ? -5.631 -4.102 14.902 1.00 91.62 373 VAL A C 1
ATOM 2868 O O . VAL A 1 373 ? -5.669 -4.046 16.126 1.00 91.62 373 VAL A O 1
ATOM 2871 N N . SER A 1 374 ? -4.579 -4.593 14.238 1.00 84.00 374 SER A N 1
ATOM 2872 C CA . SER A 1 374 ? -3.389 -5.212 14.866 1.00 84.00 374 SER A CA 1
ATOM 2873 C C . SER A 1 374 ? -2.242 -4.244 15.187 1.00 84.00 374 SER A C 1
ATOM 2875 O O . SER A 1 374 ? -1.235 -4.641 15.761 1.00 84.00 374 SER A O 1
ATOM 2877 N N . ASP A 1 375 ? -2.381 -3.004 14.737 1.00 86.81 375 ASP A N 1
ATOM 2878 C CA . ASP A 1 375 ? -1.588 -1.832 15.095 1.00 86.81 375 ASP A CA 1
ATOM 2879 C C . ASP A 1 375 ? -2.652 -0.818 15.511 1.00 86.81 375 ASP A C 1
ATOM 2881 O O . ASP A 1 375 ? -3.456 -0.410 14.668 1.00 86.81 375 ASP A O 1
ATOM 2885 N N . ILE A 1 376 ? -2.746 -0.508 16.808 1.00 90.94 376 ILE A N 1
ATOM 2886 C CA . ILE A 1 376 ? -3.610 0.579 17.296 1.00 90.94 376 ILE A CA 1
ATOM 2887 C C . ILE A 1 376 ? -2.827 1.811 17.756 1.00 90.94 376 ILE A C 1
ATOM 2889 O O . ILE A 1 376 ? -3.439 2.856 17.964 1.00 90.94 376 ILE A O 1
ATOM 2893 N N . ASP A 1 377 ? -1.499 1.734 17.874 1.00 88.62 377 ASP A N 1
ATOM 2894 C CA . ASP A 1 377 ? -0.650 2.869 18.241 1.00 88.62 377 ASP A CA 1
ATOM 2895 C C . ASP A 1 377 ? -0.172 3.716 17.048 1.00 88.62 377 ASP A C 1
ATOM 2897 O O . ASP A 1 377 ? 0.598 4.664 17.245 1.00 88.62 377 ASP A O 1
ATOM 2901 N N . TRP A 1 378 ? -0.691 3.481 15.830 1.00 83.62 378 TRP A N 1
ATOM 2902 C CA . TRP A 1 378 ? -0.474 4.366 14.678 1.00 83.62 378 TRP A CA 1
ATOM 2903 C C . TRP A 1 378 ? -0.689 5.841 15.045 1.00 83.62 378 TRP A C 1
ATOM 2905 O O . TRP A 1 378 ? -1.582 6.207 15.811 1.00 83.62 378 TRP A O 1
ATOM 2915 N N . LYS A 1 379 ? 0.184 6.709 14.516 1.00 84.75 379 LYS A N 1
ATOM 2916 C CA . LYS A 1 379 ? 0.254 8.154 14.839 1.00 84.75 379 LYS A CA 1
ATOM 2917 C C . LYS A 1 379 ? 0.551 8.468 16.323 1.00 84.75 379 LYS A C 1
ATOM 2919 O O . LYS A 1 379 ? 0.541 9.637 16.701 1.00 84.75 379 LYS A O 1
ATOM 2924 N N . GLY A 1 380 ? 0.873 7.465 17.144 1.00 87.31 380 GLY A N 1
ATOM 2925 C CA . GLY A 1 380 ? 1.144 7.599 18.577 1.00 87.31 380 GLY A CA 1
ATOM 2926 C C . GLY A 1 380 ? -0.109 7.579 19.458 1.00 87.31 380 GLY A C 1
ATOM 2927 O O . GLY A 1 380 ? -0.079 8.163 20.541 1.00 87.31 380 GLY A O 1
ATOM 2928 N N . HIS A 1 381 ? -1.211 6.969 19.006 1.00 91.69 381 HIS A N 1
ATOM 2929 C CA . HIS A 1 381 ? -2.439 6.877 19.797 1.00 91.69 381 HIS A CA 1
ATOM 2930 C C . HIS A 1 381 ? -2.318 5.858 20.946 1.00 91.69 381 HIS A C 1
ATOM 2932 O O . HIS A 1 381 ? -2.102 4.669 20.743 1.00 91.69 381 HIS A O 1
ATOM 2938 N N . LEU A 1 382 ? -2.535 6.322 22.176 1.00 94.75 382 LEU A N 1
ATOM 2939 C CA . LEU A 1 382 ? -2.775 5.483 23.350 1.00 94.75 382 LEU A CA 1
ATOM 2940 C C . LEU A 1 382 ? -4.283 5.347 23.574 1.00 94.75 382 LEU A C 1
ATOM 2942 O O . LEU A 1 382 ? -5.011 6.331 23.455 1.00 94.75 382 LEU A O 1
ATOM 2946 N N . TRP A 1 383 ? -4.746 4.152 23.933 1.00 96.88 383 TRP A N 1
ATOM 2947 C CA . TRP A 1 383 ? -6.172 3.822 23.989 1.00 96.88 383 TRP A CA 1
ATOM 2948 C C . TRP A 1 383 ? -6.609 3.361 25.374 1.00 96.88 383 TRP A C 1
ATOM 2950 O O . TRP A 1 383 ? -5.973 2.489 25.971 1.00 96.88 383 TRP A O 1
ATOM 2960 N N . GLN A 1 384 ? -7.724 3.909 25.857 1.00 97.38 384 GLN A N 1
ATOM 2961 C CA . GLN A 1 384 ? -8.281 3.614 27.176 1.00 97.38 384 GLN A CA 1
ATOM 2962 C C . GLN A 1 384 ? -9.780 3.315 27.093 1.00 97.38 384 GLN A C 1
ATOM 2964 O O . GLN A 1 384 ? -10.520 4.043 26.438 1.00 97.38 384 GLN A O 1
ATOM 2969 N N . VAL A 1 385 ? -10.228 2.271 27.795 1.00 98.31 385 VAL A N 1
ATOM 2970 C CA . VAL A 1 385 ? -11.642 2.022 28.109 1.00 98.31 385 VAL A CA 1
ATOM 2971 C C . VAL A 1 385 ? -11.956 2.506 29.522 1.00 98.31 385 VAL A C 1
ATOM 2973 O O . VAL A 1 385 ? -11.180 2.269 30.447 1.00 98.31 385 VAL A O 1
ATOM 2976 N N . THR A 1 386 ? -13.121 3.128 29.690 1.00 98.06 386 THR A N 1
ATOM 2977 C CA . THR A 1 386 ? -13.781 3.355 30.979 1.00 98.06 386 THR A CA 1
ATOM 2978 C C . THR A 1 386 ? -15.139 2.655 30.971 1.00 98.06 386 THR A C 1
ATOM 2980 O O . THR A 1 386 ? -16.024 2.992 30.185 1.00 98.06 386 THR A O 1
ATOM 2983 N N . ALA A 1 387 ? -15.304 1.674 31.853 1.00 97.00 387 ALA A N 1
ATOM 2984 C CA . ALA A 1 387 ? -16.564 1.006 32.140 1.00 97.00 387 ALA A CA 1
ATOM 2985 C C . ALA A 1 387 ? -17.379 1.806 33.165 1.00 97.00 387 ALA A C 1
ATOM 2987 O O . ALA A 1 387 ? -16.859 2.290 34.171 1.00 97.00 387 ALA A O 1
ATOM 2988 N N . SER A 1 388 ? -18.679 1.915 32.927 1.00 94.06 388 SER A N 1
ATOM 2989 C CA . SER A 1 388 ? -19.629 2.620 33.785 1.00 94.06 388 SER A CA 1
ATOM 2990 C C . SER A 1 388 ? -20.982 1.912 33.765 1.00 94.06 388 SER A C 1
ATOM 2992 O O . SER A 1 388 ? -21.260 1.129 32.860 1.00 94.06 388 SER A O 1
ATOM 2994 N N . MET A 1 389 ? -21.843 2.178 34.747 1.00 90.31 389 MET A N 1
ATOM 2995 C CA . MET A 1 389 ? -23.260 1.827 34.620 1.00 90.31 389 MET A CA 1
ATOM 2996 C C . MET A 1 389 ? -23.918 2.795 33.636 1.00 90.31 389 MET A C 1
ATOM 2998 O O . MET A 1 389 ? -23.745 4.007 33.782 1.00 90.31 389 MET A O 1
ATOM 3002 N N . SER A 1 390 ? -24.679 2.287 32.662 1.00 83.88 390 SER A N 1
ATOM 3003 C CA . SER A 1 390 ? -25.422 3.172 31.758 1.00 83.88 390 SER A CA 1
ATOM 3004 C C . SER A 1 390 ? -26.481 3.991 32.511 1.00 83.88 390 SER A C 1
ATOM 3006 O O . SER A 1 390 ? -27.036 3.551 33.524 1.00 83.88 390 SER A O 1
ATOM 3008 N N . ALA A 1 391 ? -26.717 5.216 32.036 1.00 69.00 391 ALA A N 1
ATOM 3009 C CA . ALA A 1 391 ? -27.514 6.236 32.704 1.00 69.00 391 ALA A CA 1
ATOM 3010 C C . ALA A 1 391 ? -28.553 6.846 31.735 1.00 69.00 391 ALA A C 1
ATOM 3012 O O . ALA A 1 391 ? -28.157 7.345 30.680 1.00 69.00 391 ALA A O 1
ATOM 3013 N N . PRO A 1 392 ? -29.857 6.888 32.085 1.00 57.19 392 PRO A N 1
ATOM 3014 C CA . PRO A 1 392 ? -30.459 6.398 33.329 1.00 57.19 392 PRO A CA 1
ATOM 3015 C C . PRO A 1 392 ? -30.322 4.881 33.498 1.00 57.19 392 PRO A C 1
ATOM 3017 O O . PRO A 1 392 ? -30.085 4.165 32.527 1.00 57.19 392 PRO A O 1
ATOM 3020 N N . THR A 1 393 ? -30.571 4.376 34.708 1.00 60.25 393 THR A N 1
ATOM 3021 C CA . THR A 1 393 ? -30.783 2.942 34.971 1.00 60.25 393 THR A CA 1
ATOM 3022 C C . THR A 1 393 ? -32.147 2.491 34.423 1.00 60.25 393 THR A C 1
ATOM 3024 O O . THR A 1 393 ? -32.992 1.954 35.135 1.00 60.25 393 THR A O 1
ATOM 3027 N N . SER A 1 394 ? -32.364 2.722 33.122 1.00 52.62 394 SER A N 1
ATOM 3028 C CA . SER A 1 394 ? -33.621 2.626 32.353 1.00 52.62 394 SER A CA 1
ATOM 3029 C C . SER A 1 394 ? -34.295 1.250 32.386 1.00 52.62 394 SER A C 1
ATOM 3031 O O . SER A 1 394 ? -35.428 1.089 31.944 1.00 52.62 394 SER A O 1
ATOM 3033 N N . PHE A 1 395 ? -33.577 0.267 32.916 1.00 64.31 395 PHE A N 1
ATOM 3034 C CA . PHE A 1 395 ? -33.934 -1.138 33.018 1.00 64.31 395 PHE A CA 1
ATOM 3035 C C . PHE A 1 395 ? -34.358 -1.550 34.441 1.00 64.31 395 PHE A C 1
ATOM 3037 O O . PHE A 1 395 ? -34.802 -2.676 34.640 1.00 64.31 395 PHE A O 1
ATOM 3044 N N . GLY A 1 396 ? -34.226 -0.661 35.434 1.00 68.75 396 GLY A N 1
ATOM 3045 C CA . GLY A 1 396 ? -34.592 -0.900 36.837 1.00 68.75 396 GLY A CA 1
ATOM 3046 C C . GLY A 1 396 ? -33.480 -1.473 37.727 1.00 68.75 396 GLY A C 1
ATOM 3047 O O . GLY A 1 396 ? -33.694 -1.639 38.925 1.00 68.75 396 GLY A O 1
ATOM 3048 N N . TYR A 1 397 ? -32.288 -1.746 37.183 1.00 83.00 397 TYR A N 1
ATOM 3049 C CA . TYR A 1 397 ? -31.149 -2.238 37.964 1.00 83.00 397 TYR A CA 1
ATOM 3050 C C . TYR A 1 397 ? -30.671 -1.186 38.980 1.00 83.00 397 TYR A C 1
ATOM 3052 O O . TYR A 1 397 ? -30.332 -0.060 38.611 1.00 83.00 397 TYR A O 1
ATOM 3060 N N . GLY A 1 398 ? -30.654 -1.562 40.263 1.00 79.44 398 GLY A N 1
ATOM 3061 C CA . GLY A 1 398 ? -30.359 -0.666 41.389 1.00 79.44 398 GLY A CA 1
ATOM 3062 C C . GLY A 1 398 ? -28.964 -0.808 42.008 1.00 79.44 398 GLY A C 1
ATOM 3063 O O . GLY A 1 398 ? -28.701 -0.159 43.018 1.00 79.44 398 GLY A O 1
ATOM 3064 N N . GLY A 1 399 ? -28.103 -1.667 41.457 1.00 87.38 399 GLY A N 1
ATOM 3065 C CA . GLY A 1 399 ? -26.752 -1.896 41.972 1.00 87.38 399 GLY A CA 1
ATOM 3066 C C . GLY A 1 399 ? -25.688 -0.947 41.410 1.00 87.38 399 GLY A C 1
ATOM 3067 O O . GLY A 1 399 ? -25.916 -0.189 40.465 1.00 87.38 399 GLY A O 1
ATOM 3068 N N . ALA A 1 400 ? -24.489 -1.040 41.973 1.00 90.56 400 ALA A N 1
ATOM 3069 C CA . ALA A 1 400 ? -23.271 -0.398 41.502 1.00 90.56 400 ALA A CA 1
ATOM 3070 C C . ALA A 1 400 ? -22.380 -1.367 40.700 1.00 90.56 400 ALA A C 1
ATOM 3072 O O . ALA A 1 400 ? -22.478 -2.592 40.821 1.00 90.56 400 ALA A O 1
ATOM 3073 N N . LEU A 1 401 ? -21.475 -0.785 39.907 1.00 94.19 401 LEU A N 1
ATOM 3074 C CA . LEU A 1 401 ? -20.332 -1.467 39.298 1.00 94.19 401 LEU A CA 1
ATOM 3075 C C . LEU A 1 401 ? -19.084 -1.192 40.149 1.00 94.19 401 LEU A C 1
ATOM 3077 O O . LEU A 1 401 ? -18.794 -0.039 40.470 1.00 94.19 401 LEU A O 1
ATOM 3081 N N . ALA A 1 402 ? -18.341 -2.240 40.491 1.00 94.69 402 ALA A N 1
ATOM 3082 C CA . ALA A 1 402 ? -17.078 -2.181 41.226 1.00 94.69 402 ALA A CA 1
ATOM 3083 C C . ALA A 1 402 ? -15.975 -2.976 40.498 1.00 94.69 402 ALA A C 1
ATOM 3085 O O . ALA A 1 402 ? -16.239 -3.617 39.483 1.00 94.69 402 ALA A O 1
ATOM 3086 N N . GLY A 1 403 ? -14.744 -2.941 41.019 1.00 95.81 403 GLY A N 1
ATOM 3087 C CA . GLY A 1 403 ? -13.556 -3.512 40.368 1.00 95.81 403 GLY A CA 1
ATOM 3088 C C . GLY A 1 403 ? -12.751 -2.463 39.594 1.00 95.81 403 GLY A C 1
ATOM 3089 O O . GLY A 1 403 ? -12.946 -1.258 39.775 1.00 95.81 403 GLY A O 1
ATOM 3090 N N . THR A 1 404 ? -11.837 -2.911 38.739 1.00 97.19 404 THR A N 1
ATOM 3091 C CA . THR A 1 404 ? -10.996 -2.058 37.895 1.00 97.19 404 THR A CA 1
ATOM 3092 C C . THR A 1 404 ? -11.780 -1.648 36.651 1.00 97.19 404 THR A C 1
ATOM 3094 O O . THR A 1 404 ? -11.769 -2.311 35.617 1.00 97.19 404 THR A O 1
ATOM 3097 N N . THR A 1 405 ? -12.491 -0.525 36.749 1.00 97.00 405 THR A N 1
ATOM 3098 C CA . THR A 1 405 ? -13.346 -0.008 35.670 1.00 97.00 405 THR A CA 1
ATOM 3099 C C . THR A 1 405 ? -12.587 0.690 34.540 1.00 97.00 405 THR A C 1
ATOM 3101 O O . THR A 1 405 ? -13.209 1.064 33.551 1.00 97.00 405 THR A O 1
ATOM 3104 N N . VAL A 1 406 ? -11.268 0.872 34.642 1.00 98.06 406 VAL A N 1
ATOM 3105 C CA . VAL A 1 406 ? -10.454 1.558 33.625 1.00 98.06 406 VAL A CA 1
ATOM 3106 C C . VAL A 1 406 ? -9.311 0.657 33.174 1.00 98.06 406 VAL A C 1
ATOM 3108 O O . VAL A 1 406 ? -8.567 0.142 34.005 1.00 98.06 406 VAL A O 1
ATOM 3111 N N . GLY A 1 407 ? -9.140 0.499 31.862 1.00 97.69 407 GLY A N 1
ATOM 3112 C CA . GLY A 1 407 ? -8.082 -0.328 31.278 1.00 97.69 407 GLY A CA 1
ATOM 3113 C C . GLY A 1 407 ? -7.496 0.283 30.013 1.00 97.69 407 GLY A C 1
ATOM 3114 O O . GLY A 1 407 ? -8.158 1.059 29.328 1.00 97.69 407 GLY A O 1
ATOM 3115 N N . SER A 1 408 ? -6.257 -0.080 29.694 1.00 97.38 408 SER A N 1
ATOM 3116 C CA . SER A 1 408 ? -5.585 0.320 28.453 1.00 97.38 408 SER A CA 1
ATOM 3117 C C . SER A 1 408 ? -5.556 -0.845 27.470 1.00 97.38 408 SER A C 1
ATOM 3119 O O . SER A 1 408 ? -5.338 -1.983 27.887 1.00 97.38 408 SER A O 1
ATOM 3121 N N . PHE A 1 409 ? -5.747 -0.572 26.181 1.00 97.12 409 PHE A N 1
ATOM 3122 C CA . PHE A 1 409 ? -5.624 -1.600 25.145 1.00 97.12 409 PHE A CA 1
ATOM 3123 C C . PHE A 1 409 ? -4.149 -1.914 24.854 1.00 97.12 409 PHE A C 1
ATOM 3125 O O . PHE A 1 409 ? -3.298 -1.023 24.886 1.00 97.12 409 PHE A O 1
ATOM 3132 N N . ASP A 1 410 ? -3.860 -3.177 24.551 1.00 94.69 410 ASP A N 1
ATOM 3133 C CA . ASP A 1 410 ? -2.570 -3.637 24.036 1.00 94.69 410 ASP A CA 1
ATOM 3134 C C . ASP A 1 410 ? -2.412 -3.222 22.557 1.00 94.69 410 ASP A C 1
ATOM 3136 O O . ASP A 1 410 ? -3.220 -3.653 21.724 1.00 94.69 410 ASP A O 1
ATOM 3140 N N . PRO A 1 411 ? -1.377 -2.428 22.207 1.00 92.31 411 PRO A N 1
ATOM 3141 C CA . PRO A 1 411 ? -1.129 -1.973 20.841 1.00 92.31 411 PRO A CA 1
ATOM 3142 C C . PRO A 1 411 ? -1.054 -3.070 19.775 1.00 92.31 411 PRO A C 1
ATOM 3144 O O . PRO A 1 411 ? -1.486 -2.843 18.646 1.00 92.31 411 PRO A O 1
ATOM 3147 N N . ALA A 1 412 ? -0.532 -4.251 20.129 1.00 89.56 412 ALA A N 1
ATOM 3148 C CA . ALA A 1 412 ? -0.214 -5.321 19.179 1.00 89.56 412 ALA A CA 1
ATOM 3149 C C . ALA A 1 412 ? -1.356 -6.330 18.953 1.00 89.56 412 ALA A C 1
ATOM 3151 O O . ALA A 1 412 ? -1.315 -7.116 18.003 1.00 89.56 412 ALA A O 1
ATOM 3152 N N . THR A 1 413 ? -2.368 -6.342 19.826 1.00 92.00 413 THR A N 1
ATOM 3153 C CA . THR A 1 413 ? -3.559 -7.203 19.684 1.00 92.00 413 THR A CA 1
ATOM 3154 C C . THR A 1 413 ? -4.849 -6.417 19.476 1.00 92.00 413 THR A C 1
ATOM 3156 O O . THR A 1 413 ? -5.851 -7.003 19.066 1.00 92.00 413 THR A O 1
ATOM 3159 N N . GLY A 1 414 ? -4.845 -5.110 19.753 1.00 93.81 414 GLY A N 1
ATOM 3160 C CA . GLY A 1 414 ? -6.032 -4.267 19.681 1.00 93.81 414 GLY A CA 1
ATOM 3161 C C . GLY A 1 414 ? -7.053 -4.559 20.785 1.00 93.81 414 GLY A C 1
ATOM 3162 O O . GLY A 1 414 ? -8.224 -4.231 20.604 1.00 93.81 414 GLY A O 1
ATOM 3163 N N . GLN A 1 415 ? -6.653 -5.202 21.894 1.00 95.94 415 GLN A N 1
ATOM 3164 C CA . GLN A 1 415 ? -7.559 -5.729 22.930 1.00 95.94 415 GLN A CA 1
ATOM 3165 C C . GLN A 1 415 ? -7.289 -5.191 24.341 1.00 95.94 415 GLN A C 1
ATOM 3167 O O . GLN A 1 415 ? -6.162 -4.863 24.700 1.00 95.94 415 GLN A O 1
ATOM 3172 N N . VAL A 1 416 ? -8.335 -5.161 25.171 1.00 97.44 416 VAL A N 1
ATOM 3173 C CA . VAL A 1 416 ? -8.274 -4.883 26.617 1.00 97.44 416 VAL A CA 1
ATOM 3174 C C . VAL A 1 416 ? -9.167 -5.863 27.372 1.00 97.44 416 VAL A C 1
ATOM 3176 O O . VAL A 1 416 ? -10.253 -6.190 26.902 1.0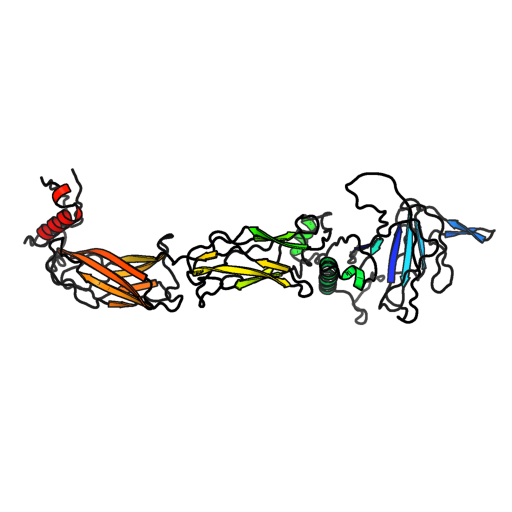0 97.44 416 VAL A O 1
ATOM 3179 N N . SER A 1 417 ? -8.744 -6.317 28.554 1.00 97.38 417 SER A N 1
ATOM 3180 C CA . SER A 1 417 ? -9.583 -7.114 29.462 1.00 97.38 417 SER A CA 1
ATOM 3181 C C . SER A 1 417 ? -9.700 -6.440 30.823 1.00 97.38 417 SER A C 1
ATOM 3183 O O . SER A 1 417 ? -8.691 -6.243 31.497 1.00 97.38 417 SER A O 1
ATOM 3185 N N . LEU A 1 418 ? -10.928 -6.142 31.245 1.00 98.06 418 LEU A N 1
ATOM 3186 C CA . LEU A 1 418 ? -11.249 -5.774 32.625 1.00 98.06 418 LEU A CA 1
ATOM 3187 C C . LEU A 1 418 ? -11.677 -7.064 33.329 1.00 98.06 418 LEU A C 1
ATOM 3189 O O . LEU A 1 418 ? -12.726 -7.615 33.004 1.00 98.06 418 LEU A O 1
ATOM 3193 N N . ASN A 1 419 ? -10.823 -7.605 34.200 1.00 97.12 419 ASN A N 1
ATOM 3194 C CA . ASN A 1 419 ? -10.912 -8.994 34.676 1.00 97.12 419 ASN A CA 1
ATOM 3195 C C . ASN A 1 419 ? -11.460 -9.164 36.105 1.00 97.12 419 ASN A C 1
ATOM 3197 O O . ASN A 1 419 ? -11.606 -10.294 36.571 1.00 97.12 419 ASN A O 1
ATOM 3201 N N . ASP A 1 420 ? -11.762 -8.064 36.793 1.00 96.88 420 ASP A N 1
ATOM 3202 C CA . ASP A 1 420 ? -12.181 -8.029 38.196 1.00 96.88 420 ASP A CA 1
ATOM 3203 C C . ASP A 1 420 ? -13.465 -7.215 38.445 1.00 96.88 420 ASP A C 1
ATOM 3205 O O . ASP A 1 420 ? -13.759 -6.885 39.600 1.00 96.88 420 ASP A O 1
ATOM 3209 N N . LEU A 1 421 ? -14.226 -6.906 37.385 1.00 97.44 421 LEU A N 1
ATOM 3210 C CA . LEU A 1 421 ? -15.493 -6.174 37.466 1.00 97.44 421 LEU A CA 1
ATOM 3211 C C . LEU A 1 421 ? -16.493 -6.926 38.352 1.00 97.44 421 LEU A C 1
ATOM 3213 O O . LEU A 1 421 ? -16.547 -8.155 38.326 1.00 97.44 421 LEU A O 1
ATOM 3217 N N . ARG A 1 422 ? -17.310 -6.208 39.126 1.00 95.62 422 ARG A N 1
ATOM 3218 C CA . ARG A 1 422 ? -18.313 -6.807 40.023 1.00 95.62 422 ARG A CA 1
ATOM 3219 C C . ARG A 1 422 ? -19.600 -6.005 40.056 1.00 95.62 422 ARG A C 1
ATOM 3221 O O . ARG A 1 422 ? -19.574 -4.779 39.981 1.00 95.62 422 ARG A O 1
ATOM 3228 N N . PHE A 1 423 ? -20.695 -6.717 40.273 1.00 94.31 423 PHE A N 1
ATOM 3229 C CA . PHE A 1 423 ? -22.045 -6.185 40.417 1.00 94.31 423 PHE A CA 1
ATOM 3230 C C . PHE A 1 423 ? -22.542 -6.505 41.825 1.00 94.31 423 PHE A C 1
ATOM 3232 O O . PHE A 1 423 ? -22.547 -7.672 42.207 1.00 94.31 423 PHE A O 1
ATOM 3239 N N . ASP A 1 424 ? -22.897 -5.505 42.627 1.00 92.38 424 ASP A N 1
ATOM 3240 C CA . ASP A 1 424 ? -23.226 -5.715 44.048 1.00 92.38 424 ASP A CA 1
ATOM 3241 C C . ASP A 1 424 ? -24.655 -6.240 44.297 1.00 92.38 424 ASP A C 1
ATOM 3243 O O . ASP A 1 424 ? -24.907 -6.835 45.348 1.00 92.38 424 ASP A O 1
ATOM 3247 N N . GLN A 1 425 ? -25.561 -6.074 43.326 1.00 89.50 425 GLN A N 1
ATOM 3248 C CA . GLN A 1 425 ? -26.949 -6.548 43.332 1.00 89.50 425 GLN A CA 1
ATOM 3249 C C . GLN A 1 425 ? -27.228 -7.490 42.147 1.00 89.50 425 GLN A C 1
ATOM 3251 O O . GLN A 1 425 ? -26.609 -7.340 41.094 1.00 89.50 425 GLN A O 1
ATOM 3256 N N . PRO A 1 426 ? -28.183 -8.431 42.266 1.00 88.38 426 PRO A N 1
ATOM 3257 C CA . PRO A 1 426 ? -28.699 -9.175 41.121 1.00 88.38 426 PRO A CA 1
ATOM 3258 C C . PRO A 1 426 ? -29.602 -8.308 40.225 1.00 88.38 426 PRO A C 1
ATOM 3260 O O . PRO A 1 426 ? -30.207 -7.337 40.681 1.00 88.38 426 PRO A O 1
ATOM 3263 N N . GLY A 1 427 ? -29.727 -8.699 38.956 1.00 85.56 427 GLY A N 1
ATOM 3264 C CA . GLY A 1 427 ? -30.576 -8.057 37.954 1.00 85.56 427 GLY A CA 1
ATOM 3265 C C . GLY A 1 427 ? -29.916 -7.909 36.578 1.00 85.56 427 GLY A C 1
ATOM 3266 O O . GLY A 1 427 ? -28.747 -8.230 36.389 1.00 85.56 427 GLY A O 1
ATOM 3267 N N . MET A 1 428 ? -30.667 -7.397 35.604 1.00 85.69 428 MET A N 1
ATOM 3268 C CA . MET A 1 428 ? -30.179 -7.045 34.269 1.00 85.69 428 MET A CA 1
ATOM 3269 C C . MET A 1 428 ? -29.478 -5.679 34.305 1.00 85.69 428 MET A C 1
ATOM 3271 O O . MET A 1 428 ? -30.112 -4.629 34.160 1.00 85.69 428 MET A O 1
ATOM 3275 N N . ALA A 1 429 ? -28.166 -5.701 34.526 1.00 88.12 429 ALA A N 1
ATOM 3276 C CA . ALA A 1 429 ? -27.296 -4.537 34.435 1.00 88.12 429 ALA A CA 1
ATOM 3277 C C . ALA A 1 429 ? -26.968 -4.204 32.967 1.00 88.12 429 ALA A C 1
ATOM 3279 O O . ALA A 1 429 ? -26.974 -5.078 32.100 1.00 88.12 429 ALA A O 1
ATOM 3280 N N . VAL A 1 430 ? -26.623 -2.943 32.693 1.00 88.81 430 VAL A N 1
ATOM 3281 C CA . VAL A 1 430 ? -26.037 -2.528 31.408 1.00 88.81 430 VAL A CA 1
ATOM 3282 C C . VAL A 1 430 ? -24.749 -1.769 31.684 1.00 88.81 430 VAL A C 1
ATOM 3284 O O . VAL A 1 430 ? -24.773 -0.693 32.293 1.00 88.81 430 VAL A O 1
ATOM 3287 N N . ILE A 1 431 ? -23.626 -2.341 31.246 1.00 92.00 431 ILE A N 1
ATOM 3288 C CA . ILE A 1 431 ? -22.337 -1.651 31.262 1.00 92.00 431 ILE A CA 1
ATOM 3289 C C . ILE A 1 431 ? -22.283 -0.756 30.030 1.00 92.00 431 ILE A C 1
ATOM 3291 O O . ILE A 1 431 ? -22.442 -1.240 28.911 1.00 92.00 431 ILE A O 1
ATOM 3295 N N . LYS A 1 432 ? -21.992 0.525 30.229 1.00 93.62 432 LYS A N 1
ATOM 3296 C CA . LYS A 1 432 ? -21.557 1.436 29.175 1.00 93.62 432 LYS A CA 1
ATOM 3297 C C . LYS A 1 432 ? -20.036 1.553 29.220 1.00 93.62 432 LYS A C 1
ATOM 3299 O O . LYS A 1 432 ? -19.472 2.077 30.184 1.00 93.62 432 LYS A O 1
ATOM 3304 N N . PHE A 1 433 ? -19.383 1.063 28.174 1.00 97.19 433 PHE A N 1
ATOM 3305 C CA . PHE A 1 433 ? -17.957 1.235 27.924 1.00 97.19 433 PHE A CA 1
ATOM 3306 C C . PHE A 1 433 ? -17.752 2.446 27.013 1.00 97.19 433 PHE A C 1
ATOM 3308 O O . PHE A 1 433 ? -18.108 2.398 25.836 1.00 97.19 433 PHE A O 1
ATOM 3315 N N . THR A 1 434 ? -17.158 3.513 27.536 1.00 97.62 434 THR A N 1
ATOM 3316 C CA . THR A 1 434 ? -16.642 4.622 26.721 1.00 97.62 434 THR A CA 1
ATOM 3317 C C . THR A 1 434 ? -15.161 4.359 26.462 1.00 97.62 434 THR A C 1
ATOM 3319 O O . THR A 1 434 ? -14.401 4.125 27.402 1.00 97.62 434 THR A O 1
ATOM 3322 N N . VAL A 1 435 ? -14.751 4.352 25.195 1.00 97.75 435 VAL A N 1
ATOM 3323 C CA . VAL A 1 435 ? -13.368 4.099 24.767 1.00 97.75 435 VAL A CA 1
ATOM 3324 C C . VAL A 1 435 ? -12.848 5.302 23.999 1.00 97.75 435 VAL A C 1
ATOM 3326 O O . VAL A 1 435 ? -13.503 5.751 23.060 1.00 97.75 435 VAL A O 1
ATOM 3329 N N . GLU A 1 436 ? -11.669 5.797 24.370 1.00 97.44 436 GLU A N 1
ATOM 3330 C CA . GLU A 1 436 ? -11.105 7.040 23.833 1.00 97.44 436 GLU A CA 1
ATOM 3331 C C . GLU A 1 436 ? -9.620 6.902 23.469 1.00 97.44 436 GLU A C 1
ATOM 3333 O O . GLU A 1 436 ? -8.880 6.117 24.076 1.00 97.44 436 GLU A O 1
ATOM 3338 N N . SER A 1 437 ? -9.183 7.690 22.482 1.00 96.25 437 SER A N 1
ATOM 3339 C CA . SER A 1 437 ? -7.779 7.813 22.079 1.00 96.25 437 SER A CA 1
ATOM 3340 C C . SER A 1 437 ? -7.108 9.053 22.681 1.00 96.25 437 SER A C 1
ATOM 3342 O O . SER A 1 437 ? -7.711 10.120 22.792 1.00 96.25 437 SER A O 1
ATOM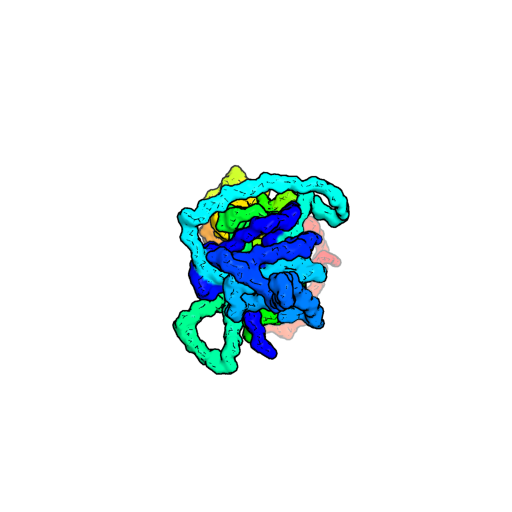 3344 N N . ASN A 1 438 ? -5.810 8.956 22.963 1.00 94.06 438 ASN A N 1
ATOM 3345 C CA . ASN A 1 438 ? -4.926 10.080 23.268 1.00 94.06 438 ASN A CA 1
ATOM 3346 C C . ASN A 1 438 ? -3.708 10.041 22.318 1.00 94.06 438 ASN A C 1
ATOM 3348 O O . ASN A 1 438 ? -2.931 9.097 22.433 1.00 94.06 438 ASN A O 1
ATOM 3352 N N . PRO A 1 439 ? -3.505 11.001 21.391 1.00 92.81 439 PRO A N 1
ATOM 3353 C CA . PRO A 1 439 ? -4.267 12.238 21.205 1.00 92.81 439 PRO A CA 1
ATOM 3354 C C . PRO A 1 439 ? -5.754 12.024 20.908 1.00 92.81 439 PRO A C 1
ATOM 3356 O O . PRO A 1 439 ? -6.138 11.013 20.312 1.00 92.81 439 PRO A O 1
ATOM 3359 N N . ALA A 1 440 ? -6.576 12.987 21.329 1.00 91.44 440 ALA A N 1
ATOM 3360 C CA . ALA A 1 440 ? -8.017 12.975 21.103 1.00 91.44 440 ALA A CA 1
ATOM 3361 C C . ALA A 1 440 ? -8.320 13.032 19.598 1.00 91.44 440 ALA A C 1
ATOM 3363 O O . ALA A 1 440 ? -7.970 13.996 18.918 1.00 91.44 440 ALA A O 1
ATOM 3364 N N . GLY A 1 441 ? -8.960 11.981 19.097 1.00 88.50 441 GLY A N 1
ATOM 3365 C CA . GLY A 1 441 ? -9.340 11.824 17.691 1.00 88.50 441 GLY A CA 1
ATOM 3366 C C . GLY A 1 441 ? -10.440 10.781 17.512 1.00 88.50 441 GLY A C 1
ATOM 3367 O O . GLY A 1 441 ? -11.309 10.946 16.661 1.00 88.50 441 GLY A O 1
ATOM 3368 N N . TYR A 1 442 ? -10.459 9.765 18.376 1.00 93.94 442 TYR A N 1
ATOM 3369 C CA . TYR A 1 442 ? -11.495 8.745 18.440 1.00 93.94 442 TYR A CA 1
ATOM 3370 C C . TYR A 1 442 ? -12.123 8.700 19.836 1.00 93.94 442 TYR A C 1
ATOM 3372 O O . TYR A 1 442 ? -11.416 8.702 20.843 1.00 93.94 442 TYR A O 1
ATOM 3380 N N . SER A 1 443 ? -13.451 8.629 19.878 1.00 95.50 443 SER A N 1
ATOM 3381 C CA . SER A 1 443 ? -14.242 8.293 21.064 1.00 95.50 443 SER A CA 1
ATOM 3382 C C . SER A 1 443 ? -15.445 7.477 20.590 1.00 95.50 443 SER A C 1
ATOM 3384 O O . SER A 1 443 ? -16.078 7.838 19.594 1.00 95.50 443 SER A O 1
ATOM 3386 N N . PHE A 1 444 ? -15.715 6.339 21.225 1.00 93.94 444 PHE A N 1
ATOM 3387 C CA . PHE A 1 444 ? -16.853 5.479 20.898 1.00 93.94 444 PHE A CA 1
ATOM 3388 C C . PHE A 1 444 ? -17.422 4.789 22.137 1.00 93.94 444 PHE A C 1
ATOM 3390 O O . PHE A 1 444 ? -16.718 4.511 23.107 1.00 93.94 444 PHE A O 1
ATOM 3397 N N . GLU A 1 445 ? -18.723 4.512 22.086 1.00 95.25 445 GLU A N 1
ATOM 3398 C CA . GLU A 1 445 ? -19.489 3.942 23.191 1.00 95.25 445 GLU A CA 1
ATOM 3399 C C . GLU A 1 445 ? -20.022 2.558 22.804 1.00 95.25 445 GLU A C 1
ATOM 3401 O O . GLU A 1 445 ? -20.535 2.369 21.700 1.00 95.25 445 GLU A O 1
ATOM 3406 N N . VAL A 1 446 ? -19.896 1.591 23.712 1.00 94.62 446 VAL A N 1
ATOM 3407 C CA . VAL A 1 446 ? -20.422 0.227 23.568 1.00 94.62 446 VAL A CA 1
ATOM 3408 C C . VAL A 1 446 ? -21.234 -0.105 24.812 1.00 94.62 446 VAL A C 1
ATOM 3410 O O . VAL A 1 446 ? -20.727 0.014 25.927 1.00 94.62 446 VAL A O 1
ATOM 3413 N N . GLU A 1 447 ? -22.481 -0.535 24.631 1.00 92.50 447 GLU A N 1
ATOM 3414 C CA . GLU A 1 447 ? -23.325 -1.022 25.723 1.00 92.50 447 GLU A CA 1
ATOM 3415 C C . GLU A 1 447 ? -23.403 -2.550 25.714 1.00 92.50 447 GLU A C 1
ATOM 3417 O O . GLU A 1 447 ? -23.629 -3.159 24.669 1.00 92.50 447 GLU A O 1
ATOM 3422 N N . GLU A 1 448 ? -23.234 -3.162 26.886 1.00 91.75 448 GLU A N 1
ATOM 3423 C CA . GLU A 1 448 ? -23.269 -4.611 27.084 1.00 91.75 448 GLU A CA 1
ATOM 3424 C C . GLU A 1 448 ? -24.271 -4.966 28.188 1.00 91.75 448 GLU A C 1
ATOM 3426 O O . GLU A 1 448 ? -24.154 -4.508 29.329 1.00 91.75 448 GLU A O 1
ATOM 3431 N N . PHE A 1 449 ? -25.247 -5.810 27.851 1.00 87.94 449 PHE A N 1
ATOM 3432 C CA . PHE A 1 449 ? -26.264 -6.299 28.783 1.00 87.94 449 PHE A CA 1
ATOM 3433 C C . PHE A 1 449 ? -25.713 -7.465 29.616 1.00 87.94 449 PHE A C 1
ATOM 3435 O O . PHE A 1 449 ? -25.127 -8.412 29.080 1.00 87.94 449 PHE A O 1
ATOM 3442 N N . VAL A 1 450 ? -25.905 -7.422 30.933 1.00 89.38 450 VAL A N 1
ATOM 3443 C CA . VAL A 1 450 ? -25.363 -8.400 31.883 1.00 89.38 450 VAL A CA 1
ATOM 3444 C C . VAL A 1 450 ? -26.464 -8.888 32.817 1.00 89.38 450 VAL A C 1
ATOM 3446 O O . VAL A 1 450 ? -26.947 -8.146 33.667 1.00 89.38 450 VAL A O 1
ATOM 3449 N N . GLU A 1 451 ? -26.835 -10.161 32.682 1.00 88.31 451 GLU A N 1
ATOM 3450 C CA . GLU A 1 451 ? -27.698 -10.846 33.645 1.00 88.31 451 GLU A CA 1
ATOM 3451 C C . GLU A 1 451 ? -26.872 -11.203 34.892 1.00 88.31 451 GLU A C 1
ATOM 3453 O O . GLU A 1 451 ? -26.065 -12.133 34.869 1.00 88.31 451 GLU A O 1
ATOM 3458 N N . VAL A 1 452 ? -27.048 -10.438 35.971 1.00 90.00 452 VAL A N 1
ATOM 3459 C CA . VAL A 1 452 ? -26.403 -10.677 37.267 1.00 90.00 452 VAL A CA 1
ATOM 3460 C C . VAL A 1 452 ? -27.316 -11.554 38.117 1.00 90.00 452 VAL A C 1
ATOM 3462 O O . VAL A 1 452 ? -28.393 -11.147 38.552 1.00 90.00 452 VAL A O 1
ATOM 3465 N N . ILE A 1 453 ? -26.883 -12.779 38.365 1.00 87.31 453 ILE A N 1
ATOM 3466 C CA . ILE A 1 453 ? -27.659 -13.820 39.033 1.00 87.31 453 ILE A CA 1
ATOM 3467 C C . ILE A 1 453 ? -27.489 -13.682 40.564 1.00 87.31 453 ILE A C 1
ATOM 3469 O O . ILE A 1 453 ? -26.374 -13.424 41.029 1.00 87.31 453 ILE A O 1
ATOM 3473 N N . PRO A 1 454 ? -28.537 -13.877 41.390 1.00 87.81 454 PRO A N 1
ATOM 3474 C CA . PRO A 1 454 ? -28.378 -14.011 42.840 1.00 87.81 454 PRO A CA 1
ATOM 3475 C C . PRO A 1 454 ? -27.330 -15.073 43.198 1.00 87.81 454 PRO A C 1
ATOM 3477 O O . PRO A 1 454 ? -27.397 -16.201 42.710 1.00 87.81 454 PRO A O 1
ATOM 3480 N N . SER A 1 455 ? -26.365 -14.733 44.058 1.00 87.94 455 SER A N 1
ATOM 3481 C CA . SER A 1 455 ? -25.261 -15.634 44.440 1.00 87.94 455 SER A CA 1
ATOM 3482 C C . SER A 1 455 ? -25.738 -16.922 45.122 1.00 87.94 455 SER A C 1
ATOM 3484 O O . SER A 1 455 ? -25.108 -17.967 44.989 1.00 87.94 455 SER A O 1
ATOM 3486 N N . GLU A 1 456 ? -26.912 -16.874 45.751 1.00 84.06 456 GLU A N 1
ATOM 3487 C CA . GLU A 1 456 ? -27.663 -18.014 46.292 1.00 84.06 456 GLU A CA 1
ATOM 3488 C C . GLU A 1 456 ? -27.937 -19.122 45.254 1.00 84.06 456 GLU A C 1
ATOM 3490 O O . GLU A 1 456 ? -28.067 -20.286 45.625 1.00 84.06 456 GLU A O 1
ATOM 3495 N N . TYR A 1 457 ? -28.000 -18.793 43.957 1.00 81.19 457 TYR A N 1
ATOM 3496 C CA . TYR A 1 457 ? -28.219 -19.762 42.877 1.00 81.19 457 TYR A CA 1
ATOM 3497 C C . TYR A 1 457 ? -26.930 -20.419 42.348 1.00 81.19 457 TYR A C 1
ATOM 3499 O O . TYR A 1 457 ? -27.018 -21.236 41.431 1.00 81.19 457 TYR A O 1
ATOM 3507 N N . ASN A 1 458 ? -25.747 -20.096 42.886 1.00 80.69 458 ASN A N 1
ATOM 3508 C CA . ASN A 1 458 ? -24.481 -20.717 42.464 1.00 80.69 458 ASN A CA 1
ATOM 3509 C C . ASN A 1 458 ? -24.385 -22.187 42.931 1.00 80.69 458 ASN A C 1
ATOM 3511 O O . ASN A 1 458 ? -23.963 -23.058 42.175 1.00 80.69 458 ASN A O 1
ATOM 3515 N N . ASP A 1 459 ? -24.889 -22.482 44.135 1.00 77.31 459 ASP A N 1
ATOM 3516 C CA . ASP A 1 459 ? -24.927 -23.833 44.720 1.00 77.31 459 ASP A CA 1
ATOM 3517 C C . ASP A 1 459 ? -26.173 -24.661 44.311 1.00 77.31 459 ASP A C 1
ATOM 3519 O O . ASP A 1 459 ? -26.352 -25.797 44.761 1.00 77.31 459 ASP A O 1
ATOM 3523 N N . VAL A 1 460 ? -27.072 -24.117 43.477 1.00 74.06 460 VAL A N 1
ATOM 3524 C CA . VAL A 1 460 ? -28.346 -24.771 43.123 1.00 74.06 460 VAL A CA 1
ATOM 3525 C C . VAL A 1 460 ? -28.172 -25.754 41.964 1.00 74.06 460 VAL A C 1
ATOM 3527 O O . VAL A 1 460 ? -27.962 -25.373 40.814 1.00 74.06 460 VAL A O 1
ATOM 3530 N N . VAL A 1 461 ? -28.343 -27.043 42.264 1.00 75.44 461 VAL A N 1
ATOM 3531 C CA . VAL A 1 461 ? -28.375 -28.124 41.267 1.00 75.44 461 VAL A CA 1
ATOM 3532 C C . VAL A 1 461 ? -29.741 -28.169 40.568 1.00 75.44 461 VAL A C 1
ATOM 3534 O O . VAL A 1 461 ? -30.783 -28.239 41.218 1.00 75.44 461 VAL A O 1
ATOM 3537 N N . GLU A 1 462 ? -29.741 -28.165 39.233 1.00 75.50 462 GLU A N 1
ATOM 3538 C CA . GLU A 1 462 ? -30.952 -28.229 38.401 1.00 75.50 462 GLU A CA 1
ATOM 3539 C C . GLU A 1 462 ? -31.544 -29.654 38.381 1.00 75.50 462 GLU A C 1
ATOM 3541 O O . GLU A 1 462 ? -31.124 -30.504 37.599 1.00 75.50 462 GLU A O 1
ATOM 3546 N N . ASP A 1 463 ? -32.523 -29.915 39.256 1.00 80.44 463 ASP A N 1
ATOM 3547 C CA . ASP A 1 463 ? -33.232 -31.205 39.369 1.00 80.44 463 ASP A CA 1
ATOM 3548 C C . ASP A 1 463 ? -34.171 -31.475 38.177 1.00 80.44 463 ASP A C 1
ATOM 3550 O O . ASP A 1 463 ? -34.122 -32.535 37.551 1.00 80.44 463 ASP A O 1
ATOM 3554 N N . THR A 1 464 ? -35.008 -30.497 37.807 1.00 82.00 464 THR A N 1
ATOM 3555 C CA . THR A 1 464 ? -35.854 -30.575 36.605 1.00 82.00 464 THR A CA 1
ATOM 3556 C C . THR A 1 464 ? -35.951 -29.233 35.885 1.00 82.00 464 THR A C 1
ATOM 3558 O O . THR A 1 464 ? -36.035 -28.179 36.510 1.00 82.00 464 THR A O 1
ATOM 3561 N N . SER A 1 465 ? -35.987 -29.285 34.551 1.00 83.38 465 SER A N 1
ATOM 3562 C CA . SER A 1 465 ? -36.091 -28.114 33.672 1.00 83.38 465 SER A CA 1
ATOM 3563 C C . SER A 1 465 ? -37.408 -28.133 32.895 1.00 83.38 465 SER A C 1
ATOM 3565 O O . SER A 1 465 ? -37.846 -29.199 32.449 1.00 83.38 465 SER A O 1
ATOM 3567 N N . LYS A 1 466 ? -38.063 -26.976 32.735 1.00 85.25 466 LYS A N 1
ATOM 3568 C CA . LYS A 1 466 ? -39.325 -26.828 31.986 1.00 85.25 466 LYS A CA 1
ATOM 3569 C C . LYS A 1 466 ? -39.400 -25.471 31.290 1.00 85.25 466 LYS A C 1
ATOM 3571 O O . LYS A 1 466 ? -39.223 -24.440 31.928 1.00 85.25 466 LYS A O 1
ATOM 3576 N N . GLU A 1 467 ? -39.748 -25.483 30.006 1.00 86.88 467 GLU A N 1
ATOM 3577 C CA . GLU A 1 467 ? -40.095 -24.273 29.256 1.00 86.88 467 GLU A CA 1
ATOM 3578 C C . GLU A 1 467 ? -41.390 -23.660 29.827 1.00 86.88 467 GLU A C 1
ATOM 3580 O O . GLU A 1 467 ? -42.395 -24.357 29.994 1.00 86.88 467 GLU A O 1
ATOM 3585 N N . MET A 1 468 ? -41.381 -22.356 30.114 1.00 80.62 468 MET A N 1
ATOM 3586 C CA . MET A 1 468 ? -42.556 -21.593 30.544 1.00 80.62 468 MET A CA 1
ATOM 3587 C C . MET A 1 468 ? -42.831 -20.476 29.536 1.00 80.62 468 MET A C 1
ATOM 3589 O O . MET A 1 468 ? -41.906 -19.799 29.098 1.00 80.62 468 MET A O 1
ATOM 3593 N N . LYS A 1 469 ? -44.103 -20.269 29.173 1.00 83.31 469 LYS A N 1
ATOM 3594 C CA . LYS A 1 469 ? -44.525 -19.183 28.275 1.00 83.31 469 LYS A CA 1
ATOM 3595 C C . LYS A 1 469 ? -45.524 -18.297 28.991 1.00 83.31 469 LYS A C 1
ATOM 3597 O O . LYS A 1 469 ? -46.606 -18.751 29.358 1.00 83.31 469 LYS A O 1
ATOM 3602 N N . ILE A 1 470 ? -45.139 -17.043 29.191 1.00 78.06 470 ILE A N 1
ATOM 3603 C CA . ILE A 1 470 ? -45.946 -16.021 29.849 1.00 78.06 470 ILE A CA 1
ATOM 3604 C C . ILE A 1 470 ? -46.326 -15.003 28.780 1.00 78.06 470 ILE A C 1
ATOM 3606 O O . ILE A 1 470 ? -45.460 -14.320 28.241 1.00 78.06 470 ILE A O 1
ATOM 3610 N N . LYS A 1 471 ? -47.619 -14.905 28.462 1.00 81.56 471 LYS A N 1
ATOM 3611 C CA . LYS A 1 471 ? -48.139 -13.824 27.622 1.00 81.56 471 LYS A CA 1
ATOM 3612 C C . LYS A 1 471 ? -48.551 -12.673 28.531 1.00 81.56 471 LYS A C 1
ATOM 3614 O O . LYS A 1 471 ? -49.454 -12.837 29.349 1.00 81.56 471 LYS A O 1
ATOM 3619 N N . VAL A 1 472 ? -47.894 -11.529 28.379 1.00 75.25 472 VAL A N 1
ATOM 3620 C CA . VAL A 1 472 ? -48.253 -10.289 29.074 1.00 75.25 472 VAL A CA 1
ATOM 3621 C C . VAL A 1 472 ? -49.117 -9.434 28.143 1.00 75.25 472 VAL A C 1
ATOM 3623 O O . VAL A 1 472 ? -48.919 -9.442 26.930 1.00 75.25 472 VAL A O 1
ATOM 3626 N N . ASN A 1 473 ? -50.117 -8.746 28.694 1.00 79.00 473 ASN A N 1
ATOM 3627 C CA . ASN A 1 473 ? -51.086 -7.949 27.938 1.00 79.00 473 ASN A CA 1
ATOM 3628 C C . ASN A 1 473 ? -50.766 -6.450 28.078 1.00 79.00 473 ASN A C 1
ATOM 3630 O O . ASN A 1 473 ? -51.563 -5.692 28.624 1.00 79.00 473 ASN A O 1
ATOM 3634 N N . GLU A 1 474 ? -49.580 -6.058 27.616 1.00 73.25 474 GLU A N 1
ATOM 3635 C CA . GLU A 1 474 ? -49.053 -4.689 27.684 1.00 73.25 474 GLU A CA 1
ATOM 3636 C C . GLU A 1 474 ? -48.635 -4.191 26.295 1.00 73.25 474 GLU A C 1
ATOM 3638 O O . GLU A 1 474 ? -48.359 -4.986 25.394 1.00 73.25 474 GLU A O 1
ATOM 3643 N N . ASP A 1 475 ? -48.599 -2.870 26.114 1.00 71.62 475 ASP A N 1
ATOM 3644 C CA . ASP A 1 475 ? -48.263 -2.241 24.834 1.00 71.62 475 ASP A CA 1
ATOM 3645 C C . ASP A 1 475 ? -46.748 -2.000 24.704 1.00 71.62 475 ASP A C 1
ATOM 3647 O O . ASP A 1 475 ? -46.182 -1.066 25.285 1.00 71.62 475 ASP A O 1
ATOM 3651 N N . PHE A 1 476 ? -46.082 -2.824 23.889 1.00 70.81 476 PHE A N 1
ATOM 3652 C CA . PHE A 1 476 ? -44.650 -2.696 23.599 1.00 70.81 476 PHE A CA 1
ATOM 3653 C C . PHE A 1 476 ? -44.261 -1.342 22.986 1.00 70.81 476 PHE A C 1
ATOM 3655 O O . PHE A 1 476 ? -43.118 -0.919 23.168 1.00 70.81 476 PHE A O 1
ATOM 3662 N N . SER A 1 477 ? -45.178 -0.629 22.322 1.00 71.75 477 SER A N 1
ATOM 3663 C CA . SER A 1 477 ? -44.906 0.708 21.774 1.00 71.75 477 SER A CA 1
ATOM 3664 C C . SER A 1 477 ? -44.805 1.797 22.851 1.00 71.75 477 SER A C 1
ATOM 3666 O O . SER A 1 477 ? -44.180 2.829 22.615 1.00 71.75 477 SER A O 1
ATOM 3668 N N . THR A 1 478 ? -45.356 1.552 24.047 1.00 72.62 478 THR A N 1
ATOM 3669 C CA . THR A 1 478 ? -45.276 2.472 25.196 1.00 72.62 478 THR A CA 1
ATOM 3670 C C . THR A 1 478 ? -43.968 2.314 25.980 1.00 72.62 478 THR A C 1
ATOM 3672 O O . THR A 1 478 ? -43.436 3.304 26.482 1.00 72.62 478 THR A O 1
ATOM 3675 N N . TYR A 1 479 ? -43.431 1.091 26.082 1.00 67.00 479 TYR A N 1
ATOM 3676 C CA . TYR A 1 479 ? -42.294 0.777 26.966 1.00 67.00 479 TYR A CA 1
ATOM 3677 C C . TYR A 1 479 ? -40.987 0.418 26.240 1.00 67.00 479 TYR A C 1
ATOM 3679 O O . TYR A 1 479 ? -39.903 0.600 26.799 1.00 67.00 479 TYR A O 1
ATOM 3687 N N . GLY A 1 480 ? -41.065 -0.074 25.002 1.00 71.81 480 GLY A N 1
ATOM 3688 C CA . GLY A 1 480 ? -39.935 -0.656 24.278 1.00 71.81 480 GLY A CA 1
ATOM 3689 C C . GLY A 1 480 ? -39.589 -2.070 24.763 1.00 71.81 480 GLY A C 1
ATOM 3690 O O . GLY A 1 480 ? -39.650 -2.387 25.952 1.00 71.81 480 GLY A O 1
ATOM 3691 N N . THR A 1 481 ? -39.201 -2.943 23.831 1.00 72.00 481 THR A N 1
ATOM 3692 C CA . THR A 1 481 ? -38.942 -4.366 24.112 1.00 72.00 481 THR A CA 1
ATOM 3693 C C . THR A 1 481 ? -37.777 -4.585 25.079 1.00 72.00 481 THR A C 1
ATOM 3695 O O . THR A 1 481 ? -37.897 -5.405 25.984 1.00 72.00 481 THR A O 1
ATOM 3698 N N . GLN A 1 482 ? -36.675 -3.838 24.952 1.00 73.56 482 GLN A N 1
ATOM 3699 C CA . GLN A 1 482 ? -35.518 -3.971 25.851 1.00 73.56 482 GLN A CA 1
ATOM 3700 C C . GLN A 1 482 ? -35.840 -3.530 27.288 1.00 73.56 482 GLN A C 1
ATOM 3702 O O . GLN A 1 482 ? -35.563 -4.273 28.229 1.00 73.56 482 GLN A O 1
ATOM 3707 N N . SER A 1 483 ? -36.462 -2.358 27.464 1.00 72.62 483 SER A N 1
ATOM 3708 C CA . SER A 1 483 ? -36.825 -1.812 28.782 1.00 72.62 483 SER A CA 1
ATOM 3709 C C . SER A 1 483 ? -37.789 -2.738 29.521 1.00 72.62 483 SER A C 1
ATOM 3711 O O . SER A 1 483 ? -37.579 -3.069 30.690 1.00 72.62 483 SER A O 1
ATOM 3713 N N . PHE A 1 484 ? -38.817 -3.215 28.811 1.00 74.56 484 PHE A N 1
ATOM 3714 C CA . PHE A 1 484 ? -39.772 -4.184 29.335 1.00 74.56 484 PHE A CA 1
ATOM 3715 C C . PHE A 1 484 ? -39.098 -5.528 29.659 1.00 74.56 484 PHE A C 1
ATOM 3717 O O . PHE A 1 484 ? -39.280 -6.053 30.754 1.00 74.56 484 PHE A O 1
ATOM 3724 N N . GLY A 1 485 ? -38.265 -6.058 28.757 1.00 74.44 485 GLY A N 1
ATOM 3725 C CA . GLY A 1 485 ? -37.562 -7.328 28.956 1.00 74.44 485 GLY A CA 1
ATOM 3726 C C . GLY A 1 485 ? -36.648 -7.322 30.174 1.00 74.44 485 GLY A C 1
ATOM 3727 O O . GLY A 1 485 ? -36.736 -8.223 31.002 1.00 74.44 485 GLY A O 1
ATOM 3728 N N . ALA A 1 486 ? -35.836 -6.281 30.348 1.00 76.06 486 ALA A N 1
ATOM 3729 C CA . ALA A 1 486 ? -34.985 -6.163 31.526 1.00 76.06 486 ALA A CA 1
ATOM 3730 C C . ALA A 1 486 ? -35.790 -5.959 32.822 1.00 76.06 486 ALA A C 1
ATOM 3732 O O . ALA A 1 486 ? -35.403 -6.491 33.859 1.00 76.06 486 ALA A O 1
ATOM 3733 N N . SER A 1 487 ? -36.932 -5.261 32.763 1.00 77.25 487 SER A N 1
ATOM 3734 C CA . SER A 1 487 ? -37.849 -5.135 33.907 1.00 77.25 487 SER A CA 1
ATOM 3735 C C . SER A 1 487 ? -38.427 -6.496 34.315 1.00 77.25 487 SER A C 1
ATOM 3737 O O . SER A 1 487 ? -38.454 -6.823 35.498 1.00 77.25 487 SER A O 1
ATOM 3739 N N . VAL A 1 488 ? -38.816 -7.326 33.338 1.00 77.00 488 VAL A N 1
ATOM 3740 C CA . VAL A 1 488 ? -39.267 -8.710 33.565 1.00 77.00 488 VAL A CA 1
ATOM 3741 C C . VAL A 1 488 ? -38.140 -9.573 34.143 1.00 77.00 488 VAL A C 1
ATOM 3743 O O . VAL A 1 488 ? -38.367 -10.279 35.122 1.00 77.00 488 VAL A O 1
ATOM 3746 N N . VAL A 1 489 ? -36.919 -9.490 33.602 1.00 78.19 489 VAL A N 1
ATOM 3747 C CA . VAL A 1 489 ? -35.746 -10.201 34.146 1.00 78.19 489 VAL A CA 1
ATOM 3748 C C . VAL A 1 489 ? -35.459 -9.772 35.588 1.00 78.19 489 VAL A C 1
ATOM 3750 O O . VAL A 1 489 ? -35.216 -10.627 36.437 1.00 78.19 489 VAL A O 1
ATOM 3753 N N . ASN A 1 490 ? -35.537 -8.474 35.892 1.00 80.19 490 ASN A N 1
ATOM 3754 C CA . ASN A 1 490 ? -35.343 -7.947 37.243 1.00 80.19 490 ASN A CA 1
ATOM 3755 C C . ASN A 1 490 ? -36.406 -8.461 38.221 1.00 80.19 490 ASN A C 1
ATOM 3757 O O . ASN A 1 490 ? -36.045 -8.919 39.306 1.00 80.19 490 ASN A O 1
ATOM 3761 N N . GLU A 1 491 ? -37.686 -8.465 37.842 1.00 78.81 491 GLU A N 1
ATOM 3762 C CA . GLU A 1 491 ? -38.748 -9.053 38.667 1.00 78.81 491 GLU A CA 1
ATOM 3763 C C . GLU A 1 491 ? -38.489 -10.552 38.900 1.00 78.81 491 GLU A C 1
ATOM 3765 O O . GLU A 1 491 ? -38.483 -10.997 40.044 1.00 78.81 491 GLU A O 1
ATOM 3770 N N . PHE A 1 492 ? -38.168 -11.336 37.863 1.00 77.12 492 PHE A N 1
ATOM 3771 C CA . PHE A 1 492 ? -37.910 -12.772 38.033 1.00 77.12 492 PHE A CA 1
ATOM 3772 C C . PHE A 1 492 ? -36.670 -13.082 38.884 1.00 77.12 492 PHE A C 1
ATOM 3774 O O . PHE A 1 492 ? -36.751 -13.952 39.752 1.00 77.12 492 PHE A O 1
ATOM 3781 N N . LEU A 1 493 ? -35.554 -12.371 38.693 1.00 75.25 493 LEU A N 1
ATOM 3782 C CA . LEU A 1 493 ? -34.319 -12.588 39.460 1.00 75.25 493 LEU A CA 1
ATOM 3783 C C . LEU A 1 493 ? -34.403 -12.088 40.909 1.00 75.25 493 LEU A C 1
ATOM 3785 O O . LEU A 1 493 ? -33.742 -12.660 41.773 1.00 75.25 493 LEU A O 1
ATOM 3789 N N . THR A 1 494 ? -35.193 -11.045 41.189 1.00 70.00 494 THR A N 1
ATOM 3790 C CA . THR A 1 494 ? -35.362 -10.504 42.554 1.00 70.00 494 THR A CA 1
ATOM 3791 C C . THR A 1 494 ? -36.574 -11.077 43.296 1.00 70.00 494 THR A C 1
ATOM 3793 O O . THR A 1 494 ? -36.631 -11.001 44.530 1.00 70.00 494 THR A O 1
ATOM 3796 N N . SER A 1 495 ? -37.515 -11.715 42.588 1.00 69.75 495 SER A N 1
ATOM 3797 C CA . SER A 1 495 ? -38.599 -12.481 43.205 1.00 69.75 495 SER A CA 1
ATOM 3798 C C . SER A 1 495 ? -38.021 -13.612 44.061 1.00 69.75 495 SER A C 1
ATOM 3800 O O . SER A 1 495 ? -37.196 -14.412 43.620 1.00 69.75 495 SER A O 1
ATOM 3802 N N . LYS A 1 496 ? -38.431 -13.669 45.334 1.00 58.75 496 LYS A N 1
ATOM 3803 C CA . LYS A 1 496 ? -37.801 -14.531 46.349 1.00 58.75 496 LYS A CA 1
ATOM 3804 C C . LYS A 1 496 ? -38.243 -15.992 46.239 1.00 58.75 496 LYS A C 1
ATOM 3806 O O . LYS A 1 496 ? -38.966 -16.496 47.099 1.00 58.75 496 LYS A O 1
ATOM 3811 N N . SER A 1 497 ? -37.800 -16.666 45.182 1.00 63.09 497 SER A N 1
ATOM 3812 C CA . SER A 1 497 ? -38.080 -18.074 44.901 1.00 63.09 497 SER A CA 1
ATOM 3813 C C . SER A 1 497 ? -36.819 -18.929 45.041 1.00 63.09 497 SER A C 1
ATOM 3815 O O . SER A 1 497 ? -36.192 -19.309 44.056 1.00 63.09 497 SER A O 1
ATOM 3817 N N . SER A 1 498 ? -36.475 -19.301 46.278 1.00 62.81 498 SER A N 1
ATOM 3818 C CA . SER A 1 498 ? -35.260 -20.062 46.645 1.00 62.81 498 SER A CA 1
ATOM 3819 C C . SER A 1 498 ? -35.081 -21.437 45.970 1.00 62.81 498 SER A C 1
ATOM 3821 O O . SER A 1 498 ? -34.119 -22.138 46.269 1.00 62.81 498 SER A O 1
ATOM 3823 N N . TYR A 1 499 ? -36.011 -21.846 45.101 1.00 66.38 499 TYR A N 1
ATOM 3824 C CA . TYR A 1 499 ? -36.061 -23.153 44.443 1.00 66.38 499 TYR A CA 1
ATOM 3825 C C . TYR A 1 499 ? -36.419 -23.082 42.945 1.00 66.38 499 TYR A C 1
ATOM 3827 O O . TYR A 1 499 ? -36.595 -24.128 42.324 1.00 66.38 499 TYR A O 1
ATOM 3835 N N . ILE A 1 500 ? -36.571 -21.888 42.350 1.00 73.19 500 ILE A N 1
ATOM 3836 C CA . ILE A 1 500 ? -36.884 -21.736 40.917 1.00 73.19 500 ILE A CA 1
ATOM 3837 C C . ILE A 1 500 ? -36.017 -20.627 40.321 1.00 73.19 500 ILE A C 1
ATOM 3839 O O . ILE A 1 500 ? -36.295 -19.445 40.512 1.00 73.19 500 ILE A O 1
ATOM 3843 N N . ARG A 1 501 ? -35.010 -21.017 39.536 1.00 73.88 501 ARG A N 1
ATOM 3844 C CA . ARG A 1 501 ? -34.223 -20.100 38.707 1.00 73.88 501 ARG A CA 1
ATOM 3845 C C . ARG A 1 501 ? -34.860 -19.974 37.320 1.00 73.88 501 ARG A C 1
ATOM 3847 O O . ARG A 1 501 ? -34.993 -20.969 36.611 1.00 73.88 501 ARG A O 1
ATOM 3854 N N . ALA A 1 502 ? -35.190 -18.749 36.914 1.00 75.00 502 ALA A N 1
ATOM 3855 C CA . ALA A 1 502 ? -35.365 -18.421 35.502 1.00 75.00 502 ALA A CA 1
ATOM 3856 C C . ALA A 1 502 ? -33.985 -18.275 34.828 1.00 75.00 502 ALA A C 1
ATOM 3858 O O . ALA A 1 502 ? -33.024 -17.836 35.459 1.00 75.00 502 ALA A O 1
ATOM 3859 N N . LYS A 1 503 ? -33.889 -18.672 33.559 1.00 72.50 503 LYS A N 1
ATOM 3860 C CA . LYS A 1 503 ? -32.712 -18.531 32.687 1.00 72.50 503 LYS A CA 1
ATOM 3861 C C . LYS A 1 503 ? -33.185 -18.494 31.233 1.00 72.50 503 LYS A C 1
ATOM 3863 O O . LYS A 1 503 ? -34.345 -18.817 30.974 1.00 72.50 503 LYS A O 1
ATOM 3868 N N . ASP A 1 504 ? -32.299 -18.127 30.308 1.00 74.19 504 ASP A N 1
ATOM 3869 C CA . ASP A 1 504 ? -32.547 -18.184 28.857 1.00 74.19 504 ASP A CA 1
ATOM 3870 C C . ASP A 1 504 ? -33.834 -17.434 28.430 1.00 74.19 504 ASP A C 1
ATOM 3872 O O . ASP A 1 504 ? -34.572 -17.857 27.538 1.00 74.19 504 ASP A O 1
ATOM 3876 N N . MET A 1 505 ? -34.141 -16.321 29.112 1.00 75.31 505 MET A N 1
ATOM 3877 C CA . MET A 1 505 ? -35.405 -15.592 28.972 1.00 75.31 505 MET A CA 1
ATOM 3878 C C . MET A 1 505 ? -35.494 -14.852 27.628 1.00 75.31 505 MET A C 1
ATOM 3880 O O . MET A 1 505 ? -34.879 -13.805 27.432 1.00 75.31 505 MET A O 1
ATOM 3884 N N . VAL A 1 506 ? -36.314 -15.374 26.712 1.00 74.94 506 VAL A N 1
ATOM 3885 C CA . VAL A 1 506 ? -36.607 -14.748 25.413 1.00 74.94 506 VAL A CA 1
ATOM 3886 C C . VAL A 1 506 ? -37.914 -13.958 25.478 1.00 74.94 506 VAL A C 1
ATOM 3888 O O . VAL A 1 506 ? -38.956 -14.490 25.860 1.00 74.94 506 VAL A O 1
ATOM 3891 N N . LEU A 1 507 ? -37.866 -12.700 25.038 1.00 73.38 507 LEU A N 1
ATOM 3892 C CA . LEU A 1 507 ? -39.026 -11.827 24.871 1.00 73.38 507 LEU A CA 1
ATOM 3893 C C . LEU A 1 507 ? -39.323 -11.612 23.379 1.00 73.38 507 LEU A C 1
ATOM 3895 O O . LEU A 1 507 ? -38.420 -11.319 22.597 1.00 73.38 507 LEU A O 1
ATOM 3899 N N . SER A 1 508 ? -40.595 -11.711 22.995 1.00 73.56 508 SER A N 1
ATOM 3900 C CA . SER A 1 508 ? -41.066 -11.488 21.625 1.00 73.56 508 SER A CA 1
ATOM 3901 C C . SER A 1 508 ? -42.473 -10.892 21.628 1.00 73.56 508 SER A C 1
ATOM 3903 O O . SER A 1 508 ? -43.297 -11.273 22.458 1.00 73.56 508 SER A O 1
ATOM 3905 N N . GLU A 1 509 ? -42.759 -10.013 20.672 1.00 68.75 509 GLU A N 1
ATOM 3906 C CA . GLU A 1 509 ? -44.098 -9.468 20.423 1.00 68.75 509 GLU A CA 1
ATOM 3907 C C . GLU A 1 509 ? -45.024 -10.546 19.815 1.00 68.75 509 GLU A C 1
ATOM 3909 O O . GLU A 1 509 ? -44.655 -11.204 18.838 1.00 68.75 509 GLU A O 1
ATOM 3914 N N . GLY A 1 510 ? -46.204 -10.763 20.414 1.00 62.22 510 GLY A N 1
ATOM 3915 C CA . GLY A 1 510 ? -47.174 -11.808 20.042 1.00 62.22 510 GLY A CA 1
ATOM 3916 C C . GLY A 1 510 ? -48.216 -12.071 21.122 1.00 62.22 510 GLY A C 1
ATOM 3917 O O . GLY A 1 510 ? -49.088 -12.950 20.932 1.00 62.22 510 GLY A O 1
#

Sequence (510 aa):
MPLFHRSNYSVYFTSTSPQHLRYRMLNSDNTKAVGIATYYNVPNRLDIYCDGAYVLPSNGYKDSEDRVLLNAPTTWDQFIPDPATDACGTNYLDYDWKHQHIILRGAVPASKIRVMNVQTGADKRRRRRRSTGPNTVYTVEIGNQPCSDINCTTSTTVSTLTFSDLQQLDVTIINSYQSGNLSDILNITINGVSVAEAMPPVTDPLWADVVTAGDDYVSVLKIPHTLHMKEHAQPASEGNPFSVQPKLHMLDIIGDQITLLGASIAPWQVSVSLKAGSGSNPSAVLSGTTNISFVSGWANFTDLMLSHEGSGYVLEFTLSYPTEVVFSVESSPLTVTQRGLKAGVVFKSGNIFANDLTTVTLDIKDSTTNIVVSDIDWKGHLWQVTASMSAPTSFGYGGALAGTTVGSFDPATGQVSLNDLRFDQPGMAVIKFTVESNPAGYSFEVEEFVEVIPSEYNDVVEDTSKEMKIKVNEDFSTYGTQSFGASVVNEFLTSKSSYIRAKDMVLSEG

pLDDT: mean 75.61, std 20.89, range [22.45, 98.62]

Secondary structure (DSSP, 8-state):
--------EEE---SS--SS-----SS--TT-EEEEEEE-SS-----EEETTEEE-BTTEEE-TTS-EEEPPPSSTTTTPPPTTTPPTT-EEE-SSS-EEEEEEE----GGG---------------SS--SS----EEE--SPPPP-STT----TTS-PPPHHHHHHHHHHHHHHHHTSTHHHHTTS--S-EEE---PPPTTSTTHHHHHHHGGG--EEE--EEEEEEEE--B--BTTSB-SB--EEEEEETTSPBPS--EETTEE-EEEEEEEP-TT--TT--EES--EEE-BTTEEE--S-EESS-EEEEEEEEEEEESSSS--EEEPPPEEEBPPPEEEEEEEE-SSEETTS-EEEEEEEEETTT-PBPS---GGG-EEEEEEEE-SS-TT---PPEES--EEE-BTTTTEEEEEEEEESS-EEEEEEEEEEEESSS-EEEEEEEEEEE-GGGSS----------------HHHH-HHHHHHHHHHHHHHS--TT----S------

Foldseek 3Di:
DDDFFKWKKKFWDFDADPLDDDDDDDPAAQVDKWKKKFAHPDQDDRFWDDPRDTDQEQQWDADPVRDIDGDDDPDPCPRADDRQPDDFQHWHQDPVRRIIITMHGRDDDPVPDDDDDDDDDDDDDDDDPDDPTDIGMMMTIDGFRDDPDPDPDDDPPDDGQDLVNQQVVQLVCQCCVLLVNVCVVVVHDGPWIKTQGRQDDPPDPCNVVVVVCPPVSIGTHAHFDAKDWPWAFAAEAAPFFTPTWIKIFTAGPVGDTDQAAGGPVDAWKKFKDKDDDPWDDPPKDWDADGMDGDHRRMDTGDGTGINDFTWQIKIKIWTPPPPSDIHIDIGDIYGHHHFAKAKDWPDWDDAAAAFDWIKIKMFMARPVVRDGDQAPCRVHKWKKKAKAFDPPQLQPDDWGKDADRMWTADRRGRMTMRGGIHTNDFFWTKIWIWMAIVVGDDIYIDIDIDGHAHPLCPPDDCPDDDDDDDDDDDDCVVRPQNSVQRNVRRCQRPVPDSHDDDDPDDDDDD